Protein AF-A0A381QAP6-F1 (afdb_monomer)

Sequence (482 aa):
MGLLTARPSSTTFVVEDPYFLDIREAPDWQRQFGSNNPLNLEIGFGMGDFLIAMAKREPDSNFVGIDFSQDGIQKLLARIHSSQLKNIRVVFGDAREKLSNLFHAEELHSIYINLPDPWPKKRHIKRRLIKPELVKQITQKLAPQGKVYLATDSQTYANEILGYFNTESLLQNINGIFYERRHLPKSKYEKSFIYAGEKINYLEYYKLVGNEEKPKKEETSTFKEPTNRDEYLTQKFKTSEVNAKDACDLKQVADQLAEAGETEWARRVYKKAEEKVEDCLDLNWLAYSIASELNDKNWAIKIYKEAEDRAENSLDLNWLAYSIFESLGDKEWAKKLFQKAETQPENIRELCDLAESVSEILEDKEWQFKVYKKAEEEAKEFSEYYELADNVFAKLGDEEWASELYHKAEGKAEDCCDLITLAECFIQKLGDGEGAGRVYKKAEIRAEDSVDFSCLAESLCEILGDKEWAQRLFQKAKECKN

Radius of gyration: 24.7 Å; Cα contacts (8 Å, |Δi|>4): 762; chains: 1; bounding box: 69×60×64 Å

pLDDT: mean 89.34, std 13.61, range [26.09, 98.75]

Structure (mmCIF, N/CA/C/O backbone):
data_AF-A0A381QAP6-F1
#
_entry.id   AF-A0A381QAP6-F1
#
loop_
_atom_site.group_PDB
_atom_site.id
_atom_site.type_symbol
_atom_site.label_atom_id
_atom_site.label_alt_id
_atom_site.label_comp_id
_atom_site.label_asym_id
_atom_site.label_entity_id
_atom_site.label_seq_id
_atom_site.pdbx_PDB_ins_code
_atom_site.Cartn_x
_atom_site.Cartn_y
_atom_site.Cartn_z
_atom_site.occupancy
_atom_site.B_iso_or_equiv
_atom_site.auth_seq_id
_atom_site.auth_comp_id
_atom_site.auth_asym_id
_atom_site.auth_atom_id
_atom_site.pdbx_PDB_model_num
ATOM 1 N N . MET A 1 1 ? 2.671 7.616 5.518 1.00 26.75 1 MET A N 1
ATOM 2 C CA . MET A 1 1 ? 2.895 6.213 5.927 1.00 26.75 1 MET A CA 1
ATOM 3 C C . MET A 1 1 ? 4.040 5.661 5.088 1.00 26.75 1 MET A C 1
ATOM 5 O O . MET A 1 1 ? 4.096 5.995 3.915 1.00 26.75 1 MET A O 1
ATOM 9 N N . GLY A 1 2 ? 4.999 4.938 5.672 1.00 26.09 2 GLY A N 1
ATOM 10 C CA . GLY A 1 2 ? 6.027 4.218 4.901 1.00 26.09 2 GLY A CA 1
ATOM 11 C C . GLY A 1 2 ? 5.472 2.857 4.482 1.00 26.09 2 GLY A C 1
ATOM 12 O O . GLY A 1 2 ? 4.846 2.194 5.304 1.00 26.09 2 GLY A O 1
ATOM 13 N N . LEU A 1 3 ? 5.631 2.479 3.215 1.00 36.78 3 LEU A N 1
ATOM 14 C CA . LEU A 1 3 ? 5.000 1.295 2.623 1.00 36.78 3 LEU A CA 1
ATOM 15 C C . LEU A 1 3 ? 5.989 0.125 2.652 1.00 36.78 3 LEU A C 1
ATOM 17 O O . LEU A 1 3 ? 6.639 -0.136 1.654 1.00 36.78 3 LEU A O 1
ATOM 21 N N . LEU A 1 4 ? 6.115 -0.556 3.794 1.00 34.84 4 LEU A N 1
ATOM 22 C CA . LEU A 1 4 ? 7.104 -1.617 4.019 1.00 34.84 4 LEU A CA 1
ATOM 23 C C . LEU A 1 4 ? 7.180 -2.663 2.894 1.00 34.84 4 LEU A C 1
ATOM 25 O O . LEU A 1 4 ? 6.179 -3.230 2.462 1.00 34.84 4 LEU A O 1
ATOM 29 N N . THR A 1 5 ? 8.418 -3.033 2.568 1.00 35.34 5 THR A N 1
ATOM 30 C CA . THR A 1 5 ? 8.754 -4.374 2.079 1.00 35.34 5 THR A CA 1
ATOM 31 C C . THR A 1 5 ? 9.603 -5.056 3.146 1.00 35.34 5 THR A C 1
ATOM 33 O O . THR A 1 5 ? 10.643 -4.534 3.559 1.00 35.34 5 THR A O 1
ATOM 36 N N . ALA A 1 6 ? 9.122 -6.187 3.660 1.00 37.44 6 ALA A N 1
ATOM 37 C CA . ALA A 1 6 ? 9.920 -7.068 4.499 1.00 37.44 6 ALA A CA 1
ATOM 38 C C . ALA A 1 6 ? 11.083 -7.639 3.671 1.00 37.44 6 ALA A C 1
ATOM 40 O O . ALA A 1 6 ? 10.948 -7.880 2.468 1.00 37.44 6 ALA A O 1
ATOM 41 N N . ARG A 1 7 ? 12.235 -7.863 4.311 1.00 42.12 7 ARG A N 1
ATOM 42 C CA . ARG A 1 7 ? 13.341 -8.616 3.703 1.00 42.12 7 ARG A CA 1
ATOM 43 C C . ARG A 1 7 ? 12.898 -10.060 3.438 1.00 42.12 7 ARG A C 1
ATOM 45 O O . ARG A 1 7 ? 12.027 -10.558 4.152 1.00 42.12 7 ARG A O 1
ATOM 52 N N . PRO A 1 8 ? 13.487 -10.755 2.448 1.00 38.25 8 PRO A N 1
ATOM 53 C CA . PRO A 1 8 ? 13.191 -12.164 2.236 1.00 38.25 8 PRO A CA 1
ATOM 54 C C . PRO A 1 8 ? 13.480 -12.952 3.515 1.00 38.25 8 PRO A C 1
ATOM 56 O O . PRO A 1 8 ? 14.606 -12.958 4.012 1.00 38.25 8 PRO A O 1
ATOM 59 N N . SER A 1 9 ? 12.456 -13.634 4.030 1.00 40.16 9 SER A N 1
ATOM 60 C CA . SER A 1 9 ? 12.643 -14.654 5.056 1.00 40.16 9 SER A CA 1
ATOM 61 C C . SER A 1 9 ? 13.665 -15.676 4.555 1.00 40.16 9 SER A C 1
ATOM 63 O O . SER A 1 9 ? 13.609 -16.113 3.406 1.00 40.16 9 SER A O 1
ATOM 65 N N . SER A 1 10 ? 14.565 -16.115 5.433 1.00 41.47 10 SER A N 1
ATOM 66 C CA . SER A 1 10 ? 15.462 -17.252 5.173 1.00 41.47 10 SER A CA 1
ATOM 67 C C . SER A 1 10 ? 14.716 -18.592 5.030 1.00 41.47 10 SER A C 1
ATOM 69 O O . SER A 1 10 ? 15.327 -19.616 4.722 1.00 41.47 10 SER A O 1
ATOM 71 N N . THR A 1 11 ? 13.393 -18.594 5.223 1.00 45.53 11 THR A N 1
ATOM 72 C CA . THR A 1 11 ? 12.523 -19.758 5.049 1.00 45.53 11 THR A CA 1
ATOM 73 C C . THR A 1 11 ? 12.257 -20.013 3.568 1.00 45.53 11 THR A C 1
ATOM 75 O O . THR A 1 11 ? 11.773 -19.140 2.851 1.00 45.53 11 THR A O 1
ATOM 78 N N . THR A 1 12 ? 12.535 -21.234 3.108 1.00 55.94 12 THR A N 1
ATOM 79 C CA . THR A 1 12 ? 12.223 -21.669 1.742 1.00 55.94 12 THR A CA 1
ATOM 80 C C . THR A 1 12 ? 10.711 -21.624 1.516 1.00 55.94 12 THR A C 1
ATOM 82 O O . THR A 1 12 ? 9.965 -22.369 2.148 1.00 55.94 12 THR A O 1
ATOM 85 N N . PHE A 1 13 ? 10.261 -20.739 0.629 1.00 67.94 13 PHE A N 1
ATOM 86 C CA . PHE A 1 13 ? 8.862 -20.629 0.235 1.00 67.94 13 PHE A CA 1
ATOM 87 C C . PHE A 1 13 ? 8.586 -21.583 -0.925 1.00 67.94 13 PHE A C 1
ATOM 89 O O . PHE A 1 13 ? 9.082 -21.368 -2.027 1.00 67.94 13 PHE A O 1
ATOM 96 N N . VAL A 1 14 ? 7.828 -22.651 -0.675 1.00 70.81 14 VAL A N 1
ATOM 97 C CA . VAL A 1 14 ? 7.483 -23.651 -1.694 1.00 70.81 14 VAL A CA 1
ATOM 98 C C . VAL A 1 14 ? 5.970 -23.688 -1.848 1.00 70.81 14 VAL A C 1
ATOM 100 O O . VAL A 1 14 ? 5.256 -23.993 -0.896 1.00 70.81 14 VAL A O 1
ATOM 103 N N . VAL A 1 15 ? 5.492 -23.391 -3.055 1.00 82.19 15 VAL A N 1
ATOM 104 C CA . VAL A 1 15 ? 4.082 -23.493 -3.436 1.00 82.19 15 VAL A CA 1
ATOM 105 C C . VAL A 1 15 ? 3.998 -24.345 -4.697 1.00 82.19 15 VAL A C 1
ATOM 107 O O . VAL A 1 15 ? 4.622 -24.028 -5.706 1.00 82.19 15 VAL A O 1
ATOM 110 N N . GLU A 1 16 ? 3.244 -25.440 -4.645 1.00 86.00 16 GLU A N 1
ATOM 111 C CA . GLU A 1 16 ? 2.967 -26.266 -5.822 1.00 86.00 16 GLU A CA 1
ATOM 112 C C . GLU A 1 16 ? 1.705 -25.747 -6.523 1.00 86.00 16 GLU A C 1
ATOM 114 O O . GLU A 1 16 ? 0.592 -26.168 -6.217 1.00 86.00 16 GLU A O 1
ATOM 119 N N . ASP A 1 17 ? 1.876 -24.811 -7.460 1.00 93.06 17 ASP A N 1
ATOM 120 C CA . ASP A 1 17 ? 0.781 -24.238 -8.247 1.00 93.06 17 ASP A CA 1
ATOM 121 C C . ASP A 1 17 ? 1.219 -24.007 -9.708 1.00 93.06 17 ASP A C 1
ATOM 123 O O . ASP A 1 17 ? 2.318 -23.500 -9.933 1.00 93.06 17 ASP A O 1
ATOM 127 N N . PRO A 1 18 ? 0.399 -24.351 -10.724 1.00 92.38 18 PRO A N 1
ATOM 128 C CA . PRO A 1 18 ? 0.762 -24.175 -12.136 1.00 92.38 18 PRO A CA 1
ATOM 129 C C . PRO A 1 18 ? 0.967 -22.713 -12.564 1.00 92.38 18 PRO A C 1
ATOM 131 O O . PRO A 1 18 ? 1.575 -22.462 -13.607 1.00 92.38 18 PRO A O 1
ATOM 134 N N . TYR A 1 19 ? 0.444 -21.750 -11.804 1.00 95.62 19 TYR A N 1
ATOM 135 C CA . TYR A 1 19 ? 0.628 -20.325 -12.049 1.00 95.62 19 TYR A CA 1
ATOM 136 C C . TYR A 1 19 ? 1.825 -19.744 -11.292 1.00 95.62 19 TYR A C 1
ATOM 138 O O . TYR A 1 19 ? 2.232 -18.624 -11.599 1.00 95.62 19 TYR A O 1
ATOM 146 N N . PHE A 1 20 ? 2.408 -20.485 -10.346 1.00 95.94 20 PHE A N 1
ATOM 147 C CA . PHE A 1 20 ? 3.566 -20.064 -9.564 1.00 95.94 20 PHE A CA 1
ATOM 148 C C . PHE A 1 20 ? 4.878 -20.600 -10.147 1.00 95.94 20 PHE A C 1
ATOM 150 O O . PHE A 1 20 ? 4.991 -21.770 -10.504 1.00 95.94 20 PHE A O 1
ATOM 157 N N . LEU A 1 21 ? 5.893 -19.738 -10.220 1.00 90.88 21 LEU A N 1
ATOM 158 C CA . LEU A 1 21 ? 7.214 -20.063 -10.749 1.00 90.88 21 LEU A CA 1
ATOM 159 C C . LEU A 1 21 ? 8.308 -19.649 -9.752 1.00 90.88 21 LEU A C 1
ATOM 161 O O . LEU A 1 21 ? 8.723 -18.488 -9.714 1.00 90.88 21 LEU A O 1
ATOM 165 N N . ASP A 1 22 ? 8.834 -20.613 -8.992 1.00 86.88 22 ASP A N 1
ATOM 166 C CA . ASP A 1 22 ? 10.087 -20.441 -8.243 1.00 86.88 22 ASP A CA 1
ATOM 167 C C . ASP A 1 22 ? 11.285 -20.758 -9.146 1.00 86.88 22 ASP A C 1
ATOM 169 O O . ASP A 1 22 ? 11.829 -21.863 -9.170 1.00 86.88 22 ASP A O 1
ATOM 173 N N . ILE A 1 23 ? 11.645 -19.781 -9.977 1.00 86.06 23 ILE A N 1
ATOM 174 C CA . ILE A 1 23 ? 12.689 -19.920 -10.993 1.00 86.06 23 ILE A CA 1
ATOM 175 C C . ILE A 1 23 ? 13.747 -18.830 -10.853 1.00 86.06 23 ILE A C 1
ATOM 177 O O . ILE A 1 23 ? 13.469 -17.705 -10.429 1.00 86.06 23 ILE A O 1
ATOM 181 N N . ARG A 1 24 ? 14.989 -19.166 -11.209 1.00 86.00 24 ARG A N 1
ATOM 182 C CA . ARG A 1 24 ? 16.141 -18.246 -11.164 1.00 86.00 24 ARG A CA 1
ATOM 183 C C . ARG A 1 24 ? 16.652 -17.839 -12.539 1.00 86.00 24 ARG A C 1
ATOM 185 O O . ARG A 1 24 ? 17.405 -16.882 -12.627 1.00 86.00 24 ARG A O 1
ATOM 192 N N . GLU A 1 25 ? 16.238 -18.546 -13.581 1.00 88.56 25 GLU A N 1
ATOM 193 C CA . GLU A 1 25 ? 16.660 -18.330 -14.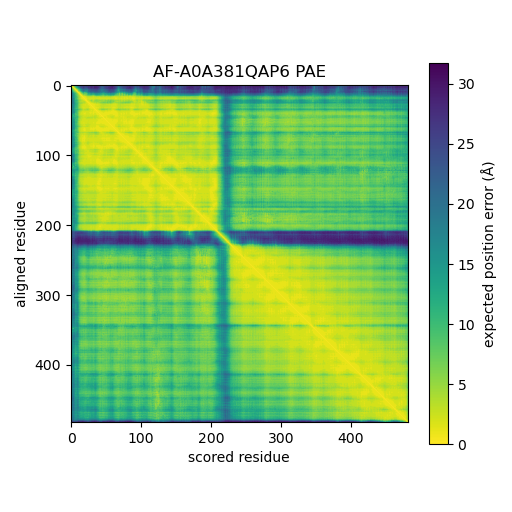963 1.00 88.56 25 GLU A CA 1
ATOM 194 C C . GLU A 1 25 ? 15.430 -18.137 -15.851 1.00 88.56 25 GLU A C 1
ATOM 196 O O . GLU A 1 25 ? 14.336 -18.596 -15.506 1.00 88.56 25 GLU A O 1
ATOM 201 N N . ALA A 1 26 ? 15.619 -17.453 -16.980 1.00 90.81 26 ALA A N 1
ATOM 202 C CA . ALA A 1 26 ? 14.567 -17.161 -17.944 1.00 90.81 26 ALA A CA 1
ATOM 203 C C . ALA A 1 26 ? 13.847 -18.445 -18.390 1.00 90.81 26 ALA A C 1
ATOM 205 O O . ALA A 1 26 ? 14.483 -19.337 -18.963 1.00 90.81 26 ALA A O 1
ATOM 206 N N . PRO A 1 27 ? 12.530 -18.565 -18.138 1.00 93.94 27 PRO A N 1
ATOM 207 C CA . PRO A 1 27 ? 11.749 -19.655 -18.686 1.00 93.94 27 PRO A CA 1
ATOM 208 C C . PRO A 1 27 ? 11.419 -19.360 -20.155 1.00 93.94 27 PRO A C 1
ATOM 210 O O . PRO A 1 27 ? 11.466 -18.222 -20.615 1.00 93.94 27 PRO A O 1
ATOM 213 N N . ASP A 1 28 ? 10.978 -20.381 -20.884 1.00 94.88 28 ASP A N 1
ATOM 214 C CA . ASP A 1 28 ? 10.279 -20.163 -22.151 1.00 94.88 28 ASP A CA 1
ATOM 215 C C . ASP A 1 28 ? 8.875 -19.613 -21.851 1.00 94.88 28 ASP A C 1
ATOM 217 O O . ASP A 1 28 ? 7.939 -20.378 -21.596 1.00 94.88 28 ASP A O 1
ATOM 221 N N . TRP A 1 29 ? 8.734 -18.284 -21.827 1.00 96.00 29 TRP A N 1
ATOM 222 C CA . TRP A 1 29 ? 7.463 -17.621 -21.526 1.00 96.00 29 TRP A CA 1
ATOM 223 C C . TRP A 1 29 ? 6.349 -18.022 -22.495 1.00 96.00 29 TRP A C 1
ATOM 225 O O . TRP A 1 29 ? 5.214 -18.225 -22.061 1.00 96.00 29 TRP A O 1
ATOM 235 N N . GLN A 1 30 ? 6.663 -18.223 -23.778 1.00 94.69 30 GLN A N 1
ATOM 236 C CA . GLN A 1 30 ? 5.677 -18.662 -24.767 1.00 94.69 30 GLN A CA 1
ATOM 237 C C . GLN A 1 30 ? 5.112 -20.029 -24.392 1.00 94.69 30 GLN A C 1
ATOM 239 O O . GLN A 1 30 ? 3.899 -20.238 -24.409 1.00 94.69 30 GLN A O 1
ATOM 244 N N . ARG A 1 31 ? 5.979 -20.953 -23.971 1.00 95.50 31 ARG A N 1
ATOM 245 C CA . ARG A 1 31 ? 5.560 -22.259 -23.462 1.00 95.50 31 ARG A CA 1
ATOM 246 C C . ARG A 1 31 ? 4.817 -22.162 -22.133 1.00 95.50 31 ARG A C 1
ATOM 248 O O . ARG A 1 31 ? 3.858 -22.907 -21.949 1.00 95.50 31 ARG A O 1
ATOM 255 N N . GLN A 1 32 ? 5.233 -21.277 -21.223 1.00 95.88 32 GLN A N 1
ATOM 256 C CA . GLN A 1 32 ? 4.550 -21.086 -19.940 1.00 95.88 32 GLN A CA 1
ATOM 257 C C . GLN A 1 32 ? 3.102 -20.649 -20.144 1.00 95.88 32 GLN A C 1
ATOM 259 O O . GLN A 1 32 ? 2.212 -21.221 -19.520 1.00 95.88 32 GLN A O 1
ATOM 264 N N . PHE A 1 33 ? 2.853 -19.682 -21.029 1.00 96.44 33 PHE A N 1
ATOM 265 C CA . PHE A 1 33 ? 1.508 -19.173 -21.309 1.00 96.44 33 PHE A CA 1
ATOM 266 C C . PHE A 1 33 ? 0.748 -19.973 -22.376 1.00 96.44 33 PHE A C 1
ATOM 268 O O . PHE A 1 33 ? -0.478 -19.894 -22.441 1.00 96.44 33 PHE A O 1
ATOM 275 N N . GLY A 1 34 ? 1.447 -20.755 -23.202 1.00 94.38 34 GLY A N 1
ATOM 276 C CA . GLY A 1 34 ? 0.871 -21.423 -24.370 1.00 94.38 34 GLY A CA 1
ATOM 277 C C . GLY A 1 34 ? 0.464 -20.449 -25.484 1.00 94.38 34 GLY A C 1
ATOM 278 O O . GLY A 1 34 ? -0.389 -20.788 -26.303 1.00 94.38 34 GLY A O 1
ATOM 279 N N . SER A 1 35 ? 1.027 -19.237 -25.500 1.00 93.94 35 SER A N 1
ATOM 280 C CA . SER A 1 35 ? 0.710 -18.163 -26.448 1.00 93.94 35 SER A CA 1
ATOM 281 C C . SER A 1 35 ? 1.925 -17.262 -26.699 1.00 93.94 35 SER A C 1
ATOM 283 O O . SER A 1 35 ? 2.828 -17.179 -25.870 1.00 93.94 35 SER A O 1
ATOM 285 N N . ASN A 1 36 ? 1.909 -16.534 -27.820 1.00 94.38 36 ASN A N 1
ATOM 286 C CA . ASN A 1 36 ? 2.915 -15.513 -28.158 1.00 94.38 36 ASN A CA 1
ATOM 287 C C . ASN A 1 36 ? 2.386 -14.090 -27.915 1.00 94.38 36 ASN A C 1
ATOM 289 O O . ASN A 1 36 ? 2.781 -13.146 -28.598 1.00 94.38 36 ASN A O 1
ATOM 293 N N . ASN A 1 37 ? 1.440 -13.957 -26.986 1.00 97.38 37 ASN A N 1
ATOM 294 C CA . ASN A 1 37 ? 0.826 -12.682 -26.637 1.00 97.38 37 ASN A CA 1
ATOM 295 C C . ASN A 1 37 ? 1.856 -11.732 -25.996 1.00 97.38 37 ASN A C 1
ATOM 297 O O . ASN A 1 37 ? 2.825 -12.211 -25.396 1.00 97.38 37 ASN A O 1
ATOM 301 N N . PRO A 1 38 ? 1.652 -10.401 -26.080 1.00 97.94 38 PRO A N 1
ATOM 302 C CA . PRO A 1 38 ? 2.536 -9.424 -25.454 1.00 97.94 38 PRO A CA 1
ATOM 303 C C . PRO A 1 38 ? 2.756 -9.725 -23.970 1.00 97.94 38 PRO A C 1
ATOM 305 O O . PRO A 1 38 ? 1.798 -9.971 -23.236 1.00 97.94 38 PRO A O 1
ATOM 308 N N . LEU A 1 39 ? 4.017 -9.705 -23.536 1.00 98.44 39 LEU A N 1
ATOM 309 C CA . LEU A 1 39 ? 4.396 -10.009 -22.161 1.00 98.44 39 LEU A CA 1
ATOM 310 C C . LEU A 1 39 ? 4.491 -8.726 -21.338 1.00 98.44 39 LEU A C 1
ATOM 312 O O . LEU A 1 39 ? 5.243 -7.816 -21.678 1.00 98.44 39 LEU A O 1
ATOM 316 N N . ASN A 1 40 ? 3.744 -8.655 -20.247 1.00 98.69 40 ASN A N 1
ATOM 317 C CA . ASN A 1 40 ? 3.706 -7.508 -19.354 1.00 98.69 40 ASN A CA 1
ATOM 318 C C . ASN A 1 40 ? 4.170 -7.913 -17.957 1.00 98.69 40 ASN A C 1
ATOM 320 O O . ASN A 1 40 ? 3.928 -9.039 -17.523 1.00 98.69 40 ASN A O 1
ATOM 324 N N . LEU A 1 41 ? 4.808 -6.990 -17.246 1.00 98.62 41 LEU A N 1
ATOM 325 C CA . LEU A 1 41 ? 5.360 -7.225 -15.916 1.00 98.62 41 LEU A CA 1
ATOM 326 C C . LEU A 1 41 ? 4.795 -6.219 -14.912 1.00 98.62 41 LEU A C 1
ATOM 328 O O . LEU A 1 41 ? 4.883 -5.017 -15.141 1.00 98.62 41 LEU A O 1
ATOM 332 N N . GLU A 1 42 ? 4.287 -6.694 -13.780 1.00 98.50 42 GLU A N 1
ATOM 333 C CA . GLU A 1 42 ? 4.065 -5.875 -12.586 1.00 98.50 42 GLU A CA 1
ATOM 334 C C . GLU A 1 42 ? 5.112 -6.213 -11.516 1.00 98.50 42 GLU A C 1
ATOM 336 O O . GLU A 1 42 ? 5.306 -7.380 -11.165 1.00 98.50 42 GLU A O 1
ATOM 341 N N . ILE A 1 43 ? 5.798 -5.186 -11.009 1.00 97.25 43 ILE A N 1
ATOM 342 C CA . ILE A 1 43 ? 6.765 -5.298 -9.914 1.00 97.25 43 ILE A CA 1
ATOM 343 C C . ILE A 1 43 ? 6.118 -4.787 -8.627 1.00 97.25 43 ILE A C 1
ATOM 345 O O . ILE A 1 43 ? 5.713 -3.626 -8.573 1.00 97.25 43 ILE A O 1
ATOM 349 N N . GLY A 1 44 ? 6.104 -5.624 -7.588 1.00 93.38 44 GLY A N 1
ATOM 350 C CA . GLY A 1 44 ? 5.481 -5.304 -6.305 1.00 93.38 44 GLY A CA 1
ATOM 351 C C . GLY A 1 44 ? 3.959 -5.285 -6.420 1.00 93.38 44 GLY A C 1
ATOM 352 O O . GLY A 1 44 ? 3.340 -4.251 -6.185 1.00 93.38 44 GLY A O 1
ATOM 353 N N . PHE A 1 45 ? 3.358 -6.397 -6.855 1.00 93.31 45 PHE A N 1
ATOM 354 C CA . PHE A 1 45 ? 1.913 -6.466 -7.101 1.00 93.31 45 PHE A CA 1
ATOM 355 C C . PHE A 1 45 ? 1.070 -6.433 -5.812 1.00 93.31 45 PHE A C 1
ATOM 357 O O . PHE A 1 45 ? -0.150 -6.254 -5.888 1.00 93.31 45 PHE A O 1
ATOM 364 N N . GLY A 1 46 ? 1.677 -6.630 -4.635 1.00 88.88 46 GLY A N 1
ATOM 365 C CA . GLY A 1 46 ? 0.991 -6.641 -3.345 1.00 88.88 46 GLY A CA 1
ATOM 366 C C . GLY A 1 46 ? -0.093 -7.719 -3.285 1.00 88.88 46 GLY A C 1
ATOM 367 O O . GLY A 1 46 ? 0.201 -8.911 -3.301 1.00 88.88 46 GLY A O 1
ATOM 368 N N . MET A 1 47 ? -1.360 -7.301 -3.237 1.00 84.94 47 MET A N 1
ATOM 369 C CA . MET A 1 47 ? -2.525 -8.204 -3.239 1.00 84.94 47 MET A CA 1
ATOM 370 C C . MET A 1 47 ? -2.974 -8.637 -4.649 1.00 84.94 47 MET A C 1
ATOM 372 O O . MET A 1 47 ? -3.854 -9.489 -4.796 1.00 84.94 47 MET A O 1
ATOM 376 N N . GLY A 1 48 ? -2.377 -8.064 -5.700 1.00 91.81 48 GLY A N 1
ATOM 377 C CA . GLY A 1 48 ? -2.595 -8.451 -7.094 1.00 91.81 48 GLY A CA 1
ATOM 378 C C . GLY A 1 48 ? -3.862 -7.888 -7.745 1.00 91.81 48 GLY A C 1
ATOM 379 O O . GLY A 1 48 ? -4.239 -8.343 -8.824 1.00 91.81 48 GLY A O 1
ATOM 380 N N . ASP A 1 49 ? -4.519 -6.896 -7.131 1.00 91.00 49 ASP A N 1
ATOM 381 C CA . ASP A 1 49 ? -5.744 -6.271 -7.661 1.00 91.00 49 ASP A CA 1
ATOM 382 C C . ASP A 1 49 ? -5.555 -5.709 -9.069 1.00 91.00 49 ASP A C 1
ATOM 384 O O . ASP A 1 49 ? -6.351 -5.980 -9.970 1.00 91.00 49 ASP A O 1
ATOM 388 N N . PHE A 1 50 ? -4.460 -4.974 -9.267 1.00 95.06 50 PHE A N 1
ATOM 389 C CA . PHE A 1 50 ? -4.114 -4.398 -10.560 1.00 95.06 50 PHE A CA 1
ATOM 390 C C . PHE A 1 50 ? -3.883 -5.495 -11.609 1.00 95.06 50 PHE A C 1
ATOM 392 O O . PHE A 1 50 ? -4.451 -5.427 -12.701 1.00 95.06 50 PHE A O 1
ATOM 399 N N . LEU A 1 51 ? -3.123 -6.539 -11.263 1.00 96.38 51 LEU A N 1
ATOM 400 C CA . LEU A 1 51 ? -2.834 -7.668 -12.146 1.00 96.38 51 LEU A CA 1
ATOM 401 C C . LEU A 1 51 ? -4.101 -8.411 -12.584 1.00 96.38 51 LEU A C 1
ATOM 403 O O . LEU A 1 51 ? -4.280 -8.677 -13.772 1.00 96.38 51 LEU A O 1
ATOM 407 N N . ILE A 1 52 ? -5.005 -8.711 -11.644 1.00 96.19 52 ILE A N 1
ATOM 408 C CA . ILE A 1 52 ? -6.293 -9.362 -11.923 1.00 96.19 52 ILE A CA 1
ATOM 409 C C . ILE A 1 52 ? -7.148 -8.488 -12.849 1.00 96.19 52 ILE A C 1
ATOM 411 O O . ILE A 1 52 ? -7.718 -8.996 -13.819 1.00 96.19 52 ILE A O 1
ATOM 415 N N . ALA A 1 53 ? -7.234 -7.184 -12.574 1.00 94.88 53 ALA A N 1
ATOM 416 C CA . ALA A 1 53 ? -8.009 -6.251 -13.387 1.00 94.88 53 ALA A CA 1
ATOM 417 C C . ALA A 1 53 ? -7.448 -6.137 -14.814 1.00 94.88 53 ALA A C 1
ATOM 419 O O . ALA A 1 53 ? -8.203 -6.210 -15.787 1.00 94.88 53 ALA A O 1
ATOM 420 N N . MET A 1 54 ? -6.124 -6.027 -14.952 1.00 97.25 54 MET A N 1
ATOM 421 C CA . MET A 1 54 ? -5.452 -5.983 -16.251 1.00 97.25 54 MET A CA 1
ATOM 422 C C . MET A 1 54 ? -5.628 -7.284 -17.035 1.00 97.25 54 MET A C 1
ATOM 424 O O . MET A 1 54 ? -6.007 -7.238 -18.203 1.00 97.25 54 MET A O 1
ATOM 428 N N . ALA A 1 55 ? -5.452 -8.442 -16.398 1.00 97.31 55 ALA A N 1
ATOM 429 C CA . ALA A 1 55 ? -5.600 -9.740 -17.051 1.00 97.31 55 ALA A CA 1
ATOM 430 C C . ALA A 1 55 ? -7.027 -10.015 -17.545 1.00 97.31 55 ALA A C 1
ATOM 432 O O . ALA A 1 55 ? -7.199 -10.620 -18.603 1.00 97.31 55 ALA A O 1
ATOM 433 N N . LYS A 1 56 ? -8.049 -9.549 -16.809 1.00 96.06 56 LYS A N 1
ATOM 434 C CA . LYS A 1 56 ? -9.456 -9.599 -17.245 1.00 96.06 56 LYS A CA 1
ATOM 435 C C . LYS A 1 56 ? -9.725 -8.659 -18.418 1.00 96.06 56 LYS A C 1
ATOM 437 O O . LYS A 1 56 ? -10.473 -9.012 -19.327 1.00 96.06 56 LYS A O 1
ATOM 442 N N . ARG A 1 57 ? -9.146 -7.456 -18.383 1.00 95.12 57 ARG A N 1
ATOM 443 C CA . ARG A 1 57 ? -9.328 -6.426 -19.412 1.00 95.12 57 ARG A CA 1
ATOM 444 C C . ARG A 1 57 ? -8.616 -6.768 -20.720 1.00 95.12 57 ARG A C 1
ATOM 446 O O . ARG A 1 57 ? -9.124 -6.428 -21.785 1.00 95.12 57 ARG A O 1
ATOM 453 N N . GLU A 1 58 ? -7.463 -7.420 -20.637 1.00 96.25 58 GLU A N 1
ATOM 454 C CA . GLU A 1 58 ? -6.612 -7.768 -21.774 1.00 96.25 58 GLU A CA 1
ATOM 455 C C . GLU A 1 58 ? -6.360 -9.286 -21.821 1.00 96.25 58 GLU A C 1
ATOM 457 O O . GLU A 1 58 ? -5.264 -9.751 -21.498 1.00 96.25 58 GLU A O 1
ATOM 462 N N . PRO A 1 59 ? -7.359 -10.092 -22.230 1.00 96.31 59 PRO A N 1
ATOM 463 C CA . PRO A 1 59 ? -7.209 -11.548 -22.307 1.00 96.31 59 PRO A CA 1
ATOM 464 C C . PRO A 1 59 ? -6.155 -11.989 -23.336 1.00 96.31 59 PRO A C 1
ATOM 466 O O . PRO A 1 59 ? -5.588 -13.074 -23.214 1.00 96.31 59 PRO A O 1
ATOM 469 N N . ASP A 1 60 ? -5.861 -11.131 -24.317 1.00 97.00 60 ASP A N 1
ATOM 470 C CA . ASP A 1 60 ? -4.846 -11.344 -25.354 1.00 97.00 60 ASP A CA 1
ATOM 471 C C . ASP A 1 60 ? -3.457 -10.800 -24.966 1.00 97.00 60 ASP A C 1
ATOM 473 O O . ASP A 1 60 ? -2.577 -10.683 -25.815 1.00 97.00 60 ASP A O 1
ATOM 477 N N . SER A 1 61 ? -3.244 -10.490 -23.684 1.00 98.00 61 SER A N 1
ATOM 478 C CA . SER A 1 61 ? -1.961 -10.102 -23.088 1.00 98.00 61 SER A CA 1
ATOM 479 C C . SER A 1 61 ? -1.557 -11.125 -22.023 1.00 98.00 61 SER A C 1
ATOM 481 O O . SER A 1 61 ? -2.412 -11.655 -21.314 1.00 98.00 61 SER A O 1
ATOM 483 N N . ASN A 1 62 ? -0.256 -11.380 -21.882 1.00 98.62 62 ASN A N 1
ATOM 484 C CA . ASN A 1 62 ? 0.318 -12.194 -20.809 1.00 98.62 62 ASN A CA 1
ATOM 485 C C . ASN A 1 62 ? 0.871 -11.289 -19.702 1.00 98.62 62 ASN A C 1
ATOM 487 O O . ASN A 1 62 ? 1.456 -10.243 -19.987 1.00 98.62 62 ASN A O 1
ATOM 491 N N . PHE A 1 63 ? 0.722 -11.704 -18.446 1.00 98.69 63 PHE A N 1
ATOM 492 C CA . PHE A 1 63 ? 1.121 -10.931 -17.274 1.00 98.69 63 PHE A CA 1
ATOM 493 C C . PHE A 1 63 ? 1.993 -11.759 -16.332 1.00 98.69 63 PHE A C 1
ATOM 495 O O . PHE A 1 63 ? 1.646 -12.882 -15.968 1.00 98.69 63 PHE A O 1
ATOM 502 N N . VAL A 1 64 ? 3.112 -11.187 -15.904 1.00 98.44 64 VAL A N 1
ATOM 503 C CA . VAL A 1 64 ? 3.970 -11.726 -14.848 1.00 98.44 64 VAL A CA 1
ATOM 504 C C . VAL A 1 64 ? 3.927 -10.765 -13.667 1.00 98.44 64 VAL A C 1
ATOM 506 O O . VAL A 1 64 ? 4.164 -9.573 -13.840 1.00 98.44 64 VAL A O 1
ATOM 509 N N . GLY A 1 65 ? 3.616 -11.269 -12.478 1.00 98.00 65 GLY A N 1
ATOM 510 C CA . GLY A 1 65 ? 3.727 -10.524 -11.226 1.00 98.00 65 GLY A CA 1
ATOM 511 C C . GLY A 1 65 ? 4.950 -10.984 -10.438 1.00 98.00 65 GLY A C 1
ATOM 512 O O . GLY A 1 65 ? 5.120 -12.187 -10.239 1.00 98.00 65 GLY A O 1
ATOM 513 N N . ILE A 1 66 ? 5.784 -10.047 -9.979 1.00 96.56 66 ILE A N 1
ATOM 514 C CA . ILE A 1 66 ? 6.917 -10.328 -9.081 1.00 96.56 66 ILE A CA 1
ATOM 515 C C . ILE A 1 66 ? 6.685 -9.642 -7.735 1.00 96.56 66 ILE A C 1
ATOM 517 O O . ILE A 1 66 ? 6.522 -8.423 -7.697 1.00 96.56 66 ILE A O 1
ATOM 521 N N . ASP A 1 67 ? 6.723 -10.405 -6.643 1.00 92.38 67 ASP A N 1
ATOM 522 C CA . ASP A 1 67 ? 6.627 -9.880 -5.274 1.00 92.38 67 ASP A CA 1
ATOM 523 C C . ASP A 1 67 ? 7.417 -10.761 -4.283 1.00 92.38 67 ASP A C 1
ATOM 525 O O . ASP A 1 67 ? 7.814 -11.887 -4.595 1.00 92.38 67 ASP A O 1
ATOM 529 N N . PHE A 1 68 ? 7.673 -10.243 -3.085 1.00 84.06 68 PHE A N 1
ATOM 530 C CA . PHE A 1 68 ? 8.331 -10.941 -1.971 1.00 84.06 68 PHE A CA 1
ATOM 531 C C . PHE A 1 68 ? 7.335 -11.296 -0.848 1.00 84.06 68 PHE A C 1
ATOM 533 O O . PHE A 1 68 ? 7.708 -11.987 0.100 1.00 84.06 68 PHE A O 1
ATOM 540 N N . SER A 1 69 ? 6.075 -10.856 -0.928 1.00 82.38 69 SER A N 1
ATOM 541 C CA . SER A 1 69 ? 5.021 -11.211 0.024 1.00 82.38 69 SER A CA 1
ATOM 542 C C . SER A 1 69 ? 4.486 -12.621 -0.240 1.00 82.38 69 SER A C 1
ATOM 544 O O . SER A 1 69 ? 3.778 -12.867 -1.217 1.00 82.38 69 SER A O 1
ATOM 546 N N . GLN A 1 70 ? 4.803 -13.563 0.654 1.00 83.00 70 GLN A N 1
ATOM 547 C CA . GLN A 1 70 ? 4.303 -14.944 0.580 1.00 83.00 70 GLN A CA 1
ATOM 548 C C . GLN A 1 70 ? 2.773 -15.010 0.670 1.00 83.00 70 GLN A C 1
ATOM 550 O O . GLN A 1 70 ? 2.141 -15.768 -0.065 1.00 83.00 70 GLN A O 1
ATOM 555 N N . ASP A 1 71 ? 2.185 -14.202 1.551 1.00 80.75 71 ASP A N 1
ATOM 556 C CA . ASP A 1 71 ? 0.736 -14.114 1.732 1.00 80.75 71 ASP A CA 1
ATOM 557 C C . ASP A 1 71 ? 0.053 -13.478 0.508 1.00 80.75 71 ASP A C 1
ATOM 559 O O . ASP A 1 71 ? -0.898 -14.041 -0.040 1.00 80.75 71 ASP A O 1
ATOM 563 N N . GLY A 1 72 ? 0.624 -12.386 -0.019 1.00 85.50 72 GLY A N 1
ATOM 564 C CA . GLY A 1 72 ? 0.155 -11.757 -1.257 1.00 85.50 72 GLY A CA 1
ATOM 565 C C . GLY A 1 72 ? 0.169 -12.721 -2.448 1.00 85.50 72 GLY A C 1
ATOM 566 O O . GLY A 1 72 ? -0.790 -12.770 -3.221 1.00 85.50 72 GLY A O 1
ATOM 567 N N . ILE A 1 73 ? 1.203 -13.566 -2.559 1.00 91.44 73 ILE A N 1
ATOM 568 C CA . ILE A 1 73 ? 1.272 -14.624 -3.577 1.00 91.44 73 ILE A CA 1
ATOM 569 C C . ILE A 1 73 ? 0.133 -15.631 -3.413 1.00 91.44 73 ILE A C 1
ATOM 571 O O . ILE A 1 73 ? -0.555 -15.921 -4.390 1.00 91.44 73 ILE A O 1
ATOM 575 N N . GLN A 1 74 ? -0.088 -16.168 -2.211 1.00 89.94 74 GLN A N 1
ATOM 576 C CA . GLN A 1 74 ? -1.138 -17.169 -1.989 1.00 89.94 74 GLN A CA 1
ATOM 577 C C . GLN A 1 74 ? -2.527 -16.616 -2.325 1.00 89.94 74 GLN A C 1
ATOM 579 O O . GLN A 1 74 ? -3.315 -17.285 -3.000 1.00 89.94 74 GLN A O 1
ATOM 584 N N . LYS A 1 75 ? -2.803 -15.370 -1.929 1.00 88.06 75 LYS A N 1
ATOM 585 C CA . LYS A 1 75 ? -4.056 -14.677 -2.250 1.00 88.06 75 LYS A CA 1
ATOM 586 C C . LYS A 1 75 ? -4.226 -14.458 -3.740 1.00 88.06 75 LYS A C 1
ATOM 588 O O . LYS A 1 75 ? -5.280 -14.784 -4.288 1.00 88.06 75 LYS A O 1
ATOM 593 N N . LEU A 1 76 ? -3.190 -13.971 -4.418 1.00 93.94 76 LEU A N 1
ATOM 594 C CA . LEU A 1 76 ? -3.231 -13.804 -5.865 1.00 93.94 76 LEU A CA 1
ATOM 595 C C . LEU A 1 76 ? -3.489 -15.146 -6.570 1.00 93.94 76 LEU A C 1
ATOM 597 O O . LEU A 1 76 ? -4.356 -15.207 -7.438 1.00 93.94 76 LEU A O 1
ATOM 601 N N . LEU A 1 77 ? -2.820 -16.233 -6.173 1.00 96.00 77 LEU A N 1
ATOM 602 C CA . LEU A 1 77 ? -3.063 -17.566 -6.741 1.00 96.00 77 LEU A CA 1
ATOM 603 C C . LEU A 1 77 ? -4.518 -18.014 -6.541 1.00 96.00 77 LEU A C 1
ATOM 605 O O . LEU A 1 77 ? -5.172 -18.425 -7.502 1.00 96.00 77 LEU A O 1
ATOM 609 N N . ALA A 1 78 ? -5.073 -17.857 -5.336 1.00 93.00 78 ALA A N 1
ATOM 610 C CA . ALA A 1 78 ? -6.479 -18.161 -5.070 1.00 93.00 78 ALA A CA 1
ATOM 611 C C . ALA A 1 78 ? -7.432 -17.349 -5.973 1.00 93.00 78 ALA A C 1
ATOM 613 O O . ALA A 1 78 ? -8.393 -17.899 -6.522 1.00 93.00 78 ALA A O 1
ATOM 614 N N . ARG A 1 79 ? -7.137 -16.061 -6.194 1.00 94.00 79 ARG A N 1
ATOM 615 C CA . ARG A 1 79 ? -7.910 -15.168 -7.077 1.00 94.00 79 ARG A CA 1
ATOM 616 C C . ARG A 1 79 ? -7.779 -15.524 -8.559 1.00 94.00 79 ARG A C 1
ATOM 618 O O . ARG A 1 79 ? -8.755 -15.408 -9.305 1.00 94.00 79 ARG A O 1
ATOM 625 N N . ILE A 1 80 ? -6.604 -15.981 -8.992 1.00 97.06 80 ILE A N 1
ATOM 626 C CA . ILE A 1 80 ? -6.374 -16.495 -10.349 1.00 97.06 80 ILE A CA 1
ATOM 627 C C . ILE A 1 80 ? -7.270 -17.712 -10.596 1.00 97.06 80 ILE A C 1
ATOM 629 O O . ILE A 1 80 ? -7.977 -17.749 -11.606 1.00 97.06 80 ILE A O 1
ATOM 633 N N . HIS A 1 81 ? -7.301 -18.668 -9.659 1.00 95.56 81 HIS A N 1
ATOM 634 C CA . HIS A 1 81 ? -8.159 -19.855 -9.753 1.00 95.56 81 HIS A CA 1
ATOM 635 C C . HIS A 1 81 ? -9.644 -19.501 -9.753 1.00 95.56 81 HIS A C 1
ATOM 637 O O . HIS A 1 81 ? -10.379 -19.969 -10.625 1.00 95.56 81 HIS A O 1
ATOM 643 N N . SER A 1 82 ? -10.089 -18.648 -8.825 1.00 93.31 82 SER A N 1
ATOM 644 C CA . SER A 1 82 ? -11.503 -18.260 -8.725 1.00 93.31 82 SER A CA 1
ATOM 645 C C . SER A 1 82 ? -11.995 -17.510 -9.967 1.00 93.31 82 SER A C 1
ATOM 647 O O . SER A 1 82 ? -13.124 -17.717 -10.407 1.00 93.31 82 SER A O 1
ATOM 649 N N . SER A 1 83 ? -11.130 -16.694 -10.578 1.00 93.62 83 SER A N 1
ATOM 650 C CA . SER A 1 83 ? -11.423 -15.960 -11.816 1.00 93.62 83 SER A CA 1
ATOM 651 C C . SER A 1 83 ? -11.107 -16.752 -13.092 1.00 93.62 83 SER A C 1
ATOM 653 O O . SER A 1 83 ? -11.324 -16.234 -14.186 1.00 93.62 83 SER A O 1
ATOM 655 N N . GLN A 1 84 ? -10.592 -17.982 -12.972 1.00 95.81 84 GLN A N 1
ATOM 656 C CA . GLN A 1 84 ? -10.184 -18.851 -14.085 1.00 95.81 84 GLN A CA 1
ATOM 657 C C . GLN A 1 84 ? -9.217 -18.178 -15.079 1.00 95.81 84 GLN A C 1
ATOM 659 O O . GLN A 1 84 ? -9.254 -18.444 -16.285 1.00 95.81 84 GLN A O 1
ATOM 664 N N . LEU A 1 85 ? -8.347 -17.299 -14.577 1.00 97.12 85 LEU A N 1
ATOM 665 C CA . LEU A 1 85 ? -7.395 -16.558 -15.400 1.00 97.12 85 LEU A CA 1
ATOM 666 C C . LEU A 1 85 ? -6.222 -17.457 -15.784 1.00 97.12 85 LEU A C 1
ATOM 668 O O . LEU A 1 85 ? -5.618 -18.111 -14.942 1.00 97.12 85 LEU A O 1
ATOM 672 N N . LYS A 1 86 ? -5.887 -17.485 -17.075 1.00 96.81 86 LYS A N 1
ATOM 673 C CA . LYS A 1 86 ? -4.802 -18.330 -17.612 1.00 96.81 86 LYS A CA 1
ATOM 674 C C . LYS A 1 86 ? -3.567 -17.534 -18.021 1.00 96.81 86 LYS A C 1
ATOM 676 O O . LYS A 1 86 ? -2.501 -18.117 -18.222 1.00 96.81 86 LYS A O 1
ATOM 681 N N . ASN A 1 87 ? -3.713 -16.218 -18.123 1.00 98.12 87 ASN A N 1
ATOM 682 C CA . ASN A 1 87 ? -2.730 -15.270 -18.630 1.00 98.12 87 ASN A CA 1
ATOM 683 C C . ASN A 1 87 ? -1.947 -14.543 -17.523 1.00 98.12 87 ASN A C 1
ATOM 685 O O . ASN A 1 87 ? -1.345 -13.511 -17.796 1.00 98.12 87 ASN A O 1
ATOM 689 N N . ILE A 1 88 ? -1.907 -15.087 -16.299 1.00 98.44 88 ILE A N 1
ATOM 690 C CA . ILE A 1 88 ? -1.056 -14.594 -15.204 1.00 98.44 88 ILE A CA 1
ATOM 691 C C . ILE A 1 88 ? -0.051 -15.675 -14.782 1.00 98.44 88 ILE A C 1
ATOM 693 O O . ILE A 1 88 ? -0.418 -16.844 -14.648 1.00 98.44 88 ILE A O 1
ATOM 697 N N . ARG A 1 89 ? 1.208 -15.297 -14.546 1.00 97.94 89 ARG A N 1
ATOM 698 C CA . ARG A 1 89 ? 2.197 -16.089 -13.795 1.00 97.94 89 ARG A CA 1
ATOM 699 C C . ARG A 1 89 ? 2.747 -15.273 -12.629 1.00 97.94 89 ARG A C 1
ATOM 701 O O . ARG A 1 89 ? 2.916 -14.063 -12.744 1.00 97.94 89 ARG A O 1
ATOM 708 N N . VAL A 1 90 ? 3.025 -15.942 -11.517 1.00 97.56 90 VAL A N 1
ATOM 709 C CA . VAL A 1 90 ? 3.461 -15.332 -10.258 1.00 97.56 90 VAL A CA 1
ATOM 710 C C . VAL A 1 90 ? 4.862 -15.820 -9.922 1.00 97.56 90 VAL A C 1
ATOM 712 O O . VAL A 1 90 ? 5.130 -17.019 -9.952 1.00 97.56 90 VAL A O 1
ATOM 715 N N . VAL A 1 91 ? 5.755 -14.894 -9.596 1.00 95.31 91 VAL A N 1
ATOM 716 C CA . VAL A 1 91 ? 7.151 -15.171 -9.256 1.00 95.31 91 VAL A CA 1
ATOM 717 C C . VAL A 1 91 ? 7.450 -14.595 -7.878 1.00 95.31 91 VAL A C 1
ATOM 719 O O . VAL A 1 91 ? 7.165 -13.430 -7.606 1.00 95.31 91 VAL A O 1
ATOM 722 N N . PHE A 1 92 ? 8.079 -15.405 -7.031 1.00 92.06 92 PHE A N 1
ATOM 723 C CA . PHE A 1 92 ? 8.603 -14.962 -5.743 1.00 92.06 92 PHE A CA 1
ATOM 724 C C . PHE A 1 92 ? 10.043 -14.449 -5.878 1.00 92.06 92 PHE A C 1
ATOM 726 O O . PHE A 1 92 ? 10.912 -15.145 -6.418 1.00 92.06 92 PHE A O 1
ATOM 733 N N . GLY A 1 93 ? 10.321 -13.255 -5.353 1.00 88.38 93 GLY A N 1
ATOM 734 C CA . GLY A 1 93 ? 11.685 -12.774 -5.126 1.00 88.38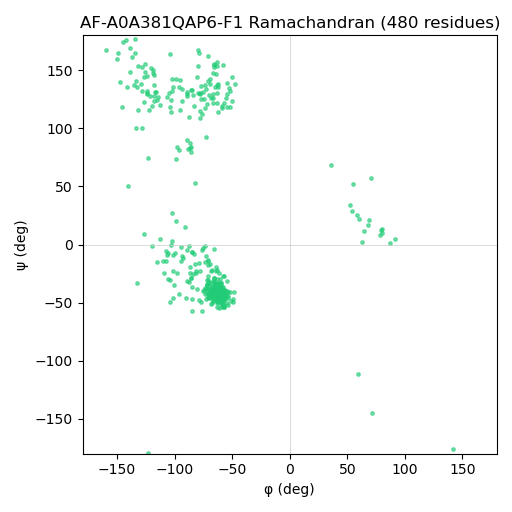 93 GLY A CA 1
ATOM 735 C C . GLY A 1 93 ? 11.912 -11.292 -5.416 1.00 88.38 93 GLY A C 1
ATOM 736 O O . GLY A 1 93 ? 10.998 -10.542 -5.746 1.00 88.38 93 GLY A O 1
ATOM 737 N N . ASP A 1 94 ? 13.173 -10.871 -5.297 1.00 88.06 94 ASP A N 1
ATOM 738 C CA . ASP A 1 94 ? 13.577 -9.485 -5.531 1.00 88.06 94 ASP A CA 1
ATOM 739 C C . ASP A 1 94 ? 13.565 -9.151 -7.027 1.00 88.06 94 ASP A C 1
ATOM 741 O O . ASP A 1 94 ? 14.337 -9.704 -7.816 1.00 88.06 94 ASP A O 1
ATOM 745 N N . ALA A 1 95 ? 12.722 -8.200 -7.423 1.00 90.06 95 ALA A N 1
ATOM 746 C CA . ALA A 1 95 ? 12.604 -7.775 -8.810 1.00 90.06 95 ALA A CA 1
ATOM 747 C C . ALA A 1 95 ? 13.920 -7.258 -9.416 1.00 90.06 95 ALA A C 1
ATOM 749 O O . ALA A 1 95 ? 14.113 -7.403 -10.621 1.00 90.06 95 ALA A O 1
ATOM 750 N N . ARG A 1 96 ? 14.848 -6.718 -8.612 1.00 88.56 96 ARG A N 1
ATOM 751 C CA . ARG A 1 96 ? 16.172 -6.257 -9.080 1.00 88.56 96 ARG A CA 1
ATOM 752 C C . ARG A 1 96 ? 17.042 -7.410 -9.584 1.00 88.56 96 ARG A C 1
ATOM 754 O O . ARG A 1 96 ? 17.818 -7.230 -10.518 1.00 88.56 96 ARG A O 1
ATOM 761 N N . GLU A 1 97 ? 16.901 -8.588 -8.977 1.00 89.50 97 GLU A N 1
ATOM 762 C CA . GLU A 1 97 ? 17.569 -9.821 -9.407 1.00 89.50 97 GLU A CA 1
ATOM 763 C C . GLU A 1 97 ? 16.766 -10.514 -10.516 1.00 89.50 97 GLU A C 1
ATOM 765 O O . GLU A 1 97 ? 17.303 -10.921 -11.549 1.00 89.50 97 GLU A O 1
ATOM 770 N N . LYS A 1 98 ? 15.449 -10.641 -10.322 1.00 92.25 98 LYS A N 1
ATOM 771 C CA . LYS A 1 98 ? 14.587 -11.393 -11.236 1.00 92.25 98 LYS A CA 1
ATOM 772 C C . LYS A 1 98 ? 14.469 -10.725 -12.605 1.00 92.25 98 LYS A C 1
ATOM 774 O O . LYS A 1 98 ? 14.467 -11.433 -13.606 1.00 92.25 98 LYS A O 1
ATOM 779 N N . LEU A 1 99 ? 14.425 -9.393 -12.694 1.00 93.69 99 LEU A N 1
ATOM 780 C CA . LEU A 1 99 ? 14.281 -8.700 -13.978 1.00 93.69 99 LEU A CA 1
ATOM 781 C C . LEU A 1 99 ? 15.447 -9.003 -14.930 1.00 93.69 99 LEU A C 1
ATOM 783 O O . LEU A 1 99 ? 15.226 -9.244 -16.118 1.00 93.69 99 LEU A O 1
ATOM 787 N N . SER A 1 100 ? 16.689 -9.018 -14.431 1.00 90.44 100 SER A N 1
ATOM 788 C CA . SER A 1 100 ? 17.853 -9.326 -15.270 1.00 90.44 100 SER A CA 1
ATOM 789 C C . SER A 1 100 ? 17.869 -10.777 -15.733 1.00 90.44 100 SER A C 1
ATOM 791 O O . SER A 1 100 ? 18.241 -11.026 -16.883 1.00 90.44 100 SER A O 1
ATOM 793 N N . ASN A 1 101 ? 17.454 -11.693 -14.856 1.00 92.56 101 ASN A N 1
ATOM 794 C CA . ASN A 1 101 ? 17.608 -13.131 -15.047 1.00 92.56 101 ASN A CA 1
ATOM 795 C C . ASN A 1 101 ? 16.438 -13.789 -15.782 1.00 92.56 101 ASN A C 1
ATOM 797 O O . ASN A 1 101 ? 16.655 -14.777 -16.477 1.00 92.56 101 ASN A O 1
ATOM 801 N N . LEU A 1 102 ? 15.215 -13.274 -15.617 1.00 95.69 102 LEU A N 1
ATOM 802 C CA . LEU A 1 102 ? 14.000 -13.938 -16.096 1.00 95.69 102 LEU A CA 1
ATOM 803 C C . LEU A 1 102 ? 13.520 -13.482 -17.474 1.00 95.69 102 LEU A C 1
ATOM 805 O O . LEU A 1 102 ? 12.671 -14.150 -18.059 1.00 95.69 102 LEU A O 1
ATOM 809 N N . PHE A 1 103 ? 14.034 -12.364 -17.985 1.00 97.06 103 PHE A N 1
ATOM 810 C CA . PHE A 1 103 ? 13.583 -11.792 -19.253 1.00 97.06 103 PHE A CA 1
ATOM 811 C C . PHE A 1 103 ? 14.750 -11.559 -20.203 1.00 97.06 103 PHE A C 1
ATOM 813 O O . PHE A 1 103 ? 15.842 -11.156 -19.792 1.00 97.06 103 PHE A O 1
ATOM 820 N N . HIS A 1 104 ? 14.527 -11.763 -21.491 1.00 96.69 104 HIS A N 1
ATOM 821 C CA . HIS A 1 104 ? 15.464 -11.414 -22.547 1.00 96.69 104 HIS A CA 1
ATOM 822 C C . HIS A 1 104 ? 15.404 -9.913 -22.875 1.00 96.69 104 HIS A C 1
ATOM 824 O O . HIS A 1 104 ? 14.542 -9.172 -22.399 1.00 96.69 104 HIS A O 1
ATOM 830 N N . ALA A 1 105 ? 16.385 -9.422 -23.636 1.00 96.88 105 ALA A N 1
ATOM 831 C CA . ALA A 1 105 ? 16.351 -8.041 -24.108 1.00 96.88 105 ALA A CA 1
ATOM 832 C C . ALA A 1 105 ? 15.130 -7.832 -25.016 1.00 96.88 105 ALA A C 1
ATOM 834 O O . ALA A 1 105 ? 14.840 -8.682 -25.853 1.00 96.88 105 ALA A O 1
ATOM 835 N N . GLU A 1 106 ? 14.458 -6.693 -24.856 1.00 96.81 106 GLU A N 1
ATOM 836 C CA . GLU A 1 106 ? 13.313 -6.287 -25.686 1.00 96.81 106 GLU A CA 1
ATOM 837 C C . GLU A 1 106 ? 12.103 -7.239 -25.669 1.00 96.81 106 GLU A C 1
ATOM 839 O O . GLU A 1 106 ? 11.280 -7.216 -26.580 1.00 96.81 106 GLU A O 1
ATOM 844 N N . GLU A 1 107 ? 11.978 -8.064 -24.629 1.00 97.31 107 GLU A N 1
ATOM 845 C CA . GLU A 1 107 ? 10.910 -9.060 -24.493 1.00 97.31 107 GLU A CA 1
ATOM 846 C C . GLU A 1 107 ? 9.623 -8.489 -23.870 1.00 97.31 107 GLU A C 1
ATOM 848 O O . GLU A 1 107 ? 8.524 -8.957 -24.167 1.00 97.31 107 GLU A O 1
ATOM 853 N N . LEU A 1 108 ? 9.738 -7.466 -23.017 1.00 98.38 108 LEU A N 1
ATOM 854 C CA . LEU A 1 108 ? 8.610 -6.917 -22.261 1.00 98.38 108 LEU A CA 1
ATOM 855 C C . LEU A 1 1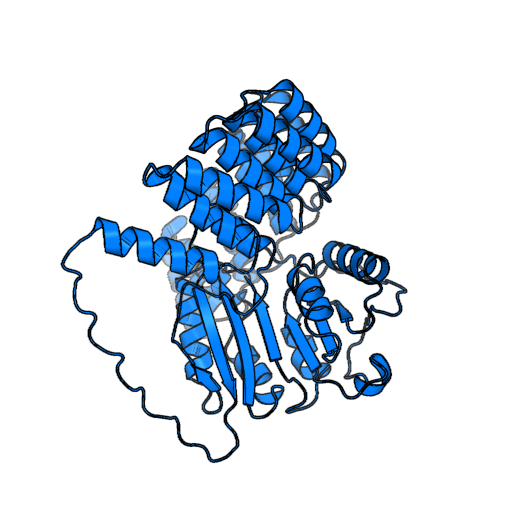08 ? 7.890 -5.812 -23.037 1.00 98.38 108 LEU A C 1
ATOM 857 O O . LEU A 1 108 ? 8.494 -4.827 -23.451 1.00 98.38 108 LEU A O 1
ATOM 861 N N . HIS A 1 109 ? 6.574 -5.933 -23.176 1.00 98.31 109 HIS A N 1
ATOM 862 C CA . HIS A 1 109 ? 5.720 -4.926 -23.797 1.00 98.31 109 HIS A CA 1
ATOM 863 C C . HIS A 1 109 ? 5.411 -3.758 -22.852 1.00 98.31 109 HIS A C 1
ATOM 865 O O . HIS A 1 109 ? 5.542 -2.598 -23.244 1.00 98.31 109 HIS A O 1
ATOM 871 N N . SER A 1 110 ? 5.018 -4.045 -21.607 1.00 98.50 110 SER A N 1
ATOM 872 C CA . SER A 1 110 ? 4.805 -3.021 -20.577 1.00 98.50 110 SER A CA 1
ATOM 873 C C . SER A 1 110 ? 5.334 -3.448 -19.213 1.00 98.50 110 SER A C 1
ATOM 875 O O . SER A 1 110 ? 5.312 -4.630 -18.871 1.00 98.50 110 SER A O 1
ATOM 877 N N . ILE A 1 111 ? 5.779 -2.467 -18.427 1.00 98.75 111 ILE A N 1
ATOM 878 C CA . ILE A 1 111 ? 6.205 -2.639 -17.034 1.00 98.75 111 ILE A CA 1
ATOM 879 C C . ILE A 1 111 ? 5.398 -1.691 -16.139 1.00 98.75 111 ILE A C 1
ATOM 881 O O . ILE A 1 111 ? 5.311 -0.493 -16.414 1.00 98.75 111 ILE A O 1
ATOM 885 N N . TYR A 1 112 ? 4.836 -2.224 -15.060 1.00 98.56 112 TYR A N 1
ATOM 886 C CA . TYR A 1 112 ? 4.042 -1.506 -14.066 1.00 98.56 112 TYR A CA 1
ATOM 887 C C . TYR A 1 112 ? 4.751 -1.547 -12.711 1.00 98.56 112 TYR A C 1
ATOM 889 O O . TYR A 1 112 ? 5.174 -2.613 -12.262 1.00 98.56 112 TYR A O 1
ATOM 897 N N . ILE A 1 113 ? 4.883 -0.390 -12.059 1.00 97.69 113 ILE A N 1
ATOM 898 C CA . ILE A 1 113 ? 5.369 -0.281 -10.676 1.00 97.69 113 ILE A CA 1
ATOM 899 C C . ILE A 1 113 ? 4.431 0.669 -9.932 1.00 97.69 113 ILE A C 1
ATOM 901 O O . ILE A 1 113 ? 4.511 1.892 -10.085 1.00 97.69 113 ILE A O 1
ATOM 905 N N . ASN A 1 114 ? 3.509 0.100 -9.160 1.00 95.44 114 ASN A N 1
ATOM 906 C CA . ASN A 1 114 ? 2.472 0.850 -8.463 1.00 95.44 114 ASN A CA 1
ATOM 907 C C . ASN A 1 114 ? 2.812 0.953 -6.970 1.00 95.44 114 ASN A C 1
ATOM 909 O O . ASN A 1 114 ? 2.873 -0.055 -6.280 1.00 95.44 114 ASN A O 1
ATOM 913 N N . LEU A 1 115 ? 2.991 2.181 -6.477 1.00 93.31 115 LEU A N 1
ATOM 914 C CA . LEU A 1 115 ? 3.187 2.520 -5.061 1.00 93.31 115 LEU A CA 1
ATOM 915 C C . LEU A 1 115 ? 4.352 1.767 -4.373 1.00 93.31 115 LEU A C 1
ATOM 917 O O . LEU A 1 115 ? 4.157 1.192 -3.303 1.00 93.31 115 LEU A O 1
ATOM 921 N N . PRO A 1 116 ? 5.578 1.778 -4.945 1.00 92.31 116 PRO A N 1
ATOM 922 C CA . PRO A 1 116 ? 6.743 1.212 -4.265 1.00 92.31 116 PRO A CA 1
ATOM 923 C C . PRO A 1 116 ? 7.089 2.018 -3.004 1.00 92.31 116 PRO A C 1
ATOM 925 O O . PRO A 1 116 ? 6.873 3.232 -2.977 1.00 92.31 116 PRO A O 1
ATOM 928 N N . ASP A 1 117 ? 7.707 1.372 -2.005 1.00 85.88 117 ASP A N 1
ATOM 929 C CA . ASP A 1 117 ? 8.044 2.017 -0.726 1.00 85.88 117 ASP A CA 1
ATOM 930 C C . ASP A 1 117 ? 8.819 3.332 -0.913 1.00 85.88 117 ASP A C 1
ATOM 932 O O . ASP A 1 117 ? 9.941 3.322 -1.449 1.00 85.88 117 ASP A O 1
ATOM 936 N N . PRO A 1 118 ? 8.269 4.472 -0.455 1.00 84.81 118 PRO A N 1
ATOM 937 C CA . PRO A 1 118 ? 8.929 5.750 -0.609 1.00 84.81 118 PRO A CA 1
ATOM 938 C C . PRO A 1 118 ? 10.123 5.949 0.317 1.00 84.81 118 PRO A C 1
ATOM 940 O O . PRO A 1 118 ? 10.881 6.885 0.061 1.00 84.81 118 PRO A O 1
ATOM 943 N N . TRP A 1 119 ? 10.315 5.150 1.377 1.00 83.62 119 TRP A N 1
ATOM 944 C CA . TRP A 1 119 ? 11.417 5.290 2.346 1.00 83.62 119 TRP A CA 1
ATOM 945 C C . TRP A 1 119 ? 11.789 6.764 2.617 1.00 83.62 119 TRP A C 1
ATOM 947 O O . TRP A 1 119 ? 12.830 7.253 2.160 1.00 83.62 119 TRP A O 1
ATOM 957 N N . PRO A 1 120 ? 10.910 7.538 3.280 1.00 75.81 120 PRO A N 1
ATOM 958 C CA . PRO A 1 120 ? 11.008 9.000 3.301 1.00 75.81 120 PRO A CA 1
ATOM 959 C C . PRO A 1 120 ? 12.231 9.522 4.071 1.00 75.81 120 PRO A C 1
ATOM 961 O O . PRO A 1 120 ? 12.676 10.646 3.834 1.00 75.81 120 PRO A O 1
ATOM 964 N N . LYS A 1 121 ? 12.798 8.721 4.982 1.00 69.25 121 LYS A N 1
ATOM 965 C CA . LYS A 1 121 ? 13.983 9.087 5.768 1.00 69.25 121 LYS A CA 1
ATOM 966 C C . LYS A 1 121 ? 15.242 8.996 4.896 1.00 69.25 121 LYS A C 1
ATOM 968 O O . LYS A 1 121 ? 15.481 7.967 4.271 1.00 69.25 121 LYS A O 1
ATOM 973 N N . LYS A 1 122 ? 16.096 10.032 4.912 1.00 70.69 122 LYS A N 1
ATOM 974 C CA . LYS A 1 122 ? 17.308 10.131 4.063 1.00 70.69 122 LYS A CA 1
ATOM 975 C C . LYS A 1 122 ? 18.193 8.880 4.093 1.00 70.69 122 LYS A C 1
ATOM 977 O O . LYS A 1 122 ? 18.558 8.355 3.049 1.00 70.69 122 LYS A O 1
ATOM 982 N N . ARG A 1 123 ? 18.466 8.356 5.287 1.00 69.94 123 ARG A N 1
ATOM 983 C CA . ARG A 1 123 ? 19.257 7.130 5.502 1.00 69.94 123 ARG A CA 1
ATOM 984 C C . ARG A 1 123 ? 18.656 5.869 4.868 1.00 69.94 123 ARG A C 1
ATOM 986 O O . ARG A 1 123 ? 19.370 4.922 4.574 1.00 69.94 123 ARG A O 1
ATOM 993 N N . HIS A 1 124 ? 17.343 5.843 4.644 1.00 77.94 124 HIS A N 1
ATOM 994 C CA . HIS A 1 124 ? 16.643 4.714 4.030 1.00 77.94 124 HIS A CA 1
ATOM 995 C C . HIS A 1 124 ? 16.478 4.871 2.521 1.00 77.94 124 HIS A C 1
ATOM 997 O O . HIS A 1 124 ? 16.027 3.935 1.870 1.00 77.94 124 HIS A O 1
ATOM 1003 N N . ILE A 1 125 ? 16.915 5.988 1.927 1.00 78.12 125 ILE A N 1
ATOM 1004 C CA . ILE A 1 125 ? 16.829 6.213 0.477 1.00 78.12 125 ILE A CA 1
ATOM 1005 C C . ILE A 1 125 ? 17.491 5.070 -0.303 1.00 78.12 125 ILE A C 1
ATOM 1007 O O . ILE A 1 125 ? 17.022 4.744 -1.392 1.00 78.12 125 ILE A O 1
ATOM 1011 N N . LYS A 1 126 ? 18.533 4.415 0.232 1.00 80.50 126 LYS A N 1
ATOM 1012 C CA . LYS A 1 126 ? 19.182 3.257 -0.411 1.00 80.50 126 LYS A CA 1
ATOM 1013 C C . LYS A 1 126 ? 18.266 2.035 -0.583 1.00 80.50 126 LYS A C 1
ATOM 1015 O O . LYS A 1 126 ? 18.513 1.219 -1.462 1.00 80.50 126 LYS A O 1
ATOM 1020 N N . ARG A 1 127 ? 17.191 1.937 0.207 1.00 83.06 127 ARG A N 1
ATOM 1021 C CA . ARG A 1 127 ? 16.204 0.845 0.163 1.00 83.06 127 ARG A CA 1
ATOM 1022 C C . ARG A 1 127 ? 15.148 1.021 -0.924 1.00 83.06 127 ARG A C 1
ATOM 1024 O O . ARG A 1 127 ? 14.492 0.050 -1.284 1.00 83.06 127 ARG A O 1
ATOM 1031 N N . ARG A 1 128 ? 14.995 2.236 -1.461 1.00 89.88 128 ARG A N 1
ATOM 1032 C CA . ARG A 1 128 ? 14.068 2.526 -2.563 1.00 89.88 128 ARG A CA 1
ATOM 1033 C C . ARG A 1 128 ? 14.333 1.597 -3.742 1.00 89.88 128 ARG A C 1
ATOM 1035 O O . ARG A 1 128 ? 15.469 1.506 -4.204 1.00 89.88 128 ARG A O 1
ATOM 1042 N N . LEU A 1 129 ? 13.269 0.972 -4.239 1.00 92.88 129 LEU A N 1
ATOM 1043 C CA . LEU A 1 129 ? 13.309 0.014 -5.342 1.00 92.88 129 LEU A CA 1
ATOM 1044 C C . LEU A 1 129 ? 13.894 0.641 -6.615 1.00 92.88 129 LEU A C 1
ATOM 1046 O O . LEU A 1 129 ? 14.846 0.130 -7.202 1.00 92.88 129 LEU A O 1
ATOM 1050 N N . ILE A 1 130 ? 13.314 1.766 -7.036 1.00 95.50 130 ILE A N 1
ATOM 1051 C CA . ILE A 1 130 ? 13.697 2.455 -8.267 1.00 95.50 130 ILE A CA 1
ATOM 1052 C C . ILE A 1 130 ? 15.004 3.219 -8.049 1.00 95.50 130 ILE A C 1
ATOM 1054 O O . ILE A 1 130 ? 15.056 4.211 -7.317 1.00 95.50 130 ILE A O 1
ATOM 1058 N N . LYS A 1 131 ? 16.046 2.740 -8.728 1.00 94.06 131 LYS A N 1
ATOM 1059 C CA . LYS A 1 131 ? 17.406 3.286 -8.787 1.00 94.06 131 LYS A CA 1
ATOM 1060 C C . LYS A 1 131 ? 17.919 3.247 -10.225 1.00 94.06 131 LYS A C 1
ATOM 1062 O O . LYS A 1 131 ? 17.389 2.451 -11.001 1.00 94.06 131 LYS A O 1
ATOM 1067 N N . PRO A 1 132 ? 18.960 4.028 -10.576 1.00 95.31 132 PRO A N 1
ATOM 1068 C CA . PRO A 1 132 ? 19.503 4.055 -11.936 1.00 95.31 132 PRO A CA 1
ATOM 1069 C C . PRO A 1 132 ? 19.761 2.666 -12.537 1.00 95.31 132 PRO A C 1
ATOM 1071 O O . PRO A 1 132 ? 19.399 2.427 -13.683 1.00 95.31 132 PRO A O 1
ATOM 1074 N N . GLU A 1 133 ? 20.287 1.723 -11.748 1.00 94.12 133 GLU A N 1
ATOM 1075 C CA . GLU A 1 133 ? 20.557 0.360 -12.225 1.00 94.12 133 GLU A CA 1
ATOM 1076 C C . GLU A 1 133 ? 19.279 -0.385 -12.645 1.00 94.12 133 GLU A C 1
ATOM 1078 O O . GLU A 1 133 ? 19.240 -0.991 -13.714 1.00 94.12 133 GLU A O 1
ATOM 1083 N N . LEU A 1 134 ? 18.198 -0.281 -11.858 1.00 96.19 134 LEU A N 1
ATOM 1084 C CA . LEU A 1 134 ? 16.908 -0.877 -12.216 1.00 96.19 134 LEU A CA 1
ATOM 1085 C C . LEU A 1 134 ? 16.307 -0.195 -13.451 1.00 96.19 134 LEU A C 1
ATOM 1087 O O . LEU A 1 134 ? 15.782 -0.878 -14.323 1.00 96.19 134 LEU A O 1
ATOM 1091 N N . VAL A 1 135 ? 16.401 1.136 -13.559 1.00 98.00 135 VAL A N 1
ATOM 1092 C CA . VAL A 1 135 ? 15.905 1.868 -14.739 1.00 98.00 135 VAL A CA 1
ATOM 1093 C C . VAL A 1 135 ? 16.629 1.398 -16.004 1.00 98.00 135 VAL A C 1
ATOM 1095 O O . VAL A 1 135 ? 15.987 1.115 -17.012 1.00 98.00 135 VAL A O 1
ATOM 1098 N N . LYS A 1 136 ? 17.948 1.216 -15.939 1.00 97.19 136 LYS A N 1
ATOM 1099 C CA . LYS A 1 136 ? 18.741 0.674 -17.045 1.00 97.19 136 LYS A CA 1
ATOM 1100 C C . LYS A 1 136 ? 18.318 -0.749 -17.419 1.00 97.19 136 LYS A C 1
ATOM 1102 O O . LYS A 1 136 ? 18.180 -1.050 -18.606 1.00 97.19 136 LYS A O 1
ATOM 1107 N N . GLN A 1 137 ? 18.081 -1.619 -16.435 1.00 97.25 137 GLN A N 1
ATOM 1108 C CA . GLN A 1 137 ? 17.544 -2.962 -16.684 1.00 97.25 137 GLN A CA 1
ATOM 1109 C C . GLN A 1 137 ? 16.170 -2.890 -17.367 1.00 97.25 137 GLN A C 1
ATOM 1111 O O . GLN A 1 137 ? 15.965 -3.547 -18.385 1.00 97.25 137 GLN A O 1
ATOM 1116 N N . ILE A 1 138 ? 15.263 -2.043 -16.873 1.00 98.12 138 ILE A N 1
ATOM 1117 C CA . ILE A 1 138 ? 13.950 -1.782 -17.480 1.00 98.12 138 ILE A CA 1
ATOM 1118 C C . ILE A 1 138 ? 14.116 -1.378 -18.952 1.00 98.12 138 ILE A C 1
ATOM 1120 O O . ILE A 1 138 ? 13.538 -2.027 -19.821 1.00 98.12 138 ILE A O 1
ATOM 1124 N N . THR A 1 139 ? 14.965 -0.392 -19.265 1.00 97.56 139 THR A N 1
ATOM 1125 C CA . THR A 1 139 ? 15.235 0.052 -20.648 1.00 97.56 139 THR A CA 1
ATOM 1126 C C . THR A 1 139 ? 15.720 -1.088 -21.553 1.00 97.56 139 THR A C 1
ATOM 1128 O O . THR A 1 139 ? 15.348 -1.164 -22.728 1.00 97.56 139 THR A O 1
ATOM 1131 N N . GLN A 1 140 ? 16.557 -1.987 -21.029 1.00 97.00 140 GLN A N 1
ATOM 1132 C CA . GLN A 1 140 ? 17.094 -3.123 -21.783 1.00 97.00 140 GLN A CA 1
ATOM 1133 C C . GLN A 1 140 ? 16.037 -4.196 -22.064 1.00 97.00 140 GLN A C 1
ATOM 1135 O O . GLN A 1 140 ? 16.004 -4.743 -23.167 1.00 97.00 140 GLN A O 1
ATOM 1140 N N . LYS A 1 141 ? 15.187 -4.512 -21.082 1.00 97.81 141 LYS A N 1
ATOM 1141 C CA . LYS A 1 141 ? 14.171 -5.569 -21.207 1.00 97.81 141 LYS A CA 1
ATOM 1142 C C . LYS A 1 141 ? 12.913 -5.108 -21.942 1.00 97.81 141 LYS A C 1
ATOM 1144 O O . LYS A 1 141 ? 12.214 -5.940 -22.507 1.00 97.81 141 LYS A O 1
ATOM 1149 N N . LEU A 1 142 ? 12.636 -3.806 -21.970 1.00 98.25 142 LEU A N 1
ATOM 1150 C CA . LEU A 1 142 ? 11.469 -3.246 -22.647 1.00 98.25 142 LEU A CA 1
ATOM 1151 C C . LEU A 1 142 ? 11.633 -3.299 -24.175 1.00 98.25 142 LEU A C 1
ATOM 1153 O O . LEU A 1 142 ? 12.686 -2.944 -24.711 1.00 98.25 142 LEU A O 1
ATOM 1157 N N . ALA A 1 143 ? 10.597 -3.736 -24.882 1.00 97.44 143 ALA A N 1
ATOM 1158 C CA . ALA A 1 143 ? 10.525 -3.738 -26.338 1.00 97.44 143 ALA A CA 1
ATOM 1159 C C . ALA A 1 143 ? 10.509 -2.300 -26.895 1.00 97.44 143 ALA A C 1
ATOM 1161 O O . ALA A 1 143 ? 10.085 -1.376 -26.192 1.00 97.44 143 ALA A O 1
ATOM 1162 N N . PRO A 1 144 ? 10.930 -2.065 -28.152 1.00 96.19 144 PRO A N 1
ATOM 1163 C CA . PRO A 1 144 ? 10.712 -0.782 -28.816 1.00 96.19 144 PRO A CA 1
ATOM 1164 C C . PRO A 1 144 ? 9.232 -0.377 -28.762 1.00 96.19 144 PRO A C 1
ATOM 1166 O O . PRO A 1 144 ? 8.353 -1.202 -29.004 1.00 96.19 144 PRO A O 1
ATOM 1169 N N . GLN A 1 145 ? 8.957 0.886 -28.432 1.00 96.38 145 GLN A N 1
ATOM 1170 C CA . GLN A 1 145 ? 7.620 1.437 -28.145 1.00 96.38 145 GLN A CA 1
ATOM 1171 C C . GLN A 1 145 ? 6.899 0.834 -26.928 1.00 96.38 145 GLN A C 1
ATOM 1173 O O . GLN A 1 145 ? 5.777 1.244 -26.623 1.00 96.38 145 GLN A O 1
ATOM 1178 N N . GLY A 1 146 ? 7.531 -0.093 -26.204 1.00 97.69 146 GLY A N 1
ATOM 1179 C CA . GLY A 1 146 ? 7.021 -0.593 -24.936 1.00 97.69 146 GLY A CA 1
ATOM 1180 C C . GLY A 1 146 ? 6.950 0.517 -23.891 1.00 97.69 146 GLY A C 1
ATOM 1181 O O . GLY A 1 146 ? 7.645 1.533 -24.001 1.00 97.69 146 GLY A O 1
ATOM 1182 N N . LYS A 1 147 ? 6.089 0.340 -22.886 1.00 98.25 147 LYS A N 1
ATOM 1183 C CA . LYS A 1 147 ? 5.737 1.396 -21.927 1.00 98.25 147 LYS A CA 1
ATOM 1184 C C . LYS A 1 147 ? 6.099 1.056 -20.489 1.00 98.25 147 LYS A C 1
ATOM 1186 O O . LYS A 1 147 ? 6.073 -0.100 -20.079 1.00 98.25 147 LYS A O 1
ATOM 1191 N N . VAL A 1 148 ? 6.396 2.088 -19.707 1.00 98.56 148 VAL A N 1
ATOM 1192 C CA . VAL A 1 148 ? 6.577 1.984 -18.257 1.00 98.56 148 VAL A CA 1
ATOM 1193 C C . VAL A 1 148 ? 5.574 2.898 -17.575 1.00 98.56 148 VAL A C 1
ATOM 1195 O O . VAL A 1 148 ? 5.510 4.086 -17.897 1.00 98.56 148 VAL A O 1
ATOM 1198 N N . TYR A 1 149 ? 4.820 2.342 -16.632 1.00 98.50 149 TYR A N 1
ATOM 1199 C CA . TYR A 1 149 ? 3.817 3.050 -15.847 1.00 98.50 149 TYR A CA 1
ATOM 1200 C C . TYR A 1 149 ? 4.199 3.014 -14.374 1.00 98.50 149 TYR A C 1
ATOM 1202 O O . TYR A 1 149 ? 4.468 1.953 -13.808 1.00 98.50 149 TYR A O 1
ATOM 1210 N N . LEU A 1 150 ? 4.227 4.190 -13.760 1.00 97.94 150 LEU A N 1
ATOM 1211 C CA . LEU A 1 150 ? 4.734 4.396 -12.410 1.00 97.94 150 LEU A CA 1
ATOM 1212 C C . LEU A 1 150 ? 3.691 5.173 -11.608 1.00 97.94 150 LEU A C 1
ATOM 1214 O O . LEU A 1 150 ? 3.124 6.141 -12.120 1.00 97.94 150 LEU A O 1
ATOM 1218 N N . ALA A 1 151 ? 3.471 4.780 -10.356 1.00 96.69 151 ALA A N 1
ATOM 1219 C CA . ALA A 1 151 ? 2.638 5.514 -9.406 1.00 96.69 151 ALA A CA 1
ATOM 1220 C C . ALA A 1 151 ? 3.336 5.590 -8.041 1.00 96.69 151 ALA A C 1
ATOM 1222 O O . ALA A 1 151 ? 3.886 4.593 -7.583 1.00 96.69 151 ALA A O 1
ATOM 1223 N N . THR A 1 152 ? 3.320 6.747 -7.377 1.00 95.62 152 THR A N 1
ATOM 1224 C CA . THR A 1 152 ? 3.813 6.905 -5.996 1.00 95.62 152 THR A CA 1
ATOM 1225 C C . THR A 1 152 ? 3.021 7.974 -5.243 1.00 95.62 152 THR A C 1
ATOM 1227 O O . THR A 1 152 ? 2.701 9.032 -5.784 1.00 95.62 152 THR A O 1
ATOM 1230 N N . ASP A 1 153 ? 2.731 7.722 -3.975 1.00 93.19 153 ASP A N 1
ATOM 1231 C CA . ASP A 1 153 ? 2.162 8.676 -3.016 1.00 93.19 153 ASP A CA 1
ATOM 1232 C C . ASP A 1 153 ? 3.188 9.737 -2.558 1.00 93.19 153 ASP A C 1
ATOM 1234 O O . ASP A 1 153 ? 2.836 10.748 -1.955 1.00 93.19 153 ASP A O 1
ATOM 1238 N N . SER A 1 154 ? 4.475 9.567 -2.887 1.00 93.31 154 SER A N 1
ATOM 1239 C CA . SER A 1 154 ? 5.545 10.480 -2.483 1.00 93.31 154 SER A CA 1
ATOM 1240 C C . SER A 1 154 ? 6.007 11.402 -3.610 1.00 93.31 154 SER A C 1
ATOM 1242 O O . SER A 1 154 ? 6.680 10.984 -4.553 1.00 93.31 154 SER A O 1
ATOM 1244 N N . GLN A 1 155 ? 5.767 12.706 -3.451 1.00 92.75 155 GLN A N 1
ATOM 1245 C CA . GLN A 1 155 ? 6.251 13.727 -4.390 1.00 92.75 155 GLN A CA 1
ATOM 1246 C C . GLN A 1 155 ? 7.784 13.729 -4.525 1.00 92.75 155 GLN A C 1
ATOM 1248 O O . GLN A 1 155 ? 8.320 13.890 -5.623 1.00 92.75 155 GLN A O 1
ATOM 1253 N N . THR A 1 156 ? 8.505 13.556 -3.413 1.00 92.56 156 THR A N 1
ATOM 1254 C CA . THR A 1 156 ? 9.974 13.504 -3.414 1.00 92.56 156 THR A CA 1
ATOM 1255 C C . THR A 1 156 ? 10.468 12.293 -4.192 1.00 92.56 156 THR A C 1
ATOM 1257 O O . THR A 1 156 ? 11.378 12.426 -5.010 1.00 92.56 156 THR A O 1
ATOM 1260 N N . TYR A 1 157 ? 9.845 11.129 -3.987 1.00 95.94 157 TYR A N 1
ATOM 1261 C CA . TYR A 1 157 ? 10.227 9.933 -4.723 1.00 95.94 157 TYR A CA 1
ATOM 1262 C C . TYR A 1 157 ? 9.888 10.061 -6.215 1.00 95.94 157 TYR A C 1
ATOM 1264 O O . TYR A 1 157 ? 10.724 9.739 -7.055 1.00 95.94 157 TYR A O 1
ATOM 1272 N N . ALA A 1 158 ? 8.733 10.643 -6.561 1.00 96.50 158 ALA A N 1
ATOM 1273 C CA . ALA A 1 158 ? 8.354 10.931 -7.946 1.00 96.50 158 ALA A CA 1
ATOM 1274 C C . ALA A 1 158 ? 9.402 11.785 -8.678 1.00 96.50 158 ALA A C 1
ATOM 1276 O O . ALA A 1 158 ? 9.747 11.497 -9.823 1.00 96.50 158 ALA A O 1
ATOM 1277 N N . ASN A 1 159 ? 9.949 12.805 -8.011 1.00 95.94 159 ASN A N 1
ATOM 1278 C CA . ASN A 1 159 ? 10.997 13.656 -8.578 1.00 95.94 159 ASN A CA 1
ATOM 1279 C C . ASN A 1 159 ? 12.318 12.901 -8.797 1.00 95.94 159 ASN A C 1
ATOM 1281 O O . ASN A 1 159 ? 12.979 13.112 -9.814 1.00 95.94 159 ASN A O 1
ATOM 1285 N N . GLU A 1 160 ? 12.702 12.007 -7.883 1.00 95.69 160 GLU A N 1
ATOM 1286 C CA . GLU A 1 160 ? 13.880 11.150 -8.074 1.00 95.69 160 GLU A CA 1
ATOM 1287 C C . GLU A 1 160 ? 13.688 10.172 -9.234 1.00 95.69 160 GLU A C 1
ATOM 1289 O O . GLU A 1 160 ? 14.570 10.049 -10.082 1.00 95.69 160 GLU A O 1
ATOM 1294 N N . ILE A 1 161 ? 12.519 9.529 -9.310 1.00 97.75 161 ILE A N 1
ATOM 1295 C CA . ILE A 1 161 ? 12.150 8.620 -10.400 1.00 97.75 161 ILE A CA 1
ATOM 1296 C C . ILE A 1 161 ? 12.214 9.360 -11.742 1.00 97.75 161 ILE A C 1
ATOM 1298 O O . ILE A 1 161 ? 12.880 8.887 -12.663 1.00 97.75 161 ILE A O 1
ATOM 1302 N N . LEU A 1 162 ? 11.594 10.543 -11.835 1.00 97.69 162 LEU A N 1
ATOM 1303 C CA . LEU A 1 162 ? 11.664 11.418 -13.010 1.00 97.69 162 LEU A CA 1
ATOM 1304 C C . LEU A 1 162 ? 13.122 11.701 -13.399 1.00 97.69 162 LEU A C 1
ATOM 1306 O O . LEU A 1 162 ? 13.482 11.604 -14.572 1.00 97.69 162 LEU A O 1
ATOM 1310 N N . GLY A 1 163 ? 13.961 12.036 -12.414 1.00 96.69 163 GLY A N 1
ATOM 1311 C CA . GLY A 1 163 ? 15.389 12.267 -12.598 1.00 96.69 163 GLY A CA 1
ATOM 1312 C C . GLY A 1 163 ? 16.099 11.060 -13.210 1.00 96.69 163 GLY A C 1
ATOM 1313 O O . GLY A 1 163 ? 16.724 11.203 -14.256 1.00 96.69 163 GLY A O 1
ATOM 1314 N N . TYR A 1 164 ? 15.961 9.876 -12.609 1.00 97.75 164 TYR A N 1
ATOM 1315 C CA . TYR A 1 164 ? 16.617 8.648 -13.072 1.00 97.75 164 TYR A CA 1
ATOM 1316 C C . TYR A 1 164 ? 16.158 8.233 -14.472 1.00 97.75 164 TYR A C 1
ATOM 1318 O O . TYR A 1 164 ? 16.989 8.000 -15.347 1.00 97.75 164 TYR A O 1
ATOM 1326 N N . PHE A 1 165 ? 14.849 8.210 -14.724 1.00 97.75 165 PHE A N 1
ATOM 1327 C CA . PHE A 1 165 ? 14.315 7.833 -16.032 1.00 97.75 165 PHE A CA 1
ATOM 1328 C C . PHE A 1 165 ? 14.718 8.815 -17.137 1.00 97.75 165 PHE A C 1
ATOM 1330 O O . PHE A 1 165 ? 14.983 8.397 -18.260 1.00 97.75 165 PHE A O 1
ATOM 1337 N N . ASN A 1 166 ? 14.835 10.111 -16.833 1.00 95.81 166 ASN A N 1
ATOM 1338 C CA . ASN A 1 166 ? 15.265 11.100 -17.823 1.00 95.81 166 ASN A CA 1
ATOM 1339 C C . ASN A 1 166 ? 16.754 10.999 -18.199 1.00 95.81 166 ASN A C 1
ATOM 1341 O O . ASN A 1 166 ? 17.153 11.607 -19.196 1.00 95.81 166 ASN A O 1
ATOM 1345 N N . THR A 1 167 ? 17.569 10.254 -17.438 1.00 95.75 167 THR A N 1
ATOM 1346 C CA . THR A 1 167 ? 18.970 9.978 -17.810 1.00 95.75 167 THR A CA 1
ATOM 1347 C C . THR A 1 167 ? 19.109 8.893 -18.876 1.00 95.75 167 THR A C 1
ATOM 1349 O O . THR A 1 167 ? 20.092 8.894 -19.616 1.00 95.75 167 THR A O 1
ATOM 1352 N N . GLU A 1 168 ? 18.115 8.013 -19.016 1.00 95.69 168 GLU A N 1
ATOM 1353 C CA . GLU A 1 168 ? 18.095 6.974 -20.043 1.00 95.69 168 GLU A CA 1
ATOM 1354 C C . GLU A 1 168 ? 17.702 7.574 -21.399 1.00 95.69 168 GLU A C 1
ATOM 1356 O O . GLU A 1 168 ? 16.588 8.059 -21.601 1.00 95.69 168 GLU A O 1
ATOM 1361 N N . SER A 1 169 ? 18.625 7.550 -22.364 1.00 93.75 169 SER A N 1
ATOM 1362 C CA . SER A 1 169 ? 18.435 8.210 -23.664 1.00 93.75 169 SER A CA 1
ATOM 1363 C C . SER A 1 169 ? 17.319 7.592 -24.509 1.00 93.75 169 SER A C 1
ATOM 1365 O O . SER A 1 169 ? 16.693 8.307 -25.290 1.00 93.75 169 SER A O 1
ATOM 1367 N N . LEU A 1 170 ? 17.065 6.292 -24.334 1.00 95.12 170 LEU A N 1
ATOM 1368 C CA . LEU A 1 170 ? 16.043 5.540 -25.062 1.00 95.12 170 LEU A CA 1
ATOM 1369 C C . LEU A 1 170 ? 14.650 5.644 -24.438 1.00 95.12 170 LEU A C 1
ATOM 1371 O O . LEU A 1 170 ? 13.705 5.148 -25.039 1.00 95.12 170 LEU A O 1
ATOM 1375 N N . LEU A 1 171 ? 14.499 6.258 -23.262 1.00 96.19 171 LEU A N 1
ATOM 1376 C CA . LEU A 1 171 ? 13.197 6.451 -22.633 1.00 96.19 171 LEU A CA 1
ATOM 1377 C C . LEU A 1 171 ? 12.719 7.889 -22.829 1.00 96.19 171 LEU A C 1
ATOM 1379 O O . LEU A 1 171 ? 13.441 8.861 -22.590 1.00 96.19 171 LEU A O 1
ATOM 1383 N N . GLN A 1 172 ? 11.463 8.023 -23.245 1.00 96.44 172 GLN A N 1
ATOM 1384 C CA . GLN A 1 172 ? 10.812 9.310 -23.427 1.00 96.44 172 GLN A CA 1
ATOM 1385 C C . GLN A 1 172 ? 9.610 9.428 -22.498 1.00 96.44 172 GLN A C 1
ATOM 1387 O O . GLN A 1 172 ? 8.695 8.608 -22.521 1.00 96.44 172 GLN A O 1
ATOM 1392 N N . ASN A 1 173 ? 9.625 10.476 -21.679 1.00 96.00 173 ASN A N 1
ATOM 1393 C CA . ASN A 1 173 ? 8.529 10.812 -20.784 1.00 96.00 173 ASN A CA 1
ATOM 1394 C C . ASN A 1 173 ? 7.349 11.405 -21.574 1.00 96.00 173 ASN A C 1
ATOM 1396 O O . ASN A 1 173 ? 7.564 12.248 -22.453 1.00 96.00 173 ASN A O 1
ATOM 1400 N N . ILE A 1 174 ? 6.124 10.988 -21.239 1.00 93.12 174 ILE A N 1
ATOM 1401 C CA . ILE A 1 174 ? 4.904 11.395 -21.953 1.00 93.12 174 ILE A CA 1
ATOM 1402 C C . ILE A 1 174 ? 4.372 12.743 -21.431 1.00 93.12 174 ILE A C 1
ATOM 1404 O O . ILE A 1 174 ? 4.263 13.691 -22.203 1.00 93.12 174 ILE A O 1
ATOM 1408 N N . ASN A 1 175 ? 4.086 12.856 -20.125 1.00 89.44 175 ASN A N 1
ATOM 1409 C CA . ASN A 1 175 ? 3.302 13.971 -19.550 1.00 89.44 175 ASN A CA 1
ATOM 1410 C C . ASN A 1 175 ? 3.980 14.720 -18.385 1.00 89.44 175 ASN A C 1
ATOM 1412 O O . ASN A 1 175 ? 3.358 15.537 -17.713 1.00 89.44 175 ASN A O 1
ATOM 1416 N N . GLY A 1 176 ? 5.248 14.452 -18.103 1.00 94.25 176 GLY A N 1
ATOM 1417 C CA . GLY A 1 176 ? 5.889 14.819 -16.841 1.00 94.25 176 GLY A CA 1
ATOM 1418 C C . GLY A 1 176 ? 5.372 13.957 -15.692 1.00 94.25 176 GLY A C 1
ATOM 1419 O O . GLY A 1 176 ? 5.084 12.773 -15.881 1.00 94.25 176 GLY A O 1
ATOM 1420 N N . ILE A 1 177 ? 5.269 14.574 -14.515 1.00 96.00 177 ILE A N 1
ATOM 1421 C CA . ILE A 1 177 ? 4.484 14.055 -13.392 1.00 96.00 177 ILE A CA 1
ATOM 1422 C C . ILE A 1 177 ? 3.064 14.601 -13.542 1.00 96.00 177 ILE A C 1
ATOM 1424 O O . ILE A 1 177 ? 2.883 15.806 -13.731 1.00 96.00 177 ILE A O 1
ATOM 1428 N N . PHE A 1 178 ? 2.067 13.730 -13.438 1.00 95.06 178 PHE A N 1
ATOM 1429 C CA . PHE A 1 178 ? 0.653 14.097 -13.492 1.00 95.06 178 PHE A CA 1
ATOM 1430 C C . PHE A 1 178 ? -0.130 13.395 -12.373 1.00 95.06 178 PHE A C 1
ATOM 1432 O O . PHE A 1 178 ? 0.380 12.471 -11.746 1.00 95.06 178 PHE A O 1
ATOM 1439 N N . TYR A 1 179 ? -1.355 13.854 -12.099 1.00 92.31 179 TYR A N 1
ATOM 1440 C CA . TYR A 1 179 ? -2.098 13.489 -10.877 1.00 92.31 179 TYR A CA 1
ATOM 1441 C C . TYR A 1 179 ? -3.434 12.779 -11.133 1.00 92.31 179 TYR A C 1
ATOM 1443 O O . TYR A 1 179 ? -4.125 12.407 -10.192 1.00 92.31 179 TYR A O 1
ATOM 1451 N N . GLU A 1 180 ? -3.808 12.577 -12.398 1.00 87.25 180 GLU A N 1
ATOM 1452 C CA . GLU A 1 180 ? -5.032 11.866 -12.779 1.00 87.25 180 GLU A CA 1
ATOM 1453 C C . GLU A 1 180 ? -4.728 10.822 -13.856 1.00 87.25 180 GLU A C 1
ATOM 1455 O O . GLU A 1 180 ? -4.373 11.166 -14.985 1.00 87.25 180 GLU A O 1
ATOM 1460 N N . ARG A 1 181 ? -4.920 9.539 -13.530 1.00 90.25 181 ARG A N 1
ATOM 1461 C CA . ARG A 1 181 ? -4.755 8.413 -14.456 1.00 90.25 181 ARG A CA 1
ATOM 1462 C C . ARG A 1 181 ? -6.055 7.621 -14.535 1.00 90.25 181 ARG A C 1
ATOM 1464 O O . ARG A 1 181 ? -6.485 7.035 -13.554 1.00 90.25 181 ARG A O 1
ATOM 1471 N N . ARG A 1 182 ? -6.683 7.605 -15.716 1.00 84.38 182 ARG A N 1
ATOM 1472 C CA . ARG A 1 182 ? -7.986 6.933 -15.929 1.00 84.38 182 ARG A CA 1
ATOM 1473 C C . ARG A 1 182 ? -7.939 5.751 -16.887 1.00 84.38 182 ARG A C 1
ATOM 1475 O O . ARG A 1 182 ? -8.901 5.004 -16.997 1.00 84.38 182 ARG A O 1
ATOM 1482 N N . HIS A 1 183 ? -6.868 5.611 -17.664 1.00 89.06 183 HIS A N 1
ATOM 1483 C CA . HIS A 1 183 ? -6.810 4.599 -18.719 1.00 89.06 183 HIS A CA 1
ATOM 1484 C C . HIS A 1 183 ? -6.264 3.250 -18.236 1.00 89.06 183 HIS A C 1
ATOM 1486 O O . HIS A 1 183 ? -6.296 2.297 -19.014 1.00 89.06 183 HIS A O 1
ATOM 1492 N N . LEU A 1 184 ? -5.817 3.153 -16.981 1.00 93.44 184 LEU A N 1
ATOM 1493 C CA . LEU A 1 184 ? -5.405 1.923 -16.307 1.00 93.44 184 LEU A CA 1
ATOM 1494 C C . LEU A 1 184 ? -6.272 1.697 -15.059 1.00 93.44 184 LEU A C 1
ATOM 1496 O O . LEU A 1 184 ? -6.747 2.683 -14.492 1.00 93.44 184 LEU A O 1
ATOM 1500 N N . PRO A 1 185 ? -6.483 0.437 -14.640 1.00 92.56 185 PRO A N 1
ATOM 1501 C CA . PRO A 1 185 ? -7.068 0.135 -13.338 1.00 92.56 185 PRO A CA 1
ATOM 1502 C C . PRO A 1 185 ? -6.237 0.746 -12.205 1.00 92.56 185 PRO A C 1
ATOM 1504 O O . PRO A 1 185 ? -5.030 0.944 -12.352 1.00 92.56 185 PRO A O 1
ATOM 1507 N N . LYS A 1 186 ? -6.880 1.008 -11.070 1.00 90.44 186 LYS A N 1
ATOM 1508 C CA . LYS A 1 186 ? -6.205 1.464 -9.851 1.00 90.44 186 LYS A CA 1
ATOM 1509 C C . LYS A 1 186 ? -5.917 0.264 -8.956 1.00 90.44 186 LYS A C 1
ATOM 1511 O O . LYS A 1 186 ? -6.750 -0.636 -8.862 1.00 90.44 186 LYS A O 1
ATOM 1516 N N . SER A 1 187 ? -4.762 0.238 -8.295 1.00 87.44 187 SER A N 1
ATOM 1517 C CA . SER A 1 187 ? -4.518 -0.770 -7.253 1.00 87.44 187 SER A CA 1
ATOM 1518 C C . SER A 1 187 ? -5.373 -0.489 -6.009 1.00 87.44 187 SER A C 1
ATOM 1520 O O . SER A 1 187 ? -5.844 0.634 -5.812 1.00 87.44 187 SER A O 1
ATOM 1522 N N . LYS A 1 188 ? -5.547 -1.483 -5.126 1.00 83.38 188 LYS A N 1
ATOM 1523 C CA . LYS A 1 188 ? -6.254 -1.300 -3.844 1.00 83.38 188 LYS A CA 1
ATOM 1524 C C . LYS A 1 188 ? -5.637 -0.175 -3.003 1.00 83.38 188 LYS A C 1
ATOM 1526 O O . LYS A 1 188 ? -6.354 0.662 -2.462 1.00 83.38 188 LYS A O 1
ATOM 1531 N N . TYR A 1 189 ? -4.307 -0.091 -2.967 1.00 83.81 189 TYR A N 1
ATOM 1532 C CA . TYR A 1 189 ? -3.594 0.984 -2.273 1.00 83.81 189 TYR A CA 1
ATOM 1533 C C . TYR A 1 189 ? -3.811 2.352 -2.936 1.00 83.81 189 TYR A C 1
ATOM 1535 O O . TYR A 1 189 ? -4.019 3.341 -2.240 1.00 83.81 189 TYR A O 1
ATOM 1543 N N . GLU A 1 190 ? -3.829 2.417 -4.271 1.00 89.19 190 GLU A N 1
ATOM 1544 C CA . GLU A 1 190 ? -4.118 3.653 -5.012 1.00 89.19 190 GLU A CA 1
ATOM 1545 C C . GLU A 1 190 ? -5.527 4.156 -4.693 1.00 89.19 190 GLU A C 1
ATOM 1547 O O . GLU A 1 190 ? -5.685 5.324 -4.339 1.00 89.19 190 GLU A O 1
ATOM 1552 N N . LYS A 1 191 ? -6.528 3.263 -4.705 1.00 88.44 191 LYS A N 1
ATOM 1553 C CA . LYS A 1 191 ? -7.892 3.574 -4.252 1.00 88.44 191 LYS A CA 1
ATOM 1554 C C . LYS A 1 191 ? -7.893 4.078 -2.803 1.00 88.44 191 LYS A C 1
ATOM 1556 O O . LYS A 1 191 ? -8.502 5.106 -2.531 1.00 88.44 191 LYS A O 1
ATOM 1561 N N . SER A 1 192 ? -7.177 3.414 -1.891 1.00 84.06 192 SER A N 1
ATOM 1562 C CA . SER A 1 192 ? -7.107 3.804 -0.473 1.00 84.06 192 SER A CA 1
ATOM 1563 C C . SER A 1 192 ? -6.580 5.228 -0.274 1.00 84.06 192 SER A C 1
ATOM 1565 O O . SER A 1 192 ? -7.192 6.005 0.456 1.00 84.06 192 SER A O 1
ATOM 1567 N N . PHE A 1 193 ? -5.475 5.595 -0.931 1.00 87.12 193 PHE A N 1
ATOM 1568 C CA . PHE A 1 193 ? -4.933 6.956 -0.855 1.00 87.12 193 PHE A CA 1
ATOM 1569 C C . PHE A 1 193 ? -5.897 7.979 -1.458 1.00 87.12 193 PHE A C 1
ATOM 1571 O O . PHE A 1 193 ? -6.146 9.023 -0.859 1.00 87.12 193 PHE A O 1
ATOM 1578 N N . ILE A 1 194 ? -6.493 7.662 -2.609 1.00 86.81 194 ILE A N 1
ATOM 1579 C CA . ILE A 1 194 ? -7.461 8.543 -3.268 1.00 86.81 194 ILE A CA 1
ATOM 1580 C C . ILE A 1 194 ? -8.688 8.778 -2.380 1.00 86.81 194 ILE A C 1
ATOM 1582 O O . ILE A 1 194 ? -9.146 9.915 -2.261 1.00 86.81 194 ILE A O 1
ATOM 1586 N N . TYR A 1 195 ? -9.211 7.732 -1.738 1.00 84.94 195 TYR A N 1
ATOM 1587 C CA . TYR A 1 195 ? -10.346 7.852 -0.829 1.00 84.94 195 TYR A CA 1
ATOM 1588 C C . TYR A 1 195 ? -10.015 8.648 0.437 1.00 84.94 195 TYR A C 1
ATOM 1590 O O . TYR A 1 195 ? -10.874 9.378 0.923 1.00 84.94 195 TYR A O 1
ATOM 1598 N N . ALA A 1 196 ? -8.766 8.592 0.906 1.00 77.31 196 ALA A N 1
ATOM 1599 C CA . ALA A 1 196 ? -8.262 9.448 1.978 1.00 77.31 196 ALA A CA 1
ATOM 1600 C C . ALA A 1 196 ? -8.010 10.911 1.542 1.00 77.31 196 ALA A C 1
ATOM 1602 O O . ALA A 1 196 ? -7.612 11.735 2.362 1.00 77.31 196 ALA A O 1
ATOM 1603 N N . GLY A 1 197 ? -8.230 11.255 0.267 1.00 80.69 197 GLY A N 1
ATOM 1604 C CA . GLY A 1 197 ? -7.996 12.598 -0.276 1.00 80.69 197 GLY A CA 1
ATOM 1605 C C . GLY A 1 197 ? -6.530 12.900 -0.609 1.00 80.69 197 GLY A C 1
ATOM 1606 O O . GLY A 1 197 ? -6.188 14.047 -0.909 1.00 80.69 197 GLY A O 1
ATOM 1607 N N . GLU A 1 198 ? -5.664 11.888 -0.582 1.00 85.81 198 GLU A N 1
ATOM 1608 C CA . GLU A 1 198 ? -4.241 12.019 -0.886 1.00 85.81 198 GLU A CA 1
ATOM 1609 C C . GLU A 1 198 ? -3.986 12.054 -2.399 1.00 85.81 198 GLU A C 1
ATOM 1611 O O . GLU A 1 198 ? -4.739 11.513 -3.216 1.00 85.81 198 GLU A O 1
ATOM 1616 N N . LYS A 1 199 ? -2.884 12.700 -2.798 1.00 89.44 199 LYS A N 1
ATOM 1617 C CA . LYS A 1 199 ? -2.483 12.793 -4.209 1.00 89.44 199 LYS A CA 1
ATOM 1618 C C . LYS A 1 199 ? -1.518 11.680 -4.579 1.00 89.44 199 LYS A C 1
ATOM 1620 O O . LYS A 1 199 ? -0.495 11.494 -3.929 1.00 89.44 199 LYS A O 1
ATOM 1625 N N . ILE A 1 200 ? -1.779 11.043 -5.715 1.00 94.94 200 ILE A N 1
ATOM 1626 C CA . ILE A 1 200 ? -0.848 10.104 -6.337 1.00 94.94 200 ILE A CA 1
ATOM 1627 C C . ILE A 1 200 ? -0.116 10.793 -7.490 1.00 94.94 200 ILE A C 1
ATOM 1629 O O . ILE A 1 200 ? -0.710 11.510 -8.295 1.00 94.94 200 ILE A O 1
ATOM 1633 N N . ASN A 1 201 ? 1.192 10.571 -7.555 1.00 96.69 201 ASN A N 1
ATOM 1634 C CA . ASN A 1 201 ? 2.073 11.038 -8.613 1.00 96.69 201 ASN A CA 1
ATOM 1635 C C . ASN A 1 201 ? 2.239 9.922 -9.640 1.00 96.69 201 ASN A C 1
ATOM 1637 O O . ASN A 1 201 ? 2.824 8.882 -9.329 1.00 96.69 201 ASN A O 1
ATOM 1641 N N . TYR A 1 202 ? 1.771 10.150 -10.861 1.00 97.88 202 TYR A N 1
ATOM 1642 C CA . TYR A 1 202 ? 1.934 9.221 -11.971 1.00 97.88 202 TYR A CA 1
ATOM 1643 C C . TYR A 1 202 ? 3.044 9.683 -12.911 1.00 97.88 202 TYR A C 1
ATOM 1645 O O . TYR A 1 202 ? 3.188 10.879 -13.184 1.00 97.88 202 TYR A O 1
ATOM 1653 N N . LEU A 1 203 ? 3.809 8.726 -13.437 1.00 98.12 203 LEU A N 1
ATOM 1654 C CA . LEU A 1 203 ? 4.759 8.949 -14.523 1.00 98.12 203 LEU A CA 1
ATOM 1655 C C . LEU A 1 203 ? 4.599 7.863 -15.583 1.00 98.12 203 LEU A C 1
ATOM 1657 O O . LEU A 1 203 ? 4.432 6.686 -15.265 1.00 98.12 203 LEU A O 1
ATOM 1661 N N . GLU A 1 204 ? 4.705 8.268 -16.845 1.00 98.12 204 GLU A N 1
ATOM 1662 C CA . GLU A 1 204 ? 4.616 7.358 -17.984 1.00 98.12 204 GLU A CA 1
ATOM 1663 C C . GLU A 1 204 ? 5.743 7.612 -18.970 1.00 98.12 204 GLU A C 1
ATOM 1665 O O . GLU A 1 204 ? 6.060 8.760 -19.309 1.00 98.12 204 GLU A O 1
ATOM 1670 N N . TYR A 1 205 ? 6.333 6.514 -19.426 1.00 98.31 205 TYR A N 1
ATOM 1671 C CA . TYR A 1 205 ? 7.426 6.497 -20.382 1.00 98.31 205 TYR A CA 1
ATOM 1672 C C . TYR A 1 205 ? 7.146 5.495 -21.490 1.00 98.31 205 TYR A C 1
ATOM 1674 O O . TYR A 1 205 ? 6.470 4.491 -21.274 1.00 98.31 205 TYR A O 1
ATOM 1682 N N . TYR A 1 206 ? 7.729 5.736 -22.658 1.00 97.31 206 TYR A N 1
ATOM 1683 C CA . TYR A 1 206 ? 7.858 4.730 -23.705 1.00 97.31 206 TYR A CA 1
ATOM 1684 C C . TYR A 1 206 ? 9.306 4.636 -24.185 1.00 97.31 206 TYR A C 1
ATOM 1686 O O . TYR A 1 206 ? 10.061 5.611 -24.096 1.00 97.31 206 TYR A O 1
ATOM 1694 N N . LYS A 1 207 ? 9.697 3.462 -24.685 1.00 97.19 207 LYS A N 1
ATOM 1695 C CA . LYS A 1 207 ? 11.014 3.252 -25.292 1.00 97.19 207 LYS A CA 1
ATOM 1696 C C . LYS A 1 207 ? 11.010 3.676 -26.757 1.00 97.19 207 LYS A C 1
ATOM 1698 O O . LYS A 1 207 ? 10.163 3.241 -27.532 1.00 97.19 207 LYS A O 1
ATOM 1703 N N . LEU A 1 208 ? 11.971 4.505 -27.142 1.00 94.06 208 LEU A N 1
ATOM 1704 C CA . LEU A 1 208 ? 12.185 4.939 -28.519 1.00 94.06 208 LEU A CA 1
ATOM 1705 C C . LEU A 1 208 ? 12.626 3.764 -29.402 1.00 94.06 208 LEU A C 1
ATOM 1707 O O . LEU A 1 208 ? 13.334 2.859 -28.952 1.00 94.06 208 LEU A O 1
ATOM 1711 N N . VAL A 1 209 ? 12.241 3.798 -30.677 1.00 87.31 209 VAL A N 1
ATOM 1712 C CA . VAL A 1 209 ? 12.809 2.905 -31.694 1.00 87.31 209 VAL A CA 1
ATOM 1713 C C . VAL A 1 209 ? 14.192 3.447 -32.066 1.00 87.31 209 VAL A C 1
ATOM 1715 O O . VAL A 1 209 ? 14.366 4.658 -32.207 1.00 87.31 209 VAL A O 1
ATOM 1718 N N . GLY A 1 210 ? 15.205 2.582 -32.186 1.00 64.62 210 GLY A N 1
ATOM 1719 C CA . GLY A 1 210 ? 16.573 3.014 -32.500 1.00 64.62 210 GLY A CA 1
ATOM 1720 C C . GLY A 1 210 ? 16.615 3.957 -33.716 1.00 64.62 210 GLY A C 1
ATOM 1721 O O . GLY A 1 210 ? 16.167 3.568 -34.791 1.00 64.62 210 GLY A O 1
ATOM 1722 N N . ASN A 1 211 ? 17.176 5.162 -33.518 1.00 54.53 211 ASN A N 1
ATOM 1723 C CA . ASN A 1 211 ? 17.261 6.337 -34.415 1.00 54.53 211 ASN A CA 1
ATOM 1724 C C . ASN A 1 211 ? 16.145 7.402 -34.347 1.00 54.53 211 ASN A C 1
ATOM 1726 O O . ASN A 1 211 ? 16.214 8.366 -35.110 1.00 54.53 211 ASN A O 1
ATOM 1730 N N . GLU A 1 212 ? 15.172 7.325 -33.438 1.00 55.41 212 GLU A N 1
ATOM 1731 C CA . GLU A 1 212 ? 14.230 8.442 -33.246 1.00 55.41 212 GLU A CA 1
ATOM 1732 C C . GLU A 1 212 ? 14.807 9.535 -32.325 1.00 55.41 212 GLU A C 1
ATOM 1734 O O . GLU A 1 212 ? 15.120 9.296 -31.158 1.00 55.41 212 GLU A O 1
ATOM 1739 N N . GLU A 1 213 ? 14.952 10.760 -32.848 1.00 52.66 213 GLU A N 1
ATOM 1740 C CA . GLU A 1 213 ? 15.209 11.953 -32.031 1.00 52.66 213 GLU A CA 1
ATOM 1741 C C . GLU A 1 213 ? 13.965 12.311 -31.199 1.00 52.66 213 GLU A C 1
ATOM 1743 O O . GLU A 1 213 ? 12.831 12.211 -31.671 1.00 52.66 213 GLU A O 1
ATOM 1748 N N . LYS A 1 214 ? 14.180 12.766 -29.955 1.00 52.09 214 LYS A N 1
ATOM 1749 C CA . LYS A 1 214 ? 13.104 13.156 -29.031 1.00 52.09 214 LYS A CA 1
ATOM 1750 C C . LYS A 1 214 ? 12.190 14.217 -29.674 1.00 52.09 214 LYS A C 1
ATOM 1752 O O . LYS A 1 214 ? 12.696 15.274 -30.065 1.00 52.09 214 LYS A O 1
ATOM 1757 N N . PRO A 1 215 ? 10.861 14.009 -29.739 1.00 47.75 215 PRO A N 1
ATOM 1758 C CA . PRO A 1 215 ? 9.952 15.040 -30.222 1.00 47.75 215 PRO A CA 1
ATOM 1759 C C . PRO A 1 215 ? 10.007 16.272 -29.305 1.00 47.75 215 PRO A C 1
ATOM 1761 O O . PRO A 1 215 ? 10.026 16.165 -28.075 1.00 47.75 215 PRO A O 1
ATOM 1764 N N . LYS A 1 216 ? 10.059 17.465 -29.908 1.00 42.62 216 LYS A N 1
ATOM 1765 C CA . LYS A 1 216 ? 10.003 18.746 -29.188 1.00 42.62 216 LYS A CA 1
ATOM 1766 C C . LYS A 1 216 ? 8.615 18.903 -28.561 1.00 42.62 216 LYS A C 1
ATOM 1768 O O . LYS A 1 216 ? 7.617 18.744 -29.254 1.00 42.62 216 LYS A O 1
ATOM 1773 N N . LYS A 1 217 ? 8.564 19.221 -27.263 1.00 42.25 217 LYS A N 1
ATOM 1774 C CA . LYS A 1 217 ? 7.315 19.512 -26.541 1.00 42.25 217 LYS A CA 1
ATOM 1775 C C . LYS A 1 217 ? 6.595 20.691 -27.205 1.00 42.25 217 LYS A C 1
ATOM 1777 O O . LYS A 1 217 ? 7.148 21.788 -27.241 1.00 42.25 217 LYS A O 1
ATOM 1782 N N . GLU A 1 218 ? 5.383 20.465 -27.699 1.00 35.47 218 GLU A N 1
ATOM 1783 C CA . GLU A 1 218 ? 4.454 21.540 -28.050 1.00 35.47 218 GLU A CA 1
ATOM 1784 C C . GLU A 1 218 ? 3.774 22.058 -26.778 1.00 35.47 218 GLU A C 1
ATOM 1786 O O . GLU A 1 218 ? 3.290 21.288 -25.946 1.00 35.47 218 GLU A O 1
ATOM 1791 N N . GLU A 1 219 ? 3.780 23.379 -26.611 1.00 33.75 219 GLU A N 1
ATOM 1792 C CA . GLU A 1 219 ? 3.116 24.075 -25.514 1.00 33.75 219 GLU A CA 1
ATOM 1793 C C . GLU A 1 219 ? 1.597 24.037 -25.716 1.00 33.75 219 GLU A C 1
ATOM 1795 O O . GLU A 1 219 ? 1.064 24.508 -26.722 1.00 33.75 219 GLU A O 1
ATOM 1800 N N . THR A 1 220 ? 0.885 23.466 -24.745 1.00 31.92 220 THR A N 1
ATOM 1801 C CA . THR A 1 220 ? -0.576 23.401 -24.750 1.00 31.92 220 THR A CA 1
ATOM 1802 C C . THR A 1 220 ? -1.220 24.763 -24.507 1.00 31.92 220 THR A C 1
ATOM 1804 O O . THR A 1 220 ? -0.795 25.553 -23.667 1.00 31.92 220 THR A O 1
ATOM 1807 N N . SER A 1 221 ? -2.301 24.966 -25.256 1.00 34.19 221 SER A N 1
ATOM 1808 C CA . SER A 1 221 ? -3.119 26.163 -25.424 1.00 34.19 221 SER A CA 1
ATOM 1809 C C . SER A 1 221 ? -3.605 26.852 -24.147 1.00 34.19 221 SER A C 1
ATOM 1811 O O . SER A 1 221 ? -4.051 26.217 -23.191 1.00 34.19 221 SER A O 1
ATOM 1813 N N . THR A 1 222 ? -3.656 28.180 -24.229 1.00 31.09 222 THR A N 1
ATOM 1814 C CA . THR A 1 222 ? -4.279 29.102 -23.280 1.00 31.09 222 THR A CA 1
ATOM 1815 C C . THR A 1 222 ? -5.775 28.825 -23.091 1.00 31.09 222 THR A C 1
ATOM 1817 O O . THR A 1 222 ? -6.585 28.962 -24.009 1.00 31.09 222 THR A O 1
ATOM 1820 N N . PHE A 1 223 ? -6.152 28.467 -21.862 1.00 35.97 223 PHE A N 1
ATOM 1821 C CA . PHE A 1 223 ? -7.544 28.379 -21.425 1.00 35.97 223 PHE A CA 1
ATOM 1822 C C . PHE A 1 223 ? -8.156 29.785 -21.313 1.00 35.97 223 PHE A C 1
ATOM 1824 O O . PHE A 1 223 ? -7.597 30.662 -20.657 1.00 35.97 223 PHE A O 1
ATOM 1831 N N . LYS A 1 224 ? -9.318 30.000 -21.943 1.00 46.09 224 LYS A N 1
ATOM 1832 C CA . LYS A 1 224 ? -10.166 31.183 -21.719 1.00 46.09 224 LYS A CA 1
ATOM 1833 C C . LYS A 1 224 ? -11.084 30.938 -20.523 1.00 46.09 224 LYS A C 1
ATOM 1835 O O . LYS A 1 224 ? -11.740 29.901 -20.462 1.00 46.09 224 LYS A O 1
ATOM 1840 N N . GLU A 1 225 ? -11.162 31.910 -19.619 1.00 40.31 225 GLU A N 1
ATOM 1841 C CA . GLU A 1 225 ? -12.120 31.898 -18.511 1.00 40.31 225 GLU A CA 1
ATOM 1842 C C . GLU A 1 225 ? -13.572 31.983 -19.026 1.00 40.31 225 GLU A C 1
ATOM 1844 O O . GLU A 1 225 ? -13.857 32.779 -19.929 1.00 40.31 225 GLU A O 1
ATOM 1849 N N . PRO A 1 226 ? -14.501 31.175 -18.483 1.00 50.56 226 PRO A N 1
ATOM 1850 C CA . PRO A 1 226 ? -15.891 31.180 -18.910 1.00 50.56 226 PRO A CA 1
ATOM 1851 C C . PRO A 1 226 ? -16.684 32.331 -18.279 1.00 50.56 226 PRO A C 1
ATOM 1853 O O . PRO A 1 226 ? -16.512 32.686 -17.117 1.00 50.56 226 PRO A O 1
ATOM 1856 N N . THR A 1 227 ? -17.614 32.876 -19.061 1.00 58.69 227 THR A N 1
ATOM 1857 C CA . THR A 1 227 ? -18.491 34.012 -18.738 1.00 58.69 227 THR A CA 1
ATOM 1858 C C . THR A 1 227 ? -19.663 33.678 -17.800 1.00 58.69 227 THR A C 1
ATOM 1860 O O . THR A 1 227 ? -20.379 34.590 -17.395 1.00 58.69 227 THR A O 1
ATOM 1863 N N . ASN A 1 228 ? -19.864 32.404 -17.431 1.00 73.50 228 ASN A N 1
ATOM 1864 C CA . ASN A 1 228 ? -20.869 31.955 -16.457 1.00 73.50 228 ASN A CA 1
ATOM 1865 C C . ASN A 1 228 ? -20.347 30.742 -15.659 1.00 73.50 228 ASN A C 1
ATOM 1867 O O . ASN A 1 228 ? -20.050 29.691 -16.233 1.00 73.50 228 ASN A O 1
ATOM 1871 N N . ARG A 1 229 ? -20.215 30.891 -14.336 1.00 69.31 229 ARG A N 1
ATOM 1872 C CA . ARG A 1 229 ? -19.579 29.903 -13.448 1.00 69.31 229 ARG A CA 1
ATOM 1873 C C . ARG A 1 229 ? -20.429 28.641 -13.255 1.00 69.31 229 ARG A C 1
ATOM 1875 O O . ARG A 1 229 ? -19.867 27.550 -13.251 1.00 69.31 229 ARG A O 1
ATOM 1882 N N . ASP A 1 230 ? -21.750 28.773 -13.165 1.00 74.31 230 ASP A N 1
ATOM 1883 C CA . ASP A 1 230 ? -22.652 27.650 -12.855 1.00 74.31 230 ASP A CA 1
ATOM 1884 C C . ASP A 1 230 ? -22.825 26.710 -14.056 1.00 74.31 230 ASP A C 1
ATOM 1886 O O . ASP A 1 230 ? -22.807 25.484 -13.927 1.00 74.31 230 ASP A O 1
ATOM 1890 N N . GLU A 1 231 ? -22.904 27.281 -15.259 1.00 79.06 231 GLU A N 1
ATOM 1891 C CA . GLU A 1 231 ? -22.971 26.522 -16.511 1.00 79.06 231 GLU A CA 1
ATOM 1892 C C . GLU A 1 231 ? -21.654 25.780 -16.786 1.00 79.06 231 GLU A C 1
ATOM 1894 O O . GLU A 1 231 ? -21.658 24.608 -17.172 1.00 79.06 231 GLU A O 1
ATOM 1899 N N . TYR A 1 232 ? -20.518 26.424 -16.494 1.00 80.00 232 TYR A N 1
ATOM 1900 C CA . TYR A 1 232 ? -19.204 25.792 -16.566 1.00 80.00 232 TYR A CA 1
ATOM 1901 C C . TYR A 1 232 ? -19.063 24.626 -15.580 1.00 80.00 232 TYR A C 1
ATOM 1903 O O . TYR A 1 232 ? -18.626 23.547 -15.979 1.00 80.00 232 TYR A O 1
ATOM 1911 N N . LEU A 1 233 ? -19.452 24.812 -14.313 1.00 78.94 233 LEU A N 1
ATOM 1912 C CA . LEU A 1 233 ? -19.399 23.752 -13.301 1.00 78.94 233 LEU A CA 1
ATOM 1913 C C . LEU A 1 233 ? -20.305 22.577 -13.677 1.00 78.94 233 LEU A C 1
ATOM 1915 O O . LEU A 1 233 ? -19.867 21.429 -13.637 1.00 78.94 233 LEU A O 1
ATOM 1919 N N . THR A 1 234 ? -21.519 22.855 -14.152 1.00 84.94 234 THR A N 1
ATOM 1920 C CA . THR A 1 234 ? -22.439 21.825 -14.651 1.00 84.94 234 THR A CA 1
ATOM 1921 C C . THR A 1 234 ? -21.814 21.028 -15.798 1.00 84.94 234 THR A C 1
ATOM 1923 O O . THR A 1 234 ? -21.860 19.796 -15.809 1.00 84.94 234 THR A O 1
ATOM 1926 N N . GLN A 1 235 ? -21.204 21.708 -16.771 1.00 85.62 235 GLN A N 1
ATOM 1927 C CA . GLN A 1 235 ? -20.559 21.041 -17.900 1.00 85.62 235 GLN A CA 1
ATOM 1928 C C . GLN A 1 235 ? -19.321 20.246 -17.467 1.00 85.62 235 GLN A C 1
ATOM 1930 O O . GLN A 1 235 ? -19.090 19.143 -17.975 1.00 85.62 235 GLN A O 1
ATOM 1935 N N . LYS A 1 236 ? -18.556 20.765 -16.501 1.00 87.06 236 LYS A N 1
ATOM 1936 C CA . LYS A 1 236 ? -17.424 20.069 -15.886 1.00 87.06 236 LYS A CA 1
ATOM 1937 C C . LYS A 1 236 ? -17.887 18.767 -15.234 1.00 87.06 236 LYS A C 1
ATOM 1939 O O . LYS A 1 236 ? -17.328 17.724 -15.555 1.00 87.06 236 LYS A O 1
ATOM 1944 N N . PHE A 1 237 ? -18.937 18.794 -14.411 1.00 89.44 237 PHE A N 1
ATOM 1945 C CA . PHE A 1 237 ? -19.465 17.591 -13.762 1.00 89.44 237 PHE A CA 1
ATOM 1946 C C . PHE A 1 237 ? -20.002 16.565 -14.755 1.00 89.44 237 PHE A C 1
ATOM 1948 O O . PHE A 1 237 ? -19.640 15.396 -14.657 1.00 89.44 237 PHE A O 1
ATOM 1955 N N . LYS A 1 238 ? -20.763 16.989 -15.775 1.00 89.12 238 LYS A N 1
ATOM 1956 C CA . LYS A 1 238 ? -21.206 16.083 -16.854 1.00 89.12 238 LYS A CA 1
ATOM 1957 C C . LYS A 1 238 ? -20.027 15.404 -17.542 1.00 89.12 238 LYS A C 1
ATOM 1959 O O . LYS A 1 238 ? -20.064 14.207 -17.804 1.00 89.12 238 LYS A O 1
ATOM 1964 N N . THR A 1 239 ? -18.978 16.170 -17.831 1.00 86.88 239 THR A N 1
ATOM 1965 C CA . THR A 1 239 ? -17.769 15.650 -18.477 1.00 86.88 239 THR A CA 1
ATOM 1966 C C . THR A 1 239 ? -17.046 14.662 -17.563 1.00 86.88 239 THR A C 1
ATOM 1968 O O . THR A 1 239 ? -16.665 13.583 -18.012 1.00 86.88 239 THR A O 1
ATOM 1971 N N . SER A 1 240 ? -16.898 14.987 -16.277 1.00 85.56 240 SER A N 1
ATOM 1972 C CA . SER A 1 240 ? -16.288 14.092 -15.292 1.00 85.56 240 SER A CA 1
ATOM 1973 C C . SER A 1 240 ? -17.073 12.793 -15.124 1.00 85.56 240 SER A C 1
ATOM 1975 O O . SER A 1 240 ? -16.458 11.732 -15.147 1.00 85.56 240 SER A O 1
ATOM 1977 N N . GLU A 1 241 ? -18.405 12.863 -15.034 1.00 90.44 241 GLU A N 1
ATOM 1978 C CA . GLU A 1 241 ? -19.290 11.698 -14.915 1.00 90.44 241 GLU A CA 1
ATOM 1979 C C . GLU A 1 241 ? -19.184 10.776 -16.140 1.00 90.44 241 GLU A C 1
ATOM 1981 O O . GLU A 1 241 ? -19.063 9.563 -15.996 1.00 90.44 241 GLU A O 1
ATOM 1986 N N . VAL A 1 242 ? -19.175 11.338 -17.354 1.00 90.44 242 VAL A N 1
ATOM 1987 C CA . VAL A 1 242 ? -19.001 10.567 -18.600 1.00 90.44 242 VAL A CA 1
ATOM 1988 C C . VAL A 1 242 ? -17.616 9.917 -18.673 1.00 90.44 242 VAL A C 1
ATOM 1990 O O . VAL A 1 242 ? -17.468 8.806 -19.187 1.00 90.44 242 VAL A O 1
ATOM 1993 N N . ASN A 1 243 ? -16.595 10.599 -18.159 1.00 86.31 243 ASN A N 1
ATOM 1994 C CA . ASN A 1 243 ? -15.219 10.119 -18.185 1.00 86.31 243 ASN A CA 1
ATOM 1995 C C . ASN A 1 243 ? -14.883 9.147 -17.045 1.00 86.31 243 ASN A C 1
ATOM 1997 O O . ASN A 1 243 ? -13.789 8.579 -17.069 1.00 86.31 243 ASN A O 1
ATOM 2001 N N . ALA A 1 244 ? -15.774 8.963 -16.070 1.00 88.69 244 ALA A N 1
ATOM 2002 C CA . ALA A 1 244 ? -15.572 8.072 -14.935 1.00 88.69 244 ALA A CA 1
ATOM 2003 C C . ALA A 1 244 ? -15.575 6.599 -15.378 1.00 88.69 244 ALA A C 1
ATOM 2005 O O . ALA A 1 244 ? -16.497 6.122 -16.056 1.00 88.69 244 ALA A O 1
ATOM 2006 N N . LYS A 1 245 ? -14.521 5.863 -15.022 1.00 87.94 245 LYS A N 1
ATOM 2007 C CA . LYS A 1 245 ? -14.307 4.482 -15.471 1.00 87.94 245 LYS A CA 1
ATOM 2008 C C . LYS A 1 245 ? -14.788 3.464 -14.453 1.00 87.94 245 LYS A C 1
ATOM 2010 O O . LYS A 1 245 ? -15.488 2.532 -14.854 1.00 87.94 245 LYS A O 1
ATOM 2015 N N . ASP A 1 246 ? -14.516 3.702 -13.180 1.00 89.81 246 ASP A N 1
ATOM 2016 C CA . ASP A 1 246 ? -14.787 2.789 -12.069 1.00 89.81 246 ASP A CA 1
ATOM 2017 C C . ASP A 1 246 ? -15.676 3.429 -10.983 1.00 89.81 246 ASP A C 1
ATOM 2019 O O . ASP A 1 246 ? -16.153 4.562 -11.130 1.00 89.81 246 ASP A O 1
ATOM 2023 N N . ALA A 1 247 ? -15.963 2.668 -9.920 1.00 92.81 247 ALA A N 1
ATOM 2024 C CA . ALA A 1 247 ? -16.731 3.147 -8.770 1.00 92.81 247 ALA A CA 1
ATOM 2025 C C . ALA A 1 247 ? -16.037 4.310 -8.048 1.00 92.81 247 ALA A C 1
ATOM 2027 O O . ALA A 1 247 ? -16.712 5.263 -7.666 1.00 92.81 247 ALA A O 1
ATOM 2028 N N . CYS A 1 248 ? -14.707 4.271 -7.927 1.00 91.31 248 CYS A N 1
ATOM 2029 C CA . CYS A 1 248 ? -13.905 5.316 -7.292 1.00 91.31 248 CYS A CA 1
ATOM 2030 C C . CYS A 1 248 ? -14.069 6.668 -8.009 1.00 91.31 248 CYS A C 1
ATOM 2032 O O . CYS A 1 248 ? -14.409 7.665 -7.370 1.00 91.31 248 CYS A O 1
ATOM 2034 N N . ASP A 1 249 ? -13.944 6.696 -9.342 1.00 91.06 249 ASP A N 1
ATOM 2035 C CA . ASP A 1 249 ? -14.144 7.905 -10.149 1.00 91.06 249 ASP A CA 1
ATOM 2036 C C . ASP A 1 249 ? -15.567 8.466 -9.976 1.00 91.06 249 ASP A C 1
ATOM 2038 O O . ASP A 1 249 ? -15.760 9.671 -9.804 1.00 91.06 249 ASP A O 1
ATOM 2042 N N . LEU A 1 250 ? -16.584 7.595 -10.036 1.00 95.38 250 LEU A N 1
ATOM 2043 C CA . LEU A 1 250 ? -17.985 8.001 -9.891 1.00 95.38 250 LEU A CA 1
ATOM 2044 C C . LEU A 1 250 ? -18.274 8.534 -8.486 1.00 95.38 250 LEU A C 1
ATOM 2046 O O . LEU A 1 250 ? -18.958 9.547 -8.356 1.00 95.38 250 LEU A O 1
ATOM 2050 N N . LYS A 1 251 ? -17.725 7.893 -7.451 1.00 95.38 251 LYS A N 1
ATOM 2051 C CA . LYS A 1 251 ? -17.829 8.324 -6.055 1.00 95.38 251 LYS A CA 1
ATOM 2052 C C . LYS A 1 251 ? -17.250 9.726 -5.877 1.00 95.38 251 LYS A C 1
ATOM 2054 O O . LYS A 1 251 ? -17.947 10.586 -5.359 1.00 95.38 251 LYS A O 1
ATOM 2059 N N . GLN A 1 252 ? -16.055 10.002 -6.403 1.00 92.38 252 GLN A N 1
ATOM 2060 C CA . GLN A 1 252 ? -15.465 11.347 -6.340 1.00 92.38 252 GLN A CA 1
ATOM 2061 C C . GLN A 1 252 ? -16.319 12.405 -7.051 1.00 92.38 252 GLN A C 1
ATOM 2063 O O . GLN A 1 252 ? -16.459 13.525 -6.564 1.00 92.38 252 GLN A O 1
ATOM 2068 N N . VAL A 1 253 ? -16.904 12.072 -8.209 1.00 93.06 253 VAL A N 1
ATOM 2069 C CA . VAL A 1 253 ? -17.828 12.986 -8.902 1.00 93.06 253 VAL A CA 1
ATOM 2070 C C . VAL A 1 253 ? -19.081 13.233 -8.061 1.00 93.06 253 VAL A C 1
ATOM 2072 O O . VAL A 1 253 ? -19.552 14.366 -7.994 1.00 93.06 253 VAL A O 1
ATOM 2075 N N . ALA A 1 254 ? -19.618 12.194 -7.423 1.00 95.50 254 ALA A N 1
ATOM 2076 C CA . ALA A 1 254 ? -20.792 12.293 -6.567 1.00 95.50 254 ALA A CA 1
ATOM 2077 C C . ALA A 1 254 ? -20.528 13.117 -5.296 1.00 95.50 254 ALA A C 1
ATOM 2079 O O . ALA A 1 254 ? -21.363 13.957 -4.967 1.00 95.50 254 ALA A O 1
ATOM 2080 N N . ASP A 1 255 ? -19.372 12.945 -4.646 1.00 93.31 255 ASP A N 1
ATOM 2081 C CA . ASP A 1 255 ? -18.952 13.766 -3.502 1.00 93.31 255 ASP A CA 1
ATOM 2082 C C . ASP A 1 255 ? -18.912 15.245 -3.903 1.00 93.31 255 ASP A C 1
ATOM 2084 O O . ASP A 1 255 ? -19.579 16.077 -3.297 1.00 93.31 255 ASP A O 1
ATOM 2088 N N . GLN A 1 256 ? -18.222 15.574 -5.003 1.00 92.31 256 GLN A N 1
ATOM 2089 C CA . GLN A 1 256 ? -18.110 16.961 -5.470 1.00 92.31 256 GLN A CA 1
ATOM 2090 C C . GLN A 1 256 ? -19.470 17.568 -5.849 1.00 92.31 256 GLN A C 1
ATOM 2092 O O . GLN A 1 256 ? -19.681 18.770 -5.688 1.00 92.31 256 GLN A O 1
ATOM 2097 N N . LEU A 1 257 ? -20.395 16.757 -6.375 1.00 93.50 257 LEU A N 1
ATOM 2098 C CA . LEU A 1 257 ? -21.770 17.185 -6.633 1.00 93.50 257 LEU A CA 1
ATOM 2099 C C . LEU A 1 257 ? -22.519 17.464 -5.326 1.00 93.50 257 LEU A C 1
ATOM 2101 O O . LEU A 1 257 ? -23.223 18.469 -5.239 1.00 93.50 257 LEU A O 1
ATOM 2105 N N . ALA A 1 258 ? -22.372 16.604 -4.317 1.00 92.81 258 ALA A N 1
ATOM 2106 C CA . ALA A 1 258 ? -23.015 16.786 -3.020 1.00 92.81 258 ALA A CA 1
ATOM 2107 C C . ALA A 1 258 ? -22.477 18.029 -2.294 1.00 92.81 258 ALA A C 1
ATOM 2109 O O . ALA A 1 258 ? -23.274 18.856 -1.851 1.00 92.81 258 ALA A O 1
ATOM 2110 N N . GLU A 1 259 ? -21.155 18.226 -2.287 1.00 89.81 259 GLU A N 1
ATOM 2111 C CA . GLU A 1 259 ? -20.490 19.432 -1.775 1.00 89.81 259 GLU A CA 1
ATOM 2112 C C . GLU A 1 259 ? -20.971 20.706 -2.488 1.00 89.81 259 GLU A C 1
ATOM 2114 O O . GLU A 1 259 ? -21.132 21.759 -1.868 1.00 89.81 259 GLU A O 1
ATOM 2119 N N . ALA A 1 260 ? -21.244 20.619 -3.795 1.00 89.88 260 ALA A N 1
ATOM 2120 C CA . ALA A 1 260 ? -21.808 21.715 -4.581 1.00 89.88 260 ALA A CA 1
ATOM 2121 C C . ALA A 1 260 ? -23.316 21.948 -4.336 1.00 89.88 260 ALA A C 1
ATOM 2123 O O . ALA A 1 260 ? -23.881 22.887 -4.894 1.00 89.88 260 ALA A O 1
ATOM 2124 N N . GLY A 1 261 ? -23.974 21.122 -3.514 1.00 90.06 261 GLY A N 1
ATOM 2125 C CA . GLY A 1 261 ? -25.405 21.198 -3.204 1.00 90.06 261 GLY A CA 1
ATOM 2126 C C . GLY A 1 261 ? -26.321 20.443 -4.178 1.00 90.06 261 GLY A C 1
ATOM 2127 O O . GLY A 1 261 ? -27.537 20.412 -3.979 1.00 90.06 261 GLY A O 1
ATOM 2128 N N . GLU A 1 262 ? -25.769 19.774 -5.194 1.00 92.50 262 GLU A N 1
ATOM 2129 C CA . GLU A 1 262 ? -26.493 19.018 -6.229 1.00 92.50 262 GLU A CA 1
ATOM 2130 C C . GLU A 1 262 ? -26.867 17.599 -5.753 1.00 92.50 262 GLU A C 1
ATOM 2132 O O . GLU A 1 262 ? -26.578 16.587 -6.397 1.00 92.50 262 GLU A O 1
ATOM 2137 N N . THR A 1 263 ? -27.531 17.514 -4.598 1.00 93.06 263 THR A N 1
ATOM 2138 C CA . THR A 1 263 ? -27.804 16.266 -3.854 1.00 93.06 263 THR A CA 1
ATOM 2139 C C . THR A 1 263 ? -28.546 15.191 -4.658 1.00 93.06 263 THR A C 1
ATOM 2141 O O . THR A 1 263 ? -28.181 14.016 -4.608 1.00 93.06 263 THR A O 1
ATOM 2144 N N . GLU A 1 264 ? -29.552 15.559 -5.454 1.00 95.44 264 GLU A N 1
ATOM 2145 C CA . GLU A 1 264 ? -30.280 14.602 -6.301 1.00 95.44 264 GLU A CA 1
ATOM 2146 C C . GLU A 1 264 ? -29.420 14.061 -7.448 1.00 95.44 264 GLU A C 1
ATOM 2148 O O . GLU A 1 264 ? -29.548 12.900 -7.848 1.00 95.44 264 GLU A O 1
ATOM 2153 N N . TRP A 1 265 ? -28.513 14.880 -7.985 1.00 96.38 265 TRP A N 1
ATOM 2154 C CA . TRP A 1 265 ? -27.578 14.413 -8.998 1.00 96.38 265 TRP A CA 1
ATOM 2155 C C . TRP A 1 265 ? -26.522 13.511 -8.367 1.00 96.38 265 TRP A C 1
ATOM 2157 O O . TRP A 1 265 ? -26.345 12.394 -8.854 1.00 96.38 265 TRP A O 1
ATOM 2167 N N . ALA A 1 266 ? -25.930 13.924 -7.244 1.00 96.19 266 ALA A N 1
ATOM 2168 C CA . ALA A 1 266 ? -25.015 13.101 -6.460 1.00 96.19 266 ALA A CA 1
ATOM 2169 C C . ALA A 1 266 ? -25.628 11.727 -6.154 1.00 96.19 266 ALA A C 1
ATOM 2171 O O . ALA A 1 266 ? -25.035 10.703 -6.480 1.00 96.19 266 ALA A O 1
ATOM 2172 N N . ARG A 1 267 ? -26.880 11.677 -5.674 1.00 97.56 267 ARG A N 1
ATOM 2173 C CA . ARG A 1 267 ? -27.628 10.431 -5.428 1.00 97.56 267 ARG A CA 1
ATOM 2174 C C . ARG A 1 267 ? -27.711 9.526 -6.660 1.00 97.56 267 ARG A C 1
ATOM 2176 O O . ARG A 1 267 ? -27.594 8.309 -6.530 1.00 97.56 267 ARG A O 1
ATOM 2183 N N . ARG A 1 268 ? -27.912 10.077 -7.862 1.00 97.31 268 ARG A N 1
ATOM 2184 C CA . ARG A 1 268 ? -27.897 9.282 -9.107 1.00 97.31 268 ARG A CA 1
ATOM 2185 C C . ARG A 1 268 ? -26.501 8.771 -9.447 1.00 97.31 268 ARG A C 1
ATOM 2187 O O . ARG A 1 268 ? -26.389 7.640 -9.907 1.00 97.31 268 ARG A O 1
ATOM 2194 N N . VAL A 1 269 ? -25.463 9.578 -9.238 1.00 96.56 269 VAL A N 1
ATOM 2195 C CA . VAL A 1 269 ? -24.078 9.174 -9.516 1.00 96.56 269 VAL A CA 1
ATOM 2196 C C . VAL A 1 269 ? -23.608 8.113 -8.515 1.00 96.56 269 VAL A C 1
ATOM 2198 O O . VAL A 1 269 ? -23.032 7.121 -8.945 1.00 96.56 269 VAL A O 1
ATOM 2201 N N . TYR A 1 270 ? -23.960 8.215 -7.229 1.00 98.06 270 TYR A N 1
ATOM 2202 C CA . TYR A 1 270 ? -23.699 7.156 -6.246 1.00 98.06 270 TYR A CA 1
ATOM 2203 C C . TYR A 1 270 ? -24.363 5.826 -6.618 1.00 98.06 270 TYR A C 1
ATOM 2205 O O . TYR A 1 270 ? -23.736 4.783 -6.484 1.00 98.06 270 TYR A O 1
ATOM 2213 N N . LYS A 1 271 ? -25.590 5.830 -7.163 1.00 97.44 271 LYS A N 1
ATOM 2214 C CA . LYS A 1 271 ? -26.215 4.592 -7.676 1.00 97.44 271 LYS A CA 1
ATOM 2215 C C . LYS A 1 271 ? -25.434 3.984 -8.840 1.00 97.44 271 LYS A C 1
ATOM 2217 O O . LYS A 1 271 ? -25.289 2.772 -8.908 1.00 97.44 271 LYS A O 1
ATOM 2222 N N . LYS A 1 272 ? -24.893 4.817 -9.734 1.00 97.00 272 LYS A N 1
ATOM 2223 C CA . LYS A 1 272 ? -23.998 4.339 -10.801 1.00 97.00 272 LYS A CA 1
ATOM 2224 C C . LYS A 1 272 ? -22.688 3.789 -10.237 1.00 97.00 272 LYS A C 1
ATOM 2226 O O . LYS A 1 272 ? -22.139 2.856 -10.810 1.00 97.00 272 LYS A O 1
ATOM 2231 N N . ALA A 1 273 ? -22.179 4.373 -9.149 1.00 96.50 273 ALA A N 1
ATOM 2232 C CA . ALA A 1 273 ? -21.008 3.855 -8.450 1.00 96.50 273 ALA A CA 1
ATOM 2233 C C . ALA A 1 273 ? -21.307 2.483 -7.822 1.00 96.50 273 ALA A C 1
ATOM 2235 O O . ALA A 1 273 ? -20.509 1.574 -8.017 1.00 96.50 273 ALA A O 1
ATOM 2236 N N . GLU A 1 274 ? -22.474 2.307 -7.179 1.00 96.25 274 GLU A N 1
ATOM 2237 C CA . GLU A 1 274 ? -22.954 1.023 -6.620 1.00 96.25 274 GLU A CA 1
ATOM 2238 C C . GLU A 1 274 ? -22.946 -0.091 -7.681 1.00 96.25 274 GLU A C 1
ATOM 2240 O O . GLU A 1 274 ? -22.502 -1.200 -7.412 1.00 96.25 274 GLU A O 1
ATOM 2245 N N . GLU A 1 275 ? -23.351 0.206 -8.919 1.00 95.44 275 GLU A N 1
ATOM 2246 C CA . GLU A 1 275 ? -23.342 -0.757 -10.034 1.00 95.44 275 GLU A CA 1
ATOM 2247 C C . GLU A 1 275 ? -21.931 -1.153 -10.513 1.00 95.44 275 GLU A C 1
ATOM 2249 O O . GLU A 1 275 ? -21.780 -2.148 -11.224 1.00 95.44 275 GLU A O 1
ATOM 2254 N N . LYS A 1 276 ? -20.902 -0.374 -10.158 1.00 94.06 276 LYS A N 1
ATOM 2255 C CA . LYS A 1 276 ? -19.513 -0.546 -10.609 1.00 94.06 276 LYS A CA 1
ATOM 2256 C C . LYS A 1 276 ? -18.540 -0.961 -9.505 1.00 94.06 276 LYS A C 1
ATOM 2258 O O . LYS A 1 276 ? -17.340 -0.995 -9.765 1.00 94.06 276 LYS A O 1
ATOM 2263 N N . VAL A 1 277 ? -19.019 -1.228 -8.293 1.00 93.81 277 VAL A N 1
ATOM 2264 C CA . VAL A 1 277 ? -18.158 -1.631 -7.171 1.00 93.81 277 VAL A CA 1
ATOM 2265 C C . VAL A 1 277 ? -17.466 -2.959 -7.458 1.00 93.81 277 VAL A C 1
ATOM 2267 O O . VAL A 1 277 ? -18.106 -3.943 -7.841 1.00 93.81 277 VAL A O 1
ATOM 2270 N N . GLU A 1 278 ? -16.153 -2.995 -7.255 1.00 88.56 278 GLU A N 1
ATOM 2271 C CA . GLU A 1 278 ? -15.348 -4.190 -7.516 1.00 88.56 278 GLU A CA 1
ATOM 2272 C C . GLU A 1 278 ? -15.039 -4.960 -6.232 1.00 88.56 278 GLU A C 1
ATOM 2274 O O . GLU A 1 278 ? -15.013 -6.190 -6.242 1.00 88.56 278 GLU A O 1
ATOM 2279 N N . ASP A 1 279 ? -14.847 -4.244 -5.125 1.00 88.44 279 ASP A N 1
ATOM 2280 C CA . ASP A 1 279 ? -14.299 -4.781 -3.883 1.00 88.44 279 ASP A CA 1
ATOM 2281 C C . ASP A 1 279 ? -14.971 -4.186 -2.626 1.00 88.44 279 ASP A C 1
ATOM 2283 O O . ASP A 1 279 ? -15.858 -3.328 -2.697 1.00 88.44 279 ASP A O 1
ATOM 2287 N N . CYS A 1 280 ? -14.577 -4.696 -1.453 1.00 92.50 280 CYS A N 1
ATOM 2288 C CA . CYS A 1 280 ? -15.056 -4.223 -0.151 1.00 92.50 280 CYS A CA 1
ATOM 2289 C C . CYS A 1 280 ? -14.709 -2.748 0.103 1.00 92.50 280 CYS A C 1
ATOM 2291 O O . CYS A 1 280 ? -15.483 -2.034 0.742 1.00 92.50 280 CYS A O 1
ATOM 2293 N N . LEU A 1 281 ? -13.563 -2.276 -0.394 1.00 90.75 281 LEU A N 1
ATOM 2294 C CA . LEU A 1 281 ? -13.094 -0.913 -0.166 1.00 90.75 281 LEU A CA 1
ATOM 2295 C C . LEU A 1 281 ? -13.978 0.100 -0.908 1.00 90.75 281 LEU A C 1
ATOM 2297 O O . LEU A 1 281 ? -14.373 1.108 -0.321 1.00 90.75 281 LEU A O 1
ATOM 2301 N N . ASP A 1 282 ? -14.347 -0.195 -2.158 1.00 94.25 282 ASP A N 1
ATOM 2302 C CA . ASP A 1 282 ? -15.295 0.603 -2.942 1.00 94.25 282 ASP A CA 1
ATOM 2303 C C . ASP A 1 282 ? -16.654 0.708 -2.235 1.00 94.25 282 ASP A C 1
ATOM 2305 O O . ASP A 1 282 ? -17.200 1.805 -2.102 1.00 94.25 282 ASP A O 1
ATOM 2309 N N . LEU A 1 283 ? -17.185 -0.415 -1.735 1.00 96.75 283 LEU A N 1
ATOM 2310 C CA . LEU A 1 283 ? -18.447 -0.441 -0.988 1.00 96.75 283 LEU A CA 1
ATOM 2311 C C . LEU A 1 283 ? -18.358 0.364 0.315 1.00 96.75 283 LEU A C 1
ATOM 2313 O O . LEU A 1 283 ? -19.265 1.142 0.610 1.00 96.75 283 LEU A O 1
ATOM 2317 N N . ASN A 1 284 ? -17.270 0.209 1.075 1.00 96.44 284 ASN A N 1
ATOM 2318 C CA . ASN A 1 284 ? -17.061 0.911 2.339 1.00 96.44 284 ASN A CA 1
ATOM 2319 C C . ASN A 1 284 ? -17.097 2.435 2.157 1.00 96.44 284 ASN A C 1
ATOM 2321 O O . ASN A 1 284 ? -17.873 3.135 2.808 1.00 96.44 284 ASN A O 1
ATOM 2325 N N . TRP A 1 285 ? -16.293 2.954 1.228 1.00 95.19 285 TRP A N 1
ATOM 2326 C CA . TRP A 1 285 ? -16.206 4.394 0.990 1.00 95.19 285 TRP A CA 1
ATOM 2327 C C . TRP A 1 285 ? -17.445 4.966 0.306 1.00 95.19 285 TRP A C 1
ATOM 2329 O O . TRP A 1 285 ? -17.812 6.113 0.566 1.00 95.19 285 TRP A O 1
ATOM 2339 N N . LEU A 1 286 ? -18.122 4.174 -0.529 1.00 97.00 286 LEU A N 1
ATOM 2340 C CA . LEU A 1 286 ? -19.419 4.545 -1.081 1.00 97.00 286 LEU A CA 1
ATOM 2341 C C . LEU A 1 286 ? -20.469 4.695 0.029 1.00 97.00 286 LEU A C 1
ATOM 2343 O O . LEU A 1 286 ? -21.170 5.705 0.078 1.00 97.00 286 LEU A O 1
ATOM 2347 N N . ALA A 1 287 ? -20.564 3.718 0.934 1.00 97.56 287 ALA A N 1
ATOM 2348 C CA . ALA A 1 287 ? -21.480 3.760 2.070 1.00 97.56 287 ALA A CA 1
ATOM 2349 C C . ALA A 1 287 ? -21.186 4.942 3.001 1.00 97.56 287 ALA A C 1
ATOM 2351 O O . ALA A 1 287 ? -22.120 5.629 3.422 1.00 97.56 287 ALA A O 1
ATOM 2352 N N . TYR A 1 288 ? -19.902 5.211 3.262 1.00 96.50 288 TYR A N 1
ATOM 2353 C CA . TYR A 1 288 ? -19.463 6.356 4.053 1.00 96.50 288 TYR A CA 1
ATOM 2354 C C . TYR A 1 288 ? -19.969 7.669 3.459 1.00 96.50 288 TYR A C 1
ATOM 2356 O O . TYR A 1 288 ? -20.685 8.396 4.143 1.00 96.50 288 TYR A O 1
ATOM 2364 N N . SER A 1 289 ? -19.707 7.922 2.173 1.00 95.62 289 SER A N 1
ATOM 2365 C CA . SER A 1 289 ? -20.176 9.135 1.495 1.00 95.62 289 SER A CA 1
ATOM 2366 C C . SER A 1 289 ? -21.701 9.236 1.422 1.00 95.62 289 SER A C 1
ATOM 2368 O O . SER A 1 289 ? -22.269 10.311 1.587 1.00 95.62 289 SER A O 1
ATOM 2370 N N . ILE A 1 290 ? -22.417 8.127 1.215 1.00 97.19 290 ILE A N 1
ATOM 2371 C CA . ILE A 1 290 ? -23.889 8.138 1.242 1.00 97.19 290 ILE A CA 1
ATOM 2372 C C . ILE A 1 290 ? -24.406 8.556 2.630 1.00 97.19 290 ILE A C 1
ATOM 2374 O O . ILE A 1 290 ? -25.382 9.307 2.734 1.00 97.19 290 ILE A O 1
ATOM 2378 N N . ALA A 1 291 ? -23.763 8.091 3.702 1.00 96.81 291 ALA A N 1
ATOM 2379 C CA . ALA A 1 291 ? -24.124 8.469 5.061 1.00 96.81 291 ALA A CA 1
ATOM 2380 C C . ALA A 1 291 ? -23.710 9.907 5.408 1.00 96.81 291 ALA A C 1
ATOM 2382 O O . ALA A 1 291 ? -24.513 10.608 6.020 1.00 96.81 291 ALA A O 1
ATOM 2383 N N . SER A 1 292 ? -22.510 10.357 5.030 1.00 93.19 292 SER A N 1
ATOM 2384 C CA . SER A 1 292 ? -22.005 11.696 5.364 1.00 93.19 292 SER A CA 1
ATOM 2385 C C . SER A 1 292 ? -22.625 12.786 4.490 1.00 93.19 292 SER A C 1
ATOM 2387 O O . SER A 1 292 ? -23.168 13.756 5.014 1.00 93.19 292 SER A O 1
ATOM 2389 N N . GLU A 1 293 ? -22.622 12.598 3.169 1.00 94.25 293 GLU A N 1
ATOM 2390 C CA . GLU A 1 293 ? -22.989 13.634 2.197 1.00 94.25 293 GLU A CA 1
ATOM 2391 C C . GLU A 1 293 ? -24.497 13.710 1.953 1.00 94.25 293 GLU A C 1
ATOM 2393 O O . GLU A 1 293 ? -25.057 14.791 1.766 1.00 94.25 293 GLU A O 1
ATOM 2398 N N . LEU A 1 294 ? -25.186 12.562 1.942 1.00 94.88 294 LEU A N 1
ATOM 2399 C CA . LEU A 1 294 ? -26.637 12.512 1.710 1.00 94.88 294 LEU A CA 1
ATOM 2400 C C . LEU A 1 294 ? -27.457 12.331 2.988 1.00 94.88 294 LEU A C 1
ATOM 2402 O O . LEU A 1 294 ? -28.687 12.409 2.925 1.00 94.88 294 LEU A O 1
ATOM 2406 N N . ASN A 1 295 ? -26.809 12.060 4.127 1.00 94.50 295 ASN A N 1
ATOM 2407 C CA . ASN A 1 295 ? -27.466 11.708 5.387 1.00 94.50 295 ASN A CA 1
ATOM 2408 C C . ASN A 1 295 ? -28.449 10.518 5.248 1.00 94.50 295 ASN A C 1
ATOM 2410 O O . ASN A 1 295 ? -29.442 10.420 5.973 1.00 94.50 295 ASN A O 1
ATOM 2414 N N . ASP A 1 296 ? -28.197 9.601 4.302 1.00 97.12 296 ASP A N 1
ATOM 2415 C CA . ASP A 1 296 ? -29.054 8.440 4.027 1.00 97.12 296 ASP A CA 1
ATOM 2416 C C . ASP A 1 296 ? -28.508 7.177 4.703 1.00 97.12 296 ASP A C 1
ATOM 2418 O O . ASP A 1 296 ? -27.958 6.266 4.079 1.00 97.12 296 ASP A O 1
ATOM 2422 N N . LYS A 1 297 ? -28.674 7.123 6.028 1.00 97.06 297 LYS A N 1
ATOM 2423 C CA . LYS A 1 297 ? -28.160 6.023 6.857 1.00 97.06 297 LYS A CA 1
ATOM 2424 C C . LYS A 1 297 ? -28.726 4.656 6.470 1.00 97.06 297 LYS A C 1
ATOM 2426 O O . LYS A 1 297 ? -28.025 3.657 6.573 1.00 97.06 297 LYS A O 1
ATOM 2431 N N . ASN A 1 298 ? -29.975 4.588 6.009 1.00 97.94 298 ASN A N 1
ATOM 2432 C CA . ASN A 1 298 ? -30.603 3.316 5.643 1.00 97.94 298 ASN A CA 1
ATOM 2433 C C . ASN A 1 298 ? -29.957 2.705 4.400 1.00 97.94 298 ASN A C 1
ATOM 2435 O O . ASN A 1 298 ? -29.723 1.495 4.358 1.00 97.94 298 ASN A O 1
ATOM 2439 N N . TRP A 1 299 ? -29.660 3.536 3.398 1.00 98.12 299 TRP A N 1
ATOM 2440 C CA . TRP A 1 299 ? -28.937 3.079 2.220 1.00 98.12 299 TRP A CA 1
ATOM 2441 C C . TRP A 1 299 ? -27.505 2.689 2.583 1.00 98.12 299 TRP A C 1
ATOM 2443 O O . TRP A 1 299 ? -27.094 1.578 2.254 1.00 98.12 299 TRP A O 1
ATOM 2453 N N . ALA A 1 300 ? -26.799 3.518 3.356 1.00 97.88 300 ALA A N 1
ATOM 2454 C CA . ALA A 1 300 ? -25.449 3.204 3.819 1.00 97.88 300 ALA A CA 1
ATOM 2455 C C . ALA A 1 300 ? -25.378 1.867 4.581 1.00 97.88 300 ALA A C 1
ATOM 2457 O O . ALA A 1 300 ? -24.531 1.040 4.271 1.00 97.88 300 ALA A O 1
ATOM 2458 N N . ILE A 1 301 ? -26.318 1.584 5.496 1.00 98.31 301 ILE A N 1
ATOM 2459 C CA . ILE A 1 301 ? -26.391 0.299 6.223 1.00 98.31 301 ILE A CA 1
ATOM 2460 C C . ILE A 1 301 ? -26.499 -0.896 5.268 1.00 98.31 301 ILE A C 1
ATOM 2462 O O . ILE A 1 301 ? -25.899 -1.939 5.523 1.00 98.31 301 ILE A O 1
ATOM 2466 N N . LYS A 1 302 ? -27.273 -0.779 4.181 1.00 98.06 302 LYS A N 1
ATOM 2467 C CA . LYS A 1 302 ? -27.386 -1.852 3.182 1.00 98.06 302 LYS A CA 1
ATOM 2468 C C . LYS A 1 302 ? -26.032 -2.107 2.514 1.00 98.06 302 LYS A C 1
ATOM 2470 O O . LYS A 1 302 ? -25.632 -3.262 2.412 1.00 98.06 302 LYS A O 1
ATOM 2475 N N . ILE A 1 303 ? -25.345 -1.043 2.100 1.00 98.06 303 ILE A N 1
ATOM 2476 C CA . ILE A 1 303 ? -24.044 -1.138 1.426 1.00 98.06 303 ILE A CA 1
ATOM 2477 C C . ILE A 1 303 ? -22.962 -1.650 2.384 1.00 98.06 303 ILE A C 1
ATOM 2479 O O . ILE A 1 303 ? -22.189 -2.519 2.004 1.00 98.06 303 ILE A O 1
ATOM 2483 N N . TYR A 1 304 ? -22.948 -1.212 3.646 1.00 98.38 304 TYR A N 1
ATOM 2484 C CA . TYR A 1 304 ? -22.005 -1.720 4.647 1.00 98.38 304 TYR A CA 1
ATOM 2485 C C . TYR A 1 304 ? -22.171 -3.214 4.937 1.00 98.38 304 TYR A C 1
ATOM 2487 O O . TYR A 1 304 ? -21.174 -3.900 5.128 1.00 98.38 304 TYR A O 1
ATOM 2495 N N . LYS A 1 305 ? -23.401 -3.748 4.936 1.00 97.94 305 LYS A N 1
ATOM 2496 C CA . LYS A 1 305 ? -23.614 -5.204 5.061 1.00 97.94 305 LYS A CA 1
ATOM 2497 C C . LYS A 1 305 ? -23.035 -5.964 3.876 1.00 97.94 305 LYS A C 1
ATOM 2499 O O . LYS A 1 305 ? -22.414 -7.000 4.059 1.00 97.94 305 LYS A O 1
ATOM 2504 N N . GLU A 1 306 ? -23.216 -5.429 2.674 1.00 97.19 306 GLU A N 1
ATOM 2505 C CA . GLU A 1 306 ? -22.613 -6.008 1.479 1.00 97.19 306 GLU A CA 1
ATOM 2506 C C . GLU A 1 306 ? -21.080 -5.914 1.513 1.00 97.19 306 GLU A C 1
ATOM 2508 O O . GLU A 1 306 ? -20.407 -6.857 1.110 1.00 97.19 306 GLU A O 1
ATOM 2513 N N . ALA A 1 307 ? -20.524 -4.814 2.032 1.00 97.00 307 ALA A N 1
ATOM 2514 C CA . ALA A 1 307 ? -19.087 -4.67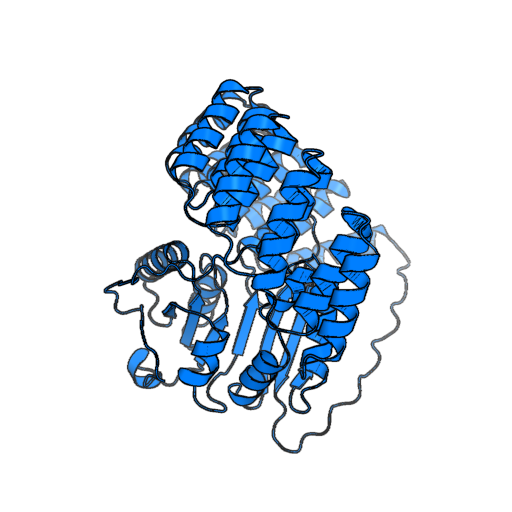2 2.254 1.00 97.00 307 ALA A CA 1
ATOM 2515 C C . ALA A 1 307 ? -18.575 -5.728 3.245 1.00 97.00 307 ALA A C 1
ATOM 2517 O O . ALA A 1 307 ? -17.596 -6.404 2.956 1.00 97.00 307 ALA A O 1
ATOM 2518 N N . GLU A 1 308 ? -19.275 -5.930 4.366 1.00 96.38 308 GLU A N 1
ATOM 2519 C CA . GLU A 1 308 ? -18.935 -6.952 5.364 1.00 96.38 308 GLU A CA 1
ATOM 2520 C C . GLU A 1 308 ? -18.892 -8.360 4.756 1.00 96.38 308 GLU A C 1
ATOM 2522 O O . GLU A 1 308 ? -17.964 -9.115 5.039 1.00 96.38 308 GLU A O 1
ATOM 2527 N N . ASP A 1 309 ? -19.852 -8.698 3.891 1.00 94.81 309 ASP A N 1
ATOM 2528 C CA . ASP A 1 309 ? -19.905 -9.995 3.205 1.00 94.81 309 ASP A CA 1
ATOM 2529 C C . ASP A 1 309 ? -18.767 -10.183 2.181 1.00 94.81 309 ASP A C 1
ATOM 2531 O O . ASP A 1 309 ? -18.432 -11.317 1.831 1.00 94.81 309 ASP A O 1
ATOM 2535 N N . ARG A 1 310 ? -18.178 -9.085 1.684 1.00 93.50 310 ARG A N 1
ATOM 2536 C CA . ARG A 1 310 ? -17.081 -9.080 0.701 1.00 93.50 310 ARG A CA 1
ATOM 2537 C C . ARG A 1 310 ? -15.703 -8.786 1.302 1.00 93.50 310 ARG A C 1
ATOM 2539 O O . ARG A 1 310 ? -14.736 -8.730 0.547 1.00 93.50 310 ARG A O 1
ATOM 2546 N N . ALA A 1 311 ? -15.597 -8.558 2.608 1.00 91.94 311 ALA A N 1
ATOM 2547 C CA . ALA A 1 311 ? -14.322 -8.270 3.254 1.00 91.94 311 ALA A CA 1
ATOM 2548 C C . ALA A 1 311 ? -13.406 -9.504 3.202 1.00 91.94 311 ALA A C 1
ATOM 2550 O O . ALA A 1 311 ? -13.794 -10.589 3.637 1.00 91.94 311 ALA A O 1
ATOM 2551 N N . GLU A 1 312 ? -12.189 -9.345 2.676 1.00 85.81 312 GLU A N 1
ATOM 2552 C CA . GLU A 1 312 ? -11.273 -10.475 2.462 1.00 85.81 312 GLU A CA 1
ATOM 2553 C C . GLU A 1 312 ? -10.235 -10.613 3.581 1.00 85.81 312 GLU A C 1
ATOM 2555 O O . GLU A 1 312 ? -9.721 -11.708 3.815 1.00 85.81 312 GLU A O 1
ATOM 2560 N N . ASN A 1 313 ? -9.923 -9.523 4.288 1.00 84.50 313 ASN A N 1
ATOM 2561 C CA . ASN A 1 313 ? -8.842 -9.492 5.267 1.00 84.50 313 ASN A CA 1
ATOM 2562 C C . ASN A 1 313 ? -9.124 -8.609 6.492 1.00 84.50 313 ASN A C 1
ATOM 2564 O O . ASN A 1 313 ? -10.171 -7.969 6.603 1.00 84.50 313 ASN A O 1
ATOM 2568 N N . SER A 1 314 ? -8.205 -8.643 7.463 1.00 88.44 314 SER A N 1
ATOM 2569 C CA . SER A 1 314 ? -8.307 -7.856 8.699 1.00 88.44 314 SER A CA 1
ATOM 2570 C C . SER A 1 314 ? -8.352 -6.354 8.419 1.00 88.44 314 SER A C 1
ATOM 2572 O O . SER A 1 314 ? -9.157 -5.645 9.023 1.00 88.44 314 SER A O 1
ATOM 2574 N N . LEU A 1 315 ? -7.571 -5.876 7.445 1.00 86.62 315 LEU A N 1
ATOM 2575 C CA . LEU A 1 315 ? -7.573 -4.471 7.053 1.00 86.62 315 LEU A CA 1
ATOM 2576 C C . LEU A 1 315 ? -8.955 -4.008 6.562 1.00 86.62 315 LEU A C 1
ATOM 2578 O O . LEU A 1 315 ? -9.464 -3.006 7.059 1.00 86.62 315 LEU A O 1
A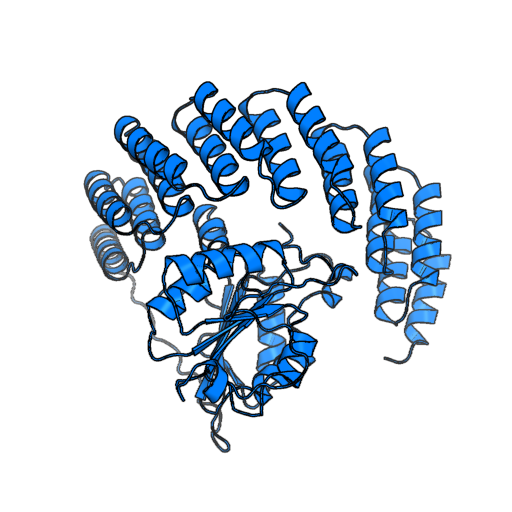TOM 2582 N N . ASP A 1 316 ? -9.596 -4.750 5.654 1.00 90.94 316 ASP A N 1
ATOM 2583 C CA . ASP A 1 316 ? -10.940 -4.431 5.152 1.00 90.94 316 ASP A CA 1
ATOM 2584 C C . ASP A 1 316 ? -11.950 -4.312 6.298 1.00 90.94 316 ASP A C 1
ATOM 2586 O O . ASP A 1 316 ? -12.704 -3.341 6.375 1.00 90.94 316 ASP A O 1
ATOM 2590 N N . LEU A 1 317 ? -11.923 -5.272 7.227 1.00 95.12 317 LEU A N 1
ATOM 2591 C CA . LEU A 1 317 ? -12.799 -5.292 8.398 1.00 95.12 317 LEU A CA 1
ATOM 2592 C C . LEU A 1 317 ? -12.535 -4.113 9.342 1.00 95.12 317 LEU A C 1
ATOM 2594 O O . LEU A 1 317 ? -13.485 -3.539 9.875 1.00 95.12 317 LEU A O 1
ATOM 2598 N N . ASN A 1 318 ? -11.269 -3.737 9.539 1.00 93.62 318 ASN A N 1
ATOM 2599 C CA . ASN A 1 318 ? -10.887 -2.621 10.398 1.00 93.62 318 ASN A CA 1
ATOM 2600 C C . ASN A 1 318 ? -11.372 -1.275 9.836 1.00 93.62 318 ASN A C 1
ATOM 2602 O O . ASN A 1 318 ? -12.017 -0.501 10.545 1.00 93.62 318 ASN A O 1
ATOM 2606 N N . TRP A 1 319 ? -11.130 -1.018 8.546 1.00 92.44 319 TRP A N 1
ATOM 2607 C CA . TRP A 1 319 ? -11.616 0.192 7.873 1.00 92.44 319 TRP A CA 1
ATOM 2608 C C . TRP A 1 319 ? -13.143 0.250 7.837 1.00 92.44 319 TRP A C 1
ATOM 2610 O O . TRP A 1 319 ? -13.725 1.307 8.076 1.00 92.44 319 TRP A O 1
ATOM 2620 N N . LEU A 1 320 ? -13.796 -0.889 7.601 1.00 96.00 320 LEU A N 1
ATOM 2621 C CA . LEU A 1 320 ? -15.250 -0.987 7.621 1.00 96.00 320 LEU A CA 1
ATOM 2622 C C . LEU A 1 320 ? -15.829 -0.648 9.000 1.00 96.00 320 LEU A C 1
ATOM 2624 O O . LEU A 1 320 ? -16.787 0.120 9.102 1.00 96.00 320 LEU A O 1
ATOM 2628 N N . ALA A 1 321 ? -15.229 -1.175 10.069 1.00 96.81 321 ALA A N 1
ATOM 2629 C CA . ALA A 1 321 ? -15.616 -0.870 11.442 1.00 96.81 321 ALA A CA 1
ATOM 2630 C C . ALA A 1 321 ? -15.484 0.626 11.755 1.00 96.81 321 ALA A C 1
ATOM 2632 O O . ALA A 1 321 ? -16.408 1.219 12.318 1.00 96.81 321 ALA A O 1
ATOM 2633 N N . TYR A 1 322 ? -14.367 1.234 11.343 1.00 93.94 322 TYR A N 1
ATOM 2634 C CA . TYR A 1 322 ? -14.128 2.666 11.486 1.00 93.94 322 TYR A CA 1
ATOM 2635 C C . TYR A 1 322 ? -15.206 3.488 10.770 1.00 93.94 322 TYR A C 1
ATOM 2637 O O . TYR A 1 322 ? -15.869 4.322 11.385 1.00 93.94 322 TYR A O 1
ATOM 2645 N N . SER A 1 323 ? -15.458 3.203 9.490 1.00 95.06 323 SER A N 1
ATOM 2646 C CA . SER A 1 323 ? -16.453 3.919 8.687 1.00 95.06 323 SER A CA 1
ATOM 2647 C C . SER A 1 323 ? -17.876 3.767 9.235 1.00 95.06 323 SER A C 1
ATOM 2649 O O . SER A 1 323 ? -18.616 4.754 9.291 1.00 95.06 323 SER A O 1
ATOM 2651 N N . ILE A 1 324 ? -18.267 2.573 9.691 1.00 97.50 324 ILE A N 1
ATOM 2652 C CA . ILE A 1 324 ? -19.573 2.333 10.327 1.00 97.50 324 ILE A CA 1
ATOM 2653 C C . ILE A 1 324 ? -19.716 3.156 11.607 1.00 97.50 324 ILE A C 1
ATOM 2655 O O . ILE A 1 324 ? -20.753 3.793 11.809 1.00 97.50 324 ILE A O 1
ATOM 2659 N N . PHE A 1 325 ? -18.693 3.178 12.461 1.00 96.38 325 PHE A N 1
ATOM 2660 C CA . PHE A 1 325 ? -18.733 3.981 13.675 1.00 96.38 325 PHE A CA 1
ATOM 2661 C C . PHE A 1 325 ? -18.838 5.475 13.359 1.00 96.38 325 PHE A C 1
ATOM 2663 O O . PHE A 1 325 ? -19.773 6.122 13.823 1.00 96.38 325 PHE A O 1
ATOM 2670 N N . GLU A 1 326 ? -17.941 6.007 12.534 1.00 94.56 326 GLU A N 1
ATOM 2671 C CA . GLU A 1 326 ? -17.891 7.440 12.232 1.00 94.56 326 GLU A CA 1
ATOM 2672 C C . GLU A 1 326 ? -19.177 7.938 11.561 1.00 94.56 326 GLU A C 1
ATOM 2674 O O . GLU A 1 326 ? -19.714 8.989 11.908 1.00 94.56 326 GLU A O 1
ATOM 2679 N N . SER A 1 327 ? -19.716 7.170 10.611 1.00 95.44 327 SER A N 1
ATOM 2680 C CA . SER A 1 327 ? -20.873 7.609 9.823 1.00 95.44 327 SER A CA 1
ATOM 2681 C C . SER A 1 327 ? -22.229 7.280 10.464 1.00 95.44 327 SER A C 1
ATOM 2683 O O . SER A 1 327 ? -23.203 8.027 10.301 1.00 95.44 327 SER A O 1
ATOM 2685 N N . LEU A 1 328 ? -22.334 6.174 11.211 1.00 96.69 328 LEU A N 1
ATOM 2686 C CA . LEU A 1 328 ? -23.600 5.713 11.795 1.00 96.69 328 LEU A CA 1
ATOM 2687 C C . LEU A 1 328 ? -23.666 5.865 13.317 1.00 96.69 328 LEU A C 1
ATOM 2689 O O . LEU A 1 328 ? -24.773 5.993 13.845 1.00 96.69 328 LEU A O 1
ATOM 2693 N N . GLY A 1 329 ? -22.526 5.891 14.007 1.00 95.81 329 GLY A N 1
ATOM 2694 C CA . GLY A 1 329 ? -22.421 5.865 15.468 1.00 95.81 329 GLY A CA 1
ATOM 2695 C C . GLY A 1 329 ? -22.584 4.468 16.082 1.00 95.81 329 GLY A C 1
ATOM 2696 O O . GLY A 1 329 ? -22.788 4.356 17.291 1.00 95.81 329 GLY A O 1
ATOM 2697 N N . ASP A 1 330 ? -22.542 3.398 15.278 1.00 97.31 330 ASP A N 1
ATOM 2698 C CA . ASP A 1 330 ? -22.810 2.027 15.735 1.00 97.31 330 ASP A CA 1
ATOM 2699 C C . ASP A 1 330 ? -21.548 1.348 16.298 1.00 97.31 330 ASP A C 1
ATOM 2701 O O . ASP A 1 330 ? -20.852 0.589 15.617 1.00 97.31 330 ASP A O 1
ATOM 2705 N N . LYS A 1 331 ? -21.257 1.623 17.578 1.00 96.56 331 LYS A N 1
ATOM 2706 C CA . LYS A 1 331 ? -20.120 1.024 18.302 1.00 96.56 331 LYS A CA 1
ATOM 2707 C C . LYS A 1 331 ? -20.207 -0.507 18.403 1.00 96.56 331 LYS A C 1
ATOM 2709 O O . LYS A 1 331 ? -19.176 -1.175 18.394 1.00 96.56 331 LYS A O 1
ATOM 2714 N N . GLU A 1 332 ? -21.407 -1.082 18.492 1.00 97.81 332 GLU A N 1
ATOM 2715 C CA . GLU A 1 332 ? -21.582 -2.532 18.664 1.00 97.81 332 GLU A CA 1
ATOM 2716 C C . GLU A 1 332 ? -21.281 -3.304 17.378 1.00 97.81 332 GLU A C 1
ATOM 2718 O O . GLU A 1 332 ? -20.701 -4.393 17.419 1.00 97.81 332 GLU A O 1
ATOM 2723 N N . TRP A 1 333 ? -21.647 -2.748 16.223 1.00 98.06 333 TRP A N 1
ATOM 2724 C CA . TRP A 1 333 ? -21.277 -3.335 14.940 1.00 98.06 333 TRP A CA 1
ATOM 2725 C C . TRP A 1 333 ? -19.775 -3.205 14.684 1.00 98.06 333 TRP A C 1
ATOM 2727 O O . TRP A 1 333 ? -19.131 -4.214 14.388 1.00 98.06 333 TRP A O 1
ATOM 2737 N N . ALA A 1 334 ? -19.196 -2.020 14.912 1.00 97.75 334 ALA A N 1
ATOM 2738 C CA . ALA A 1 334 ? -17.751 -1.813 14.812 1.00 97.75 334 ALA A CA 1
ATOM 2739 C C . ALA A 1 334 ? -16.973 -2.814 15.687 1.00 97.75 334 ALA A C 1
ATOM 2741 O O . ALA A 1 334 ? -16.058 -3.483 15.212 1.00 97.75 334 ALA A O 1
ATOM 2742 N N . LYS A 1 335 ? -17.415 -3.034 16.933 1.00 98.00 335 LYS A N 1
ATOM 2743 C CA . LYS A 1 335 ? -16.831 -4.032 17.839 1.00 98.00 335 LYS A CA 1
ATOM 2744 C C . LYS A 1 335 ? -16.816 -5.449 17.265 1.00 98.00 335 LYS A C 1
ATOM 2746 O O . LYS A 1 335 ? -15.800 -6.130 17.369 1.00 98.00 335 LYS A O 1
ATOM 2751 N N . LYS A 1 336 ? -17.912 -5.910 16.657 1.00 97.69 336 LYS A N 1
ATOM 2752 C CA . LYS A 1 336 ? -17.966 -7.248 16.036 1.00 97.69 336 LYS A CA 1
ATOM 2753 C C . LYS A 1 336 ? -16.992 -7.375 14.869 1.00 97.69 336 LYS A C 1
ATOM 2755 O O . LYS A 1 336 ? -16.397 -8.433 14.688 1.00 97.69 336 LYS A O 1
ATOM 2760 N N . LEU A 1 337 ? -16.833 -6.312 14.088 1.00 97.44 337 LEU A N 1
ATOM 2761 C CA . LEU A 1 337 ? -15.898 -6.281 12.969 1.00 97.44 337 LEU A CA 1
ATOM 2762 C C . LEU A 1 337 ? -14.444 -6.285 13.451 1.00 97.44 337 LEU A C 1
ATOM 2764 O O . LEU A 1 337 ? -13.661 -7.076 12.939 1.00 97.44 337 LEU A O 1
ATOM 2768 N N . PHE A 1 338 ? -14.107 -5.528 14.499 1.00 97.31 338 PHE A N 1
ATOM 2769 C CA . PHE A 1 338 ? -12.784 -5.599 15.130 1.00 97.31 338 PHE A CA 1
ATOM 2770 C C . PHE A 1 338 ? -12.464 -6.997 15.674 1.00 97.31 338 PHE A C 1
ATOM 2772 O O . PHE A 1 338 ? -11.361 -7.494 15.469 1.00 97.31 338 PHE A O 1
ATOM 2779 N N . GLN A 1 339 ? -13.437 -7.683 16.289 1.00 96.50 339 GLN A N 1
ATOM 2780 C CA . GLN A 1 339 ? -13.256 -9.076 16.725 1.00 96.50 339 GLN A CA 1
ATOM 2781 C C . GLN A 1 339 ? -12.956 -10.012 15.552 1.00 96.50 339 GLN A C 1
ATOM 2783 O O . GLN A 1 339 ? -12.116 -10.898 15.682 1.00 96.50 339 GLN A O 1
ATOM 2788 N N . LYS A 1 340 ? -13.629 -9.829 14.409 1.00 95.38 340 LYS A N 1
ATOM 2789 C CA . LYS A 1 340 ? -13.339 -10.600 13.193 1.00 95.38 340 LYS A CA 1
ATOM 2790 C C . LYS A 1 340 ? -11.945 -10.269 12.653 1.00 95.38 340 LYS A C 1
ATOM 2792 O O . LYS A 1 340 ? -11.195 -11.197 12.359 1.00 95.38 340 LYS A O 1
ATOM 2797 N N . ALA A 1 341 ? -11.590 -8.985 12.581 1.00 94.31 341 ALA A N 1
ATOM 2798 C CA . ALA A 1 341 ? -10.290 -8.512 12.108 1.00 94.31 341 ALA A CA 1
ATOM 2799 C C . ALA A 1 341 ? -9.137 -9.133 12.915 1.00 94.31 341 ALA A C 1
ATOM 2801 O O . ALA A 1 341 ? -8.203 -9.691 12.345 1.00 94.31 341 ALA A O 1
ATOM 2802 N N . GLU A 1 342 ? -9.272 -9.179 14.245 1.00 93.88 342 GLU A N 1
ATOM 2803 C CA . GLU A 1 342 ? -8.275 -9.772 15.144 1.00 93.88 342 GLU A CA 1
ATOM 2804 C C . GLU A 1 342 ? -7.963 -11.245 14.831 1.00 93.88 342 GLU A C 1
ATOM 2806 O O . GLU A 1 342 ? -6.868 -11.723 15.134 1.00 93.88 342 GLU A O 1
ATOM 2811 N N . THR A 1 343 ? -8.900 -11.995 14.241 1.00 89.75 343 THR A N 1
ATOM 2812 C CA . THR A 1 343 ? -8.712 -13.431 13.971 1.00 89.75 343 THR A CA 1
ATOM 2813 C C . THR A 1 343 ? -7.863 -13.736 12.740 1.00 89.75 343 THR A C 1
ATOM 2815 O O . THR A 1 343 ? -7.387 -14.863 12.614 1.00 89.75 343 THR A O 1
ATOM 2818 N N . GLN A 1 344 ? -7.644 -12.756 11.862 1.00 85.00 344 GLN A N 1
ATOM 2819 C CA . GLN A 1 344 ? -7.001 -12.956 10.561 1.00 85.00 344 GLN A CA 1
ATOM 2820 C C . GLN A 1 344 ? -6.037 -11.815 10.167 1.00 85.00 344 GLN A C 1
ATOM 2822 O O . GLN A 1 344 ? -6.165 -11.278 9.064 1.00 85.00 344 GLN A O 1
ATOM 2827 N N . PRO A 1 345 ? -5.091 -11.411 11.041 1.00 83.94 345 PRO A N 1
ATOM 2828 C CA . PRO A 1 345 ? -4.101 -10.397 10.692 1.00 83.94 345 PRO A CA 1
ATOM 2829 C C . PRO A 1 345 ? -3.113 -10.940 9.652 1.00 83.94 345 PRO A C 1
ATOM 2831 O O . PRO A 1 345 ? -2.639 -12.070 9.764 1.00 83.94 345 PRO A O 1
ATOM 2834 N N . GLU A 1 346 ? -2.769 -10.127 8.659 1.00 78.44 346 GLU A N 1
ATOM 2835 C CA . GLU A 1 346 ? -1.747 -10.481 7.664 1.00 78.44 346 GLU A CA 1
ATOM 2836 C C . GLU A 1 346 ? -0.333 -10.131 8.136 1.00 78.44 346 GLU A C 1
ATOM 2838 O O . GLU A 1 346 ? 0.652 -10.735 7.710 1.00 78.44 346 GLU A O 1
ATOM 2843 N N . ASN A 1 347 ? -0.217 -9.107 8.981 1.00 81.31 347 ASN A N 1
ATOM 2844 C CA . ASN A 1 347 ? 1.054 -8.566 9.438 1.00 81.31 347 ASN A CA 1
ATOM 2845 C C . ASN A 1 347 ? 0.884 -7.767 10.742 1.00 81.31 347 ASN A C 1
ATOM 2847 O O . ASN A 1 347 ? -0.221 -7.406 11.151 1.00 81.31 347 ASN A O 1
ATOM 2851 N N . ILE A 1 348 ? 2.011 -7.449 11.382 1.00 85.94 348 ILE A N 1
ATOM 2852 C CA . ILE A 1 348 ? 2.049 -6.698 12.647 1.00 85.94 348 ILE A CA 1
ATOM 2853 C C . ILE A 1 348 ? 1.439 -5.301 12.530 1.00 85.94 348 ILE A C 1
ATOM 2855 O O . ILE A 1 348 ? 0.873 -4.798 13.502 1.00 85.94 348 ILE A O 1
ATOM 2859 N N . ARG A 1 349 ? 1.509 -4.677 11.351 1.00 84.69 349 ARG A N 1
ATOM 2860 C CA . ARG A 1 349 ? 0.913 -3.361 11.128 1.00 84.69 349 ARG A CA 1
ATOM 2861 C C . ARG A 1 349 ? -0.607 -3.420 11.242 1.00 84.69 349 ARG A C 1
ATOM 2863 O O . ARG A 1 349 ? -1.169 -2.585 11.934 1.00 84.69 349 ARG A O 1
ATOM 2870 N N . GLU A 1 350 ? -1.256 -4.425 10.661 1.00 88.12 350 GLU A N 1
ATOM 2871 C CA . GLU A 1 350 ? -2.709 -4.592 10.794 1.00 88.12 350 GLU A CA 1
ATOM 2872 C C . GLU A 1 350 ? -3.143 -4.803 12.247 1.00 88.12 350 GLU A C 1
ATOM 2874 O O . GLU A 1 350 ? -4.171 -4.275 12.661 1.00 88.12 350 GLU A O 1
ATOM 2879 N N . LEU A 1 351 ? -2.347 -5.521 13.048 1.00 92.25 351 LEU A N 1
ATOM 2880 C CA . LEU A 1 351 ? -2.593 -5.624 14.489 1.00 92.25 351 LEU A CA 1
ATOM 2881 C C . LEU A 1 351 ? -2.430 -4.270 15.188 1.00 92.25 351 LEU A C 1
ATOM 2883 O O . LEU A 1 351 ? -3.221 -3.943 16.070 1.00 92.25 351 LEU A O 1
ATOM 2887 N N . CYS A 1 352 ? -1.438 -3.466 14.799 1.00 91.94 352 CYS A N 1
ATOM 2888 C CA . CYS A 1 352 ? -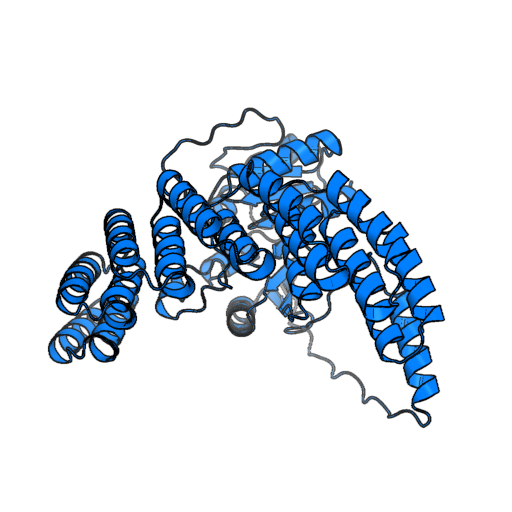1.255 -2.134 15.371 1.00 91.94 352 CYS A CA 1
ATOM 2889 C C . CYS A 1 352 ? -2.399 -1.180 15.002 1.00 91.94 352 CYS A C 1
ATOM 2891 O O . CYS A 1 352 ? -2.939 -0.522 15.893 1.00 91.94 352 CYS A O 1
ATOM 2893 N N . ASP A 1 353 ? -2.802 -1.164 13.729 1.00 90.69 353 ASP A N 1
ATOM 2894 C CA . ASP A 1 353 ? -3.912 -0.358 13.212 1.00 90.69 353 ASP A CA 1
ATOM 2895 C C . ASP A 1 353 ? -5.240 -0.769 13.888 1.00 90.69 353 ASP A C 1
ATOM 2897 O O . ASP A 1 353 ? -6.043 0.086 14.275 1.00 90.69 353 ASP A O 1
ATOM 2901 N N . LEU A 1 354 ? -5.450 -2.074 14.112 1.00 94.25 354 LEU A N 1
ATOM 2902 C CA . LEU A 1 354 ? -6.587 -2.602 14.872 1.00 94.25 354 LEU A CA 1
ATOM 2903 C C . LEU A 1 354 ? -6.563 -2.143 16.333 1.00 94.25 354 LEU A C 1
ATOM 2905 O O . LEU A 1 354 ? -7.579 -1.684 16.853 1.00 94.25 354 LEU A O 1
ATOM 2909 N N . ALA A 1 355 ? -5.417 -2.261 17.007 1.00 95.44 355 ALA A N 1
ATOM 2910 C CA . ALA A 1 355 ? -5.267 -1.861 18.403 1.00 95.44 355 ALA A CA 1
ATOM 2911 C C . ALA A 1 355 ? -5.557 -0.363 18.593 1.00 95.44 355 ALA A C 1
ATOM 2913 O O . ALA A 1 355 ? -6.219 0.026 19.558 1.00 95.44 355 ALA A O 1
ATOM 2914 N N . GLU A 1 356 ? -5.094 0.472 17.660 1.00 93.31 356 GLU A N 1
ATOM 2915 C CA . GLU A 1 356 ? -5.397 1.903 17.618 1.00 93.31 356 GLU A CA 1
ATOM 2916 C C . GLU A 1 356 ? -6.894 2.146 17.410 1.00 93.31 356 GLU A C 1
ATOM 2918 O O . GLU A 1 356 ? -7.518 2.820 18.228 1.00 93.31 356 GLU A O 1
ATOM 2923 N N . SER A 1 357 ? -7.497 1.507 16.406 1.00 93.69 357 SER A N 1
ATOM 2924 C CA . SER A 1 357 ? -8.923 1.667 16.089 1.00 93.69 357 SER A CA 1
ATOM 2925 C C . SER A 1 357 ? -9.824 1.257 17.261 1.00 93.69 357 SER A C 1
ATOM 2927 O O . SER A 1 357 ? -10.758 1.975 17.616 1.00 93.69 357 SER A O 1
ATOM 2929 N N . VAL A 1 358 ? -9.517 0.139 17.927 1.00 95.44 358 VAL A N 1
ATOM 2930 C CA . VAL A 1 358 ? -10.216 -0.319 19.141 1.00 95.44 358 VAL A CA 1
ATOM 2931 C C . VAL A 1 358 ? -10.110 0.717 20.261 1.00 95.44 358 VAL A C 1
ATOM 2933 O O . VAL A 1 358 ? -11.101 1.023 20.926 1.00 95.44 358 VAL A O 1
ATOM 2936 N N . SER A 1 359 ? -8.923 1.284 20.456 1.00 94.62 359 SER A N 1
ATOM 2937 C CA . SER A 1 359 ? -8.668 2.304 21.470 1.00 94.62 359 SER A CA 1
ATOM 2938 C C . SER A 1 359 ? -9.434 3.599 21.206 1.00 94.62 359 SER A C 1
ATOM 2940 O O . SER A 1 359 ? -10.016 4.166 22.125 1.00 94.62 359 SER A O 1
ATOM 2942 N N . GLU A 1 360 ? -9.444 4.066 19.959 1.00 92.88 360 GLU A N 1
ATOM 2943 C CA . GLU A 1 360 ? -10.050 5.341 19.573 1.00 92.88 360 GLU A CA 1
ATOM 2944 C C . GLU A 1 360 ? -11.579 5.263 19.523 1.00 92.88 360 GLU A C 1
ATOM 2946 O O . GLU A 1 360 ? -12.262 6.170 19.995 1.00 92.88 360 GLU A O 1
ATOM 2951 N N . ILE A 1 361 ? -12.127 4.160 19.011 1.00 94.38 361 ILE A N 1
ATOM 2952 C CA . ILE A 1 361 ? -13.569 4.023 18.769 1.00 94.38 361 ILE A CA 1
ATOM 2953 C C . ILE A 1 361 ? -14.300 3.450 19.983 1.00 94.38 361 ILE A C 1
ATOM 2955 O O . ILE A 1 361 ? -15.369 3.934 20.387 1.00 94.38 361 ILE A O 1
ATOM 2959 N N . LEU A 1 362 ? -13.746 2.385 20.566 1.00 95.44 362 LEU A N 1
ATOM 2960 C CA . LEU A 1 362 ? -14.375 1.681 21.683 1.00 95.44 362 LEU A CA 1
ATOM 2961 C C . LEU A 1 362 ? -13.893 2.177 23.043 1.00 95.44 362 LEU A C 1
ATOM 2963 O O . LEU A 1 362 ? -14.498 1.805 24.045 1.00 95.44 362 LEU A O 1
ATOM 2967 N N . GLU A 1 363 ? -12.849 3.012 23.082 1.00 95.38 363 GLU A N 1
ATOM 2968 C CA . GLU A 1 363 ? -12.221 3.486 24.323 1.00 95.38 363 GLU A CA 1
ATOM 2969 C C . GLU A 1 363 ? -11.702 2.314 25.189 1.00 95.38 363 GLU A C 1
ATOM 2971 O O . GLU A 1 363 ? -11.559 2.425 26.407 1.00 95.38 363 GLU A O 1
ATOM 2976 N N . ASP A 1 364 ? -11.397 1.172 24.555 1.00 96.50 364 ASP A N 1
ATOM 2977 C CA . ASP A 1 364 ? -11.017 -0.083 25.213 1.00 96.50 364 ASP A CA 1
ATOM 2978 C C . ASP A 1 364 ? -9.490 -0.262 25.234 1.00 96.50 364 ASP A C 1
ATOM 2980 O O . ASP A 1 364 ? -8.878 -0.925 24.390 1.00 96.50 364 ASP A O 1
ATOM 2984 N N . LYS A 1 365 ? -8.857 0.359 26.234 1.00 95.31 365 LYS A N 1
ATOM 2985 C CA . LYS A 1 365 ? -7.403 0.277 26.450 1.00 95.31 365 LYS A CA 1
ATOM 2986 C C . LYS A 1 365 ? 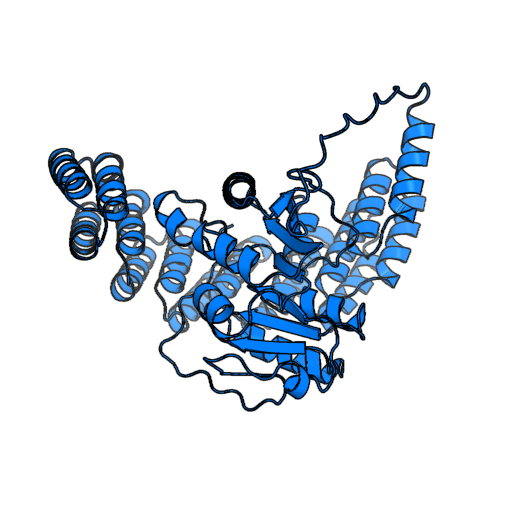-6.928 -1.132 26.818 1.00 95.31 365 LYS A C 1
ATOM 2988 O O . LYS A 1 365 ? -5.793 -1.489 26.505 1.00 95.31 365 LYS A O 1
ATOM 2993 N N . GLU A 1 366 ? -7.770 -1.941 27.462 1.00 97.06 366 GLU A N 1
ATOM 2994 C CA . GLU A 1 366 ? -7.405 -3.316 27.819 1.00 97.06 366 GLU A CA 1
ATOM 2995 C C . GLU A 1 366 ? -7.301 -4.199 26.577 1.00 97.06 366 GLU A C 1
ATOM 2997 O O . GLU A 1 366 ? -6.388 -5.021 26.465 1.00 97.06 366 GLU A O 1
ATOM 3002 N N . TRP A 1 367 ? -8.226 -4.036 25.633 1.00 97.56 367 TRP A N 1
ATOM 3003 C CA . TRP A 1 367 ? -8.179 -4.760 24.374 1.00 97.56 367 TRP A CA 1
ATOM 3004 C C . TRP A 1 367 ? -7.042 -4.261 23.480 1.00 97.56 367 TRP A C 1
ATOM 3006 O O . TRP A 1 367 ? -6.294 -5.095 22.973 1.00 97.56 367 TRP A O 1
ATOM 3016 N N . GLN A 1 368 ? -6.806 -2.944 23.394 1.00 97.38 368 GLN A N 1
ATOM 3017 C CA . GLN A 1 368 ? -5.613 -2.396 22.730 1.00 97.38 368 GLN A CA 1
ATOM 3018 C C . GLN A 1 368 ? -4.327 -3.082 23.226 1.00 97.38 368 GLN A C 1
ATOM 3020 O O . GLN A 1 368 ? -3.525 -3.565 22.427 1.00 97.38 368 GLN A O 1
ATOM 3025 N N . PHE A 1 369 ? -4.149 -3.182 24.548 1.00 97.00 369 PHE A N 1
ATOM 3026 C CA . PHE A 1 369 ? -2.984 -3.836 25.146 1.00 97.00 369 PHE A CA 1
ATOM 3027 C C . PHE A 1 369 ? -2.874 -5.319 24.757 1.00 97.00 369 PHE A C 1
ATOM 3029 O O . PHE A 1 369 ? -1.789 -5.792 24.419 1.00 97.00 369 PHE A O 1
ATOM 3036 N N . LYS A 1 370 ? -3.991 -6.060 24.763 1.00 97.31 370 LYS A N 1
ATOM 3037 C CA . LYS A 1 370 ? -4.021 -7.476 24.351 1.00 97.31 370 LYS A CA 1
ATOM 3038 C C . LYS A 1 370 ? -3.614 -7.661 22.891 1.00 97.31 370 LYS A C 1
ATOM 3040 O O . LYS A 1 370 ? -2.833 -8.564 22.602 1.00 97.31 370 LYS A O 1
ATOM 3045 N N . VAL A 1 371 ? -4.093 -6.798 21.994 1.00 96.88 371 VAL A N 1
ATOM 3046 C CA . VAL A 1 371 ? -3.741 -6.858 20.568 1.00 96.88 371 VAL A CA 1
ATOM 3047 C C . VAL A 1 371 ? -2.251 -6.570 20.365 1.00 96.88 371 VAL A C 1
ATOM 3049 O O . VAL A 1 371 ? -1.588 -7.311 19.644 1.00 96.88 371 VAL A O 1
ATOM 3052 N N . TYR A 1 372 ? -1.675 -5.584 21.062 1.00 97.44 372 TYR A N 1
ATOM 3053 C CA . TYR A 1 372 ? -0.223 -5.359 21.018 1.00 97.44 372 TYR A CA 1
ATOM 3054 C C . TYR A 1 372 ? 0.585 -6.527 21.601 1.00 97.44 372 TYR A C 1
ATOM 3056 O O . TYR A 1 372 ? 1.640 -6.859 21.065 1.00 97.44 372 TYR A O 1
ATOM 3064 N N . LYS A 1 373 ? 0.099 -7.199 22.654 1.00 96.94 373 LYS A N 1
ATOM 3065 C CA . LYS A 1 373 ? 0.753 -8.413 23.173 1.00 96.94 373 LYS A CA 1
ATOM 3066 C C . LYS A 1 373 ? 0.723 -9.558 22.166 1.00 96.94 373 LYS A C 1
ATOM 3068 O O . LYS A 1 373 ? 1.743 -10.208 21.965 1.00 96.94 373 LYS A O 1
ATOM 3073 N N . LYS A 1 374 ? -0.399 -9.754 21.475 1.00 95.12 374 LYS A N 1
ATOM 3074 C CA . LYS A 1 374 ? -0.484 -10.701 20.358 1.00 95.12 374 LYS A CA 1
ATOM 3075 C C . LYS A 1 374 ? 0.508 -10.343 19.244 1.00 95.12 374 LYS A C 1
ATOM 3077 O O . LYS A 1 374 ? 1.231 -11.210 18.766 1.00 95.12 374 LYS A O 1
ATOM 3082 N N . ALA A 1 375 ? 0.603 -9.063 18.882 1.00 94.81 375 ALA A N 1
ATOM 3083 C CA . ALA A 1 375 ? 1.566 -8.589 17.890 1.00 94.81 375 ALA A CA 1
ATOM 3084 C C . ALA A 1 375 ? 3.023 -8.870 18.303 1.00 94.81 375 ALA A C 1
ATOM 3086 O O . ALA A 1 375 ? 3.842 -9.266 17.478 1.00 94.81 375 ALA A O 1
ATOM 3087 N N . GLU A 1 376 ? 3.349 -8.725 19.588 1.00 95.94 376 GLU A N 1
ATOM 3088 C CA . GLU A 1 376 ? 4.672 -9.053 20.128 1.00 95.94 376 GLU A CA 1
ATOM 3089 C C . GLU A 1 376 ? 5.017 -10.546 19.995 1.00 95.94 376 GLU A C 1
ATOM 3091 O O . GLU A 1 376 ? 6.171 -10.882 19.716 1.00 95.94 376 GLU A O 1
ATOM 3096 N N . GLU A 1 377 ? 4.039 -11.433 20.200 1.00 94.06 377 GLU A N 1
ATOM 3097 C CA . GLU A 1 377 ? 4.200 -12.889 20.072 1.00 94.06 377 GLU A CA 1
ATOM 3098 C C . GLU A 1 377 ? 4.398 -13.333 18.615 1.00 94.06 377 GLU A C 1
ATOM 3100 O O . GLU A 1 377 ? 5.114 -14.303 18.354 1.00 94.06 377 GLU A O 1
ATOM 3105 N N . GLU A 1 378 ? 3.787 -12.621 17.666 1.00 91.25 378 GLU A N 1
ATOM 3106 C CA . GLU A 1 378 ? 3.857 -12.936 16.236 1.00 91.25 378 GLU A CA 1
ATOM 3107 C C . GLU A 1 378 ? 5.073 -12.316 15.529 1.00 91.25 378 GLU A C 1
ATOM 3109 O O . GLU A 1 378 ? 5.530 -12.865 14.521 1.00 91.25 378 GLU A O 1
ATOM 3114 N N . ALA A 1 379 ? 5.623 -11.220 16.066 1.00 91.44 379 ALA A N 1
ATOM 3115 C CA . ALA A 1 379 ? 6.754 -10.500 15.488 1.00 91.44 379 ALA A CA 1
ATOM 3116 C C . ALA A 1 379 ? 8.032 -11.356 15.435 1.00 91.44 379 ALA A C 1
ATOM 3118 O O . ALA A 1 379 ? 8.400 -12.052 16.386 1.00 91.44 379 ALA A O 1
ATOM 3119 N N . LYS A 1 380 ? 8.748 -11.280 14.312 1.00 89.19 380 LYS A N 1
ATOM 3120 C CA . LYS A 1 380 ? 9.946 -12.074 13.993 1.00 89.19 380 LYS A CA 1
ATOM 3121 C C . LYS A 1 380 ? 11.095 -11.228 13.458 1.00 89.19 380 LYS A C 1
ATOM 3123 O O . LYS A 1 380 ? 12.255 -11.566 13.730 1.00 89.19 380 LYS A O 1
ATOM 3128 N N . GLU A 1 381 ? 10.776 -10.163 12.731 1.00 87.69 381 GLU A N 1
ATOM 3129 C CA . GLU A 1 381 ? 11.722 -9.326 11.996 1.00 87.69 381 GLU A CA 1
ATOM 3130 C C . GLU A 1 381 ? 11.996 -7.983 12.688 1.00 87.69 381 GLU A C 1
ATOM 3132 O O . GLU A 1 381 ? 11.253 -7.534 13.563 1.00 87.69 381 GLU A O 1
ATOM 3137 N N . PHE A 1 382 ? 13.073 -7.304 12.275 1.00 89.50 382 PHE A N 1
ATOM 3138 C CA . PHE A 1 382 ? 13.410 -5.967 12.781 1.00 89.50 382 PHE A CA 1
ATOM 3139 C C . PHE A 1 382 ? 12.253 -4.975 12.614 1.00 89.50 382 PHE A C 1
ATOM 3141 O O . PHE A 1 382 ? 11.902 -4.292 13.574 1.00 89.50 382 PHE A O 1
ATOM 3148 N N . SER A 1 383 ? 11.672 -4.882 11.409 1.00 84.69 383 SER A N 1
ATOM 3149 C CA . SER A 1 383 ? 10.633 -3.882 11.118 1.00 84.69 383 SER A CA 1
ATOM 3150 C C . SER A 1 383 ? 9.386 -4.087 11.967 1.00 84.69 383 SER A C 1
ATOM 3152 O O . SER A 1 383 ? 8.778 -3.111 12.383 1.00 84.69 383 SER A O 1
ATOM 3154 N N . GLU A 1 384 ? 9.041 -5.337 12.260 1.00 89.88 384 GLU A N 1
ATOM 3155 C CA . GLU A 1 384 ? 7.882 -5.704 13.068 1.00 89.88 384 GLU A CA 1
ATOM 3156 C C . GLU A 1 384 ? 8.047 -5.277 14.530 1.00 89.88 384 GLU A C 1
ATOM 3158 O O . GLU A 1 384 ? 7.188 -4.580 15.069 1.00 89.88 384 GLU A O 1
ATOM 3163 N N . TYR A 1 385 ? 9.179 -5.620 15.159 1.00 94.50 385 TYR A N 1
ATOM 3164 C CA . TYR A 1 385 ? 9.458 -5.176 16.528 1.00 94.50 385 TYR A CA 1
ATOM 3165 C C . TYR A 1 385 ? 9.591 -3.657 16.625 1.00 94.50 385 TYR A C 1
ATOM 3167 O O . TYR A 1 385 ? 9.126 -3.062 17.594 1.00 94.50 385 TYR A O 1
ATOM 3175 N N . TYR A 1 386 ? 10.218 -3.027 15.629 1.00 92.31 386 TYR A N 1
ATOM 3176 C CA . TYR A 1 386 ? 10.367 -1.577 15.575 1.00 92.31 386 TYR A CA 1
ATOM 3177 C C . TYR A 1 386 ? 9.015 -0.858 15.478 1.00 92.31 386 TYR A C 1
ATOM 3179 O O . TYR A 1 386 ? 8.771 0.072 16.244 1.00 92.31 386 TYR A O 1
ATOM 3187 N N . GLU A 1 387 ? 8.141 -1.290 14.563 1.00 90.75 387 GLU A N 1
ATOM 3188 C CA . GLU A 1 387 ? 6.799 -0.722 14.380 1.00 90.75 387 GLU A CA 1
ATOM 3189 C C . GLU A 1 387 ? 5.978 -0.857 15.668 1.00 90.75 387 GLU A C 1
ATOM 3191 O O . GLU A 1 387 ? 5.366 0.111 16.124 1.00 90.75 387 GLU A O 1
ATOM 3196 N N . LEU A 1 388 ? 6.012 -2.037 16.296 1.00 95.50 388 LEU A N 1
ATOM 3197 C CA . LEU A 1 388 ? 5.300 -2.279 17.545 1.00 95.50 388 LEU A CA 1
ATOM 3198 C C . LEU A 1 388 ? 5.844 -1.412 18.688 1.00 95.50 388 LEU A C 1
ATOM 3200 O O . LEU A 1 388 ? 5.060 -0.814 19.418 1.00 95.50 388 LEU A O 1
ATOM 3204 N N . ALA A 1 389 ? 7.168 -1.293 18.824 1.00 95.44 389 ALA A N 1
ATOM 3205 C CA . ALA A 1 389 ? 7.796 -0.444 19.836 1.00 95.44 389 ALA A CA 1
ATOM 3206 C C . ALA A 1 389 ? 7.408 1.032 19.676 1.00 95.44 389 ALA A C 1
ATOM 3208 O O . ALA A 1 389 ? 7.156 1.719 20.667 1.00 95.44 389 ALA A O 1
ATOM 3209 N N . ASP A 1 390 ? 7.346 1.522 18.433 1.00 92.56 390 ASP A N 1
ATOM 3210 C CA . ASP A 1 390 ? 6.928 2.894 18.152 1.00 92.56 390 ASP A CA 1
ATOM 3211 C C . ASP A 1 390 ? 5.471 3.124 18.564 1.00 92.56 390 ASP A C 1
ATOM 3213 O O . ASP A 1 390 ? 5.160 4.096 19.250 1.00 92.56 390 ASP A O 1
ATOM 3217 N N . ASN A 1 391 ? 4.590 2.180 18.230 1.00 93.56 391 ASN A N 1
ATOM 3218 C CA . ASN A 1 391 ? 3.185 2.239 18.618 1.00 93.56 391 ASN A CA 1
ATOM 3219 C C . ASN A 1 391 ? 2.991 2.155 20.136 1.00 93.56 391 ASN A C 1
ATOM 3221 O O . ASN A 1 391 ? 2.264 2.972 20.698 1.00 93.56 391 ASN A O 1
ATOM 3225 N N . VAL A 1 392 ? 3.668 1.232 20.824 1.00 96.19 392 VAL A N 1
ATOM 3226 C CA . VAL A 1 392 ? 3.609 1.112 22.291 1.00 96.19 392 VAL A CA 1
ATOM 3227 C C . VAL A 1 392 ? 4.064 2.414 22.954 1.00 96.19 392 VAL A C 1
ATOM 3229 O O . VAL A 1 392 ? 3.354 2.947 23.808 1.00 96.19 392 VAL A O 1
ATOM 3232 N N . PHE A 1 393 ? 5.178 2.995 22.503 1.00 94.81 393 PHE A N 1
ATOM 3233 C CA . PHE A 1 393 ? 5.646 4.285 23.009 1.00 94.81 393 PHE A CA 1
ATOM 3234 C C . PHE A 1 393 ? 4.634 5.408 22.737 1.00 94.81 393 PHE A C 1
ATOM 3236 O O . PHE A 1 393 ? 4.203 6.098 23.657 1.00 94.81 393 PHE A O 1
ATOM 3243 N N . ALA A 1 394 ? 4.226 5.590 21.480 1.00 92.38 394 ALA A N 1
ATOM 3244 C CA . ALA A 1 394 ? 3.417 6.732 21.068 1.00 92.38 394 ALA A CA 1
ATOM 3245 C C . ALA A 1 394 ? 1.966 6.665 21.569 1.00 92.38 394 ALA A C 1
ATOM 3247 O O . ALA A 1 394 ? 1.361 7.706 21.829 1.00 92.38 394 ALA A O 1
ATOM 3248 N N . LYS A 1 395 ? 1.389 5.461 21.674 1.00 93.19 395 LYS A N 1
ATOM 3249 C CA . LYS A 1 395 ? -0.042 5.258 21.951 1.00 93.19 395 LYS A CA 1
ATOM 3250 C C . LYS A 1 395 ? -0.334 4.822 23.382 1.00 93.19 395 LYS A C 1
ATOM 3252 O O . LYS A 1 395 ? -1.408 5.156 23.887 1.00 93.19 395 LYS A O 1
ATOM 3257 N N . LEU A 1 396 ? 0.579 4.094 24.031 1.00 93.25 396 LEU A N 1
ATOM 3258 C CA . LEU A 1 396 ? 0.433 3.703 25.439 1.00 93.25 396 LEU A CA 1
ATOM 3259 C C . LEU A 1 396 ? 1.271 4.564 26.390 1.00 93.25 396 LEU A C 1
ATOM 3261 O O . LEU A 1 396 ? 0.931 4.644 27.567 1.00 93.25 396 LEU A O 1
ATOM 3265 N N . GLY A 1 397 ? 2.338 5.209 25.905 1.00 93.38 397 GLY A N 1
ATOM 3266 C CA . GLY A 1 397 ? 3.296 5.906 26.769 1.00 93.38 397 GLY A CA 1
ATOM 3267 C C . GLY A 1 397 ? 4.116 4.957 27.649 1.00 93.38 397 GLY A C 1
ATOM 3268 O O . GLY A 1 397 ? 4.686 5.390 28.646 1.00 93.38 397 GLY A O 1
ATOM 3269 N N . ASP A 1 398 ? 4.147 3.663 27.313 1.00 95.88 398 ASP A N 1
ATOM 3270 C CA . ASP A 1 398 ? 4.872 2.638 28.065 1.00 95.88 398 ASP A CA 1
ATOM 3271 C C . ASP A 1 398 ? 6.327 2.569 27.579 1.00 95.88 398 ASP A C 1
ATOM 3273 O O . ASP A 1 398 ? 6.676 1.840 26.646 1.00 95.88 398 ASP A O 1
ATOM 3277 N N . GLU A 1 399 ? 7.172 3.405 28.182 1.00 96.06 399 GLU A N 1
ATOM 3278 C CA . GLU A 1 399 ? 8.592 3.519 27.836 1.00 96.06 399 GLU A CA 1
ATOM 3279 C C . GLU A 1 399 ? 9.379 2.236 28.140 1.00 96.06 399 GLU A C 1
ATOM 3281 O O . GLU A 1 399 ? 10.306 1.89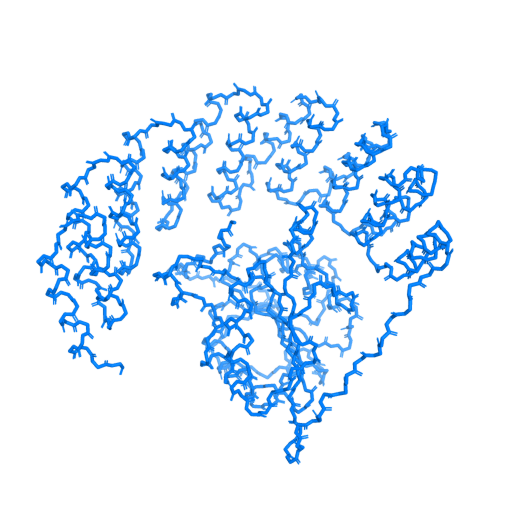4 27.403 1.00 96.06 399 GLU A O 1
ATOM 3286 N N . GLU A 1 400 ? 9.001 1.508 29.196 1.00 96.56 400 GLU A N 1
ATOM 3287 C CA . GLU A 1 400 ? 9.672 0.273 29.611 1.00 96.56 400 GLU A CA 1
ATOM 3288 C C . GLU A 1 400 ? 9.436 -0.828 28.576 1.00 96.56 400 GLU A C 1
ATOM 3290 O O . GLU A 1 400 ? 10.391 -1.394 28.038 1.00 96.56 400 GLU A O 1
ATOM 3295 N N . TRP A 1 401 ? 8.177 -1.060 28.200 1.00 97.69 401 TRP A N 1
ATOM 3296 C CA . TRP A 1 401 ? 7.849 -2.064 27.194 1.00 97.69 401 TRP A CA 1
ATOM 3297 C C . TRP A 1 401 ? 8.366 -1.680 25.801 1.00 97.69 401 TRP A C 1
ATOM 3299 O O . TRP A 1 401 ? 8.904 -2.527 25.080 1.00 97.69 401 TRP A O 1
ATOM 3309 N N . ALA A 1 402 ? 8.291 -0.399 25.426 1.00 97.00 402 ALA A N 1
ATOM 3310 C CA . ALA A 1 402 ? 8.894 0.075 24.182 1.00 97.00 402 ALA A CA 1
ATOM 3311 C C . ALA A 1 402 ? 10.410 -0.191 24.146 1.00 97.00 402 ALA A C 1
ATOM 3313 O O . ALA A 1 402 ? 10.929 -0.631 23.119 1.00 97.00 402 ALA A O 1
ATOM 3314 N N . SER A 1 403 ? 11.117 0.015 25.262 1.00 95.81 403 SER A N 1
ATOM 3315 C CA . SER A 1 403 ? 12.545 -0.300 25.391 1.00 95.81 403 SER A CA 1
ATOM 3316 C C . SER A 1 403 ? 12.835 -1.789 25.187 1.00 95.81 403 SER A C 1
ATOM 3318 O O . SER A 1 403 ? 13.718 -2.150 24.403 1.00 95.81 403 SER A O 1
ATOM 3320 N N . GLU A 1 404 ? 12.053 -2.678 25.810 1.00 96.69 404 GLU A N 1
ATOM 3321 C CA . GLU A 1 404 ? 12.182 -4.128 25.611 1.00 96.69 404 GLU A CA 1
ATOM 3322 C C . GLU A 1 404 ? 12.009 -4.526 24.138 1.00 96.69 404 GLU A C 1
ATOM 3324 O O . GLU A 1 404 ? 12.799 -5.308 23.596 1.00 96.69 404 GLU A O 1
ATOM 3329 N N . LEU A 1 405 ? 11.007 -3.960 23.462 1.00 97.19 405 LEU A N 1
ATOM 3330 C CA . LEU A 1 405 ? 10.751 -4.206 22.044 1.00 97.19 405 LEU A CA 1
ATOM 3331 C C . LEU A 1 405 ? 11.862 -3.638 21.151 1.00 97.19 405 LEU A C 1
ATOM 3333 O O . LEU A 1 405 ? 12.296 -4.312 20.215 1.00 97.19 405 LEU A O 1
ATOM 3337 N N . TYR A 1 406 ? 12.399 -2.456 21.463 1.00 96.50 406 TYR A N 1
ATOM 3338 C CA . TYR A 1 406 ? 13.565 -1.915 20.763 1.00 96.50 406 TYR A CA 1
ATOM 3339 C C . TYR A 1 406 ? 14.799 -2.804 20.934 1.00 96.50 406 TYR A C 1
ATOM 3341 O O . TYR A 1 406 ? 15.539 -2.999 19.973 1.00 96.50 406 TYR A O 1
ATOM 3349 N N . HIS A 1 407 ? 15.012 -3.415 22.099 1.00 95.06 407 HIS A N 1
ATOM 3350 C CA . HIS A 1 407 ? 16.081 -4.402 22.272 1.00 95.06 407 HIS A CA 1
ATOM 3351 C C . HIS A 1 407 ? 15.847 -5.683 21.461 1.00 95.06 407 HIS A C 1
ATOM 3353 O O . HIS A 1 407 ? 16.799 -6.236 20.902 1.00 95.06 407 HIS A O 1
ATOM 3359 N N . LYS A 1 408 ? 14.597 -6.148 21.340 1.00 96.06 408 LYS A N 1
ATOM 3360 C CA . LYS A 1 408 ? 14.257 -7.258 20.433 1.00 96.06 408 LYS A CA 1
ATOM 3361 C C . LYS A 1 408 ? 14.549 -6.887 18.979 1.00 96.06 408 LYS A C 1
ATOM 3363 O O . LYS A 1 408 ? 15.195 -7.672 18.283 1.00 96.06 408 LYS A O 1
ATOM 3368 N N . ALA A 1 409 ? 14.184 -5.675 18.554 1.00 94.50 409 ALA A N 1
ATOM 3369 C CA . ALA A 1 409 ? 14.546 -5.139 17.245 1.00 94.50 409 ALA A CA 1
ATOM 3370 C C . ALA A 1 409 ? 16.077 -5.076 17.072 1.00 94.50 409 ALA A C 1
ATOM 3372 O O . ALA A 1 409 ? 16.593 -5.542 16.062 1.00 94.50 409 ALA A O 1
ATOM 3373 N N . GLU A 1 410 ? 16.832 -4.611 18.076 1.00 94.00 410 GLU A N 1
ATOM 3374 C CA . GLU A 1 410 ? 18.308 -4.579 18.072 1.00 94.00 410 GLU A CA 1
ATOM 3375 C C . GLU A 1 410 ? 18.911 -5.947 17.727 1.00 94.00 410 GLU A C 1
ATOM 3377 O O . GLU A 1 410 ? 19.878 -6.027 16.970 1.00 94.00 410 GLU A O 1
ATOM 3382 N N . GLY A 1 411 ? 18.334 -7.026 18.267 1.00 92.62 411 GLY A N 1
ATOM 3383 C CA . GLY A 1 411 ? 18.761 -8.403 18.011 1.00 92.62 411 GLY A CA 1
ATOM 3384 C C . GLY A 1 411 ? 18.452 -8.917 16.601 1.00 92.62 411 GLY A C 1
ATOM 3385 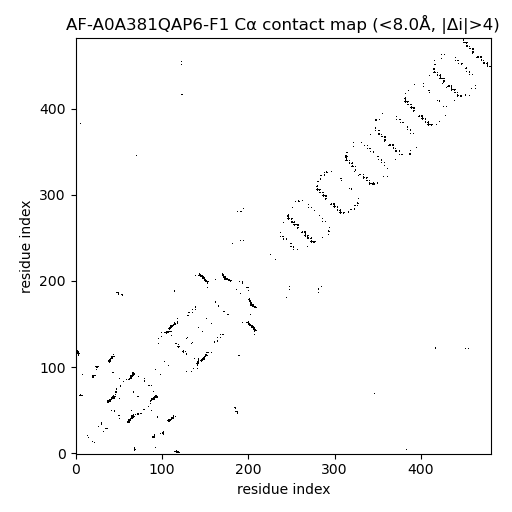O O . GLY A 1 411 ? 19.044 -9.908 16.177 1.00 92.62 411 GLY A O 1
ATOM 3386 N N . LYS A 1 412 ? 17.546 -8.252 15.878 1.00 93.12 412 LYS A N 1
ATOM 3387 C CA . LYS A 1 412 ? 17.134 -8.573 14.503 1.00 93.12 412 LYS A CA 1
ATOM 3388 C C . LYS A 1 412 ? 17.696 -7.606 13.463 1.00 93.12 412 LYS A C 1
ATOM 3390 O O . LYS A 1 412 ? 17.524 -7.834 12.273 1.00 93.12 412 LYS A O 1
ATOM 3395 N N . ALA A 1 413 ? 18.342 -6.523 13.890 1.00 90.50 413 ALA A N 1
ATOM 3396 C CA . ALA A 1 413 ? 18.869 -5.511 12.990 1.00 90.50 413 ALA A CA 1
ATOM 3397 C C . ALA A 1 413 ? 20.010 -6.078 12.133 1.00 90.50 413 ALA A C 1
ATOM 3399 O O . ALA A 1 413 ? 21.042 -6.528 12.636 1.00 90.50 413 ALA A O 1
ATOM 3400 N N . GLU A 1 414 ? 19.833 -6.016 10.818 1.00 85.12 414 GLU A N 1
ATOM 3401 C CA . GLU A 1 414 ? 20.757 -6.619 9.863 1.00 85.12 414 GLU A CA 1
ATOM 3402 C C . GLU A 1 414 ? 21.622 -5.605 9.120 1.00 85.12 414 GLU A C 1
ATOM 3404 O O . GLU A 1 414 ? 22.559 -6.023 8.443 1.00 85.12 414 GLU A O 1
ATOM 3409 N N . ASP A 1 415 ? 21.374 -4.302 9.225 1.00 86.12 415 ASP A N 1
ATOM 3410 C CA . ASP A 1 415 ? 22.209 -3.288 8.582 1.00 86.12 415 ASP A CA 1
ATOM 3411 C C . ASP A 1 415 ? 22.475 -2.064 9.471 1.00 86.12 415 ASP A C 1
ATOM 3413 O O . ASP A 1 415 ? 21.891 -1.887 10.543 1.00 86.12 415 ASP A O 1
ATOM 3417 N N . CYS A 1 416 ? 23.404 -1.221 9.015 1.00 90.19 416 CYS A N 1
ATOM 3418 C CA . CYS A 1 416 ? 23.768 0.024 9.683 1.00 90.19 416 CYS A CA 1
ATOM 3419 C C . CYS A 1 416 ? 22.571 0.980 9.855 1.00 90.19 416 CYS A C 1
ATOM 3421 O O . CYS A 1 416 ? 22.423 1.609 10.901 1.00 90.19 416 CYS A O 1
ATOM 3423 N N . CYS A 1 417 ? 21.677 1.080 8.870 1.00 87.56 417 CYS A N 1
ATOM 3424 C CA . CYS A 1 417 ? 20.562 2.027 8.891 1.00 87.56 417 CYS A CA 1
ATOM 3425 C C . CYS A 1 417 ? 19.459 1.649 9.889 1.00 87.56 417 CYS A C 1
ATOM 3427 O O . CYS A 1 417 ? 18.840 2.545 10.477 1.00 87.56 417 CYS A O 1
ATOM 3429 N N . ASP A 1 418 ? 19.206 0.354 10.080 1.00 89.81 418 ASP A N 1
ATOM 3430 C CA . ASP A 1 418 ? 18.320 -0.176 11.118 1.00 89.81 418 ASP A CA 1
ATOM 3431 C C . ASP A 1 418 ? 18.866 0.199 12.499 1.00 89.81 418 ASP A C 1
ATOM 3433 O O . ASP A 1 418 ? 18.154 0.786 13.314 1.00 89.81 418 ASP A O 1
ATOM 3437 N N . LEU A 1 419 ? 20.167 -0.014 12.717 1.00 93.88 419 LEU A N 1
ATOM 3438 C CA . LEU A 1 419 ? 20.840 0.321 13.974 1.00 93.88 419 LEU A CA 1
ATOM 3439 C C . LEU A 1 419 ? 20.883 1.833 14.238 1.00 93.88 419 LEU A C 1
ATOM 3441 O O . LEU A 1 419 ? 20.592 2.251 15.354 1.00 93.88 419 LEU A O 1
ATOM 3445 N N . ILE A 1 420 ? 21.164 2.672 13.235 1.00 92.56 420 ILE A N 1
ATOM 3446 C CA . ILE A 1 420 ? 21.079 4.140 13.378 1.00 92.56 420 ILE A CA 1
ATOM 3447 C C . ILE A 1 420 ? 19.662 4.547 13.792 1.00 92.56 420 ILE A C 1
ATOM 3449 O O . ILE A 1 420 ? 19.484 5.299 14.744 1.00 92.56 420 ILE A O 1
ATOM 3453 N N . THR A 1 421 ? 18.643 4.021 13.104 1.00 90.81 421 THR A N 1
ATOM 3454 C CA . THR A 1 421 ? 17.237 4.336 13.407 1.00 90.81 421 THR A CA 1
ATOM 3455 C C . THR A 1 421 ? 16.876 3.966 14.838 1.00 90.81 421 THR A C 1
ATOM 3457 O O . THR A 1 421 ? 16.165 4.709 15.513 1.00 90.81 421 THR A O 1
ATOM 3460 N N . LEU A 1 422 ? 17.370 2.822 15.293 1.00 93.56 422 LEU A N 1
ATOM 3461 C CA . LEU A 1 422 ? 17.127 2.337 16.634 1.00 93.56 422 LEU A CA 1
ATOM 3462 C C . LEU A 1 422 ? 17.858 3.179 17.689 1.00 93.56 422 LEU A C 1
ATOM 3464 O O . LEU A 1 422 ? 17.257 3.546 18.695 1.00 93.56 422 LEU A O 1
ATOM 3468 N N . ALA A 1 423 ? 19.118 3.548 17.442 1.00 94.12 423 ALA A N 1
ATOM 3469 C CA . ALA A 1 423 ? 19.896 4.413 18.328 1.00 94.12 423 ALA A CA 1
ATOM 3470 C C . ALA A 1 423 ? 19.241 5.793 18.507 1.00 94.12 423 ALA A C 1
ATOM 3472 O O . ALA A 1 423 ? 19.151 6.297 19.625 1.00 94.12 423 ALA A O 1
ATOM 3473 N N . GLU A 1 424 ? 18.720 6.376 17.423 1.00 93.38 424 GLU A N 1
ATOM 3474 C CA . GLU A 1 424 ? 17.934 7.612 17.485 1.00 93.38 424 GLU A CA 1
ATOM 3475 C C . GLU A 1 424 ? 16.713 7.457 18.398 1.00 93.38 424 GLU A C 1
ATOM 3477 O O . GLU A 1 424 ? 16.438 8.353 19.192 1.00 93.38 424 GLU A O 1
ATOM 3482 N N . CYS A 1 425 ? 16.010 6.319 18.335 1.00 92.75 425 CYS A N 1
ATOM 3483 C CA . CYS A 1 425 ? 14.840 6.068 19.180 1.00 92.75 425 CYS A CA 1
ATOM 3484 C C . CYS A 1 425 ? 15.212 5.955 20.665 1.00 92.75 425 CYS A C 1
ATOM 3486 O O . CYS A 1 425 ? 14.529 6.559 21.489 1.00 92.75 425 CYS A O 1
ATOM 3488 N N . PHE A 1 426 ? 16.312 5.273 21.010 1.00 92.75 426 PHE A N 1
ATOM 3489 C CA . PHE A 1 426 ? 16.793 5.204 22.398 1.00 92.75 426 PHE A CA 1
ATOM 3490 C C . PHE A 1 426 ? 17.026 6.602 22.996 1.00 92.75 426 PHE A C 1
ATOM 3492 O O . PHE A 1 426 ? 16.592 6.859 24.112 1.00 92.75 426 PHE A O 1
ATOM 3499 N N . ILE A 1 427 ? 17.608 7.548 22.250 1.00 92.50 427 ILE A N 1
ATOM 3500 C CA . ILE A 1 427 ? 17.783 8.930 22.741 1.00 92.50 427 ILE A CA 1
ATOM 3501 C C . ILE A 1 427 ? 16.483 9.727 22.697 1.00 92.50 427 ILE A C 1
ATOM 3503 O O . ILE A 1 427 ? 16.072 10.296 23.702 1.00 92.50 427 ILE A O 1
ATOM 3507 N N . GLN A 1 428 ? 15.866 9.839 21.521 1.00 91.56 428 GLN A N 1
ATOM 3508 C CA . GLN A 1 428 ? 14.799 10.813 21.286 1.00 91.56 428 GLN A CA 1
ATOM 3509 C C . GLN A 1 428 ? 13.505 10.448 22.006 1.00 91.56 428 GLN A C 1
ATOM 3511 O O . GLN A 1 428 ? 12.739 11.343 22.352 1.00 91.56 428 GLN A O 1
ATOM 3516 N N . LYS A 1 429 ? 13.254 9.147 22.191 1.00 92.56 429 LYS A N 1
ATOM 3517 C CA . LYS A 1 429 ? 12.031 8.645 22.817 1.00 92.56 429 LYS A CA 1
ATOM 3518 C C . LYS A 1 429 ? 12.264 8.249 24.268 1.00 92.56 429 LYS A C 1
ATOM 3520 O O . LYS A 1 429 ? 11.481 8.644 25.114 1.00 92.56 429 LYS A O 1
ATOM 3525 N N . LEU A 1 430 ? 13.346 7.522 24.555 1.00 92.56 430 LEU A N 1
ATOM 3526 C CA . LEU A 1 430 ? 13.591 6.971 25.896 1.00 92.56 430 LEU A CA 1
ATOM 3527 C C . LEU A 1 430 ? 14.582 7.789 26.740 1.00 92.56 430 LEU A C 1
ATOM 3529 O O . LEU A 1 430 ? 14.807 7.468 27.902 1.00 92.56 430 LEU A O 1
ATOM 3533 N N . GLY A 1 431 ? 15.232 8.811 26.171 1.00 92.38 431 GLY A N 1
ATOM 3534 C CA . GLY A 1 431 ? 16.287 9.560 26.865 1.00 92.38 431 GLY A CA 1
ATOM 3535 C C . GLY A 1 431 ? 17.537 8.730 27.199 1.00 92.38 431 GLY A C 1
ATOM 3536 O O . GLY A 1 431 ? 18.395 9.191 27.954 1.00 92.38 431 GLY A O 1
ATOM 3537 N N . ASP A 1 432 ? 17.671 7.524 26.642 1.00 92.06 432 ASP A N 1
ATOM 3538 C CA . ASP A 1 432 ? 18.738 6.570 26.938 1.00 92.06 432 ASP A CA 1
ATOM 3539 C C . ASP A 1 432 ? 19.964 6.805 26.040 1.00 92.06 432 ASP A C 1
ATOM 3541 O O . ASP A 1 432 ? 20.180 6.158 25.007 1.00 92.06 432 ASP A O 1
ATOM 3545 N N . GLY A 1 433 ? 20.791 7.769 26.449 1.00 91.25 433 GLY A N 1
ATOM 3546 C CA . GLY A 1 433 ? 22.046 8.089 25.766 1.00 91.25 433 GLY A CA 1
ATOM 3547 C C . GLY A 1 433 ? 23.080 6.957 25.814 1.00 91.25 433 GLY A C 1
ATOM 3548 O O . GLY A 1 433 ? 23.832 6.771 24.853 1.00 91.25 433 GLY A O 1
ATOM 3549 N N . GLU A 1 434 ? 23.111 6.168 26.893 1.00 90.50 434 GLU A N 1
ATOM 3550 C CA . GLU A 1 434 ? 24.034 5.033 27.014 1.00 90.50 434 GLU A CA 1
ATOM 3551 C C . GLU A 1 434 ? 23.637 3.901 26.060 1.00 90.50 434 GLU A C 1
ATOM 3553 O O . GLU A 1 434 ? 24.486 3.353 25.342 1.00 90.50 434 GLU A O 1
ATOM 3558 N N . GLY A 1 435 ? 22.339 3.592 25.995 1.00 91.12 435 GLY A N 1
ATOM 3559 C CA . GLY A 1 435 ? 21.774 2.622 25.071 1.00 91.12 435 GLY A CA 1
ATOM 3560 C C . GLY A 1 435 ? 21.991 3.008 23.622 1.00 91.12 435 GLY A C 1
ATOM 3561 O O . GLY A 1 435 ? 22.522 2.207 22.849 1.00 91.12 435 GLY A O 1
ATOM 3562 N N . ALA A 1 436 ? 21.704 4.254 23.258 1.00 93.50 436 ALA A N 1
ATOM 3563 C CA . ALA A 1 436 ? 21.983 4.730 21.913 1.00 93.50 436 ALA A CA 1
ATOM 3564 C C . ALA A 1 436 ? 23.474 4.682 21.569 1.00 93.50 436 ALA A C 1
ATOM 3566 O O . ALA A 1 436 ? 23.833 4.226 20.486 1.00 93.50 436 ALA A O 1
ATOM 3567 N N . GLY A 1 437 ? 24.360 5.066 22.494 1.00 92.75 437 GLY A N 1
ATOM 3568 C CA . GLY A 1 437 ? 25.806 4.951 22.303 1.00 92.75 437 GLY A CA 1
ATOM 3569 C C . GLY A 1 437 ? 26.249 3.513 22.009 1.00 92.75 437 GLY A C 1
ATOM 3570 O O . GLY A 1 437 ? 27.085 3.286 21.130 1.00 92.75 437 GLY A O 1
ATOM 3571 N N . ARG A 1 438 ? 25.666 2.516 22.688 1.00 94.31 438 ARG A N 1
ATOM 3572 C CA . ARG A 1 438 ? 25.901 1.089 22.401 1.00 94.31 438 ARG A CA 1
ATOM 3573 C C . ARG A 1 438 ? 25.418 0.706 21.000 1.00 94.31 438 ARG A C 1
ATOM 3575 O O . ARG A 1 438 ? 26.160 0.041 20.274 1.00 94.31 438 ARG A O 1
ATOM 3582 N N . VAL A 1 439 ? 24.211 1.115 20.614 1.00 95.75 439 VAL A N 1
ATOM 3583 C CA . VAL A 1 439 ? 23.633 0.782 19.302 1.00 95.75 439 VAL A CA 1
ATOM 3584 C C . VAL A 1 439 ? 24.404 1.469 18.166 1.00 95.75 439 VAL A C 1
ATOM 3586 O O . VAL A 1 439 ? 24.719 0.819 17.171 1.00 95.75 439 VAL A O 1
ATOM 3589 N N . TYR A 1 440 ? 24.835 2.723 18.333 1.00 96.31 440 TYR A N 1
ATOM 3590 C CA . TYR A 1 440 ? 25.693 3.412 17.362 1.00 96.31 440 TYR A CA 1
ATOM 3591 C C . TYR A 1 440 ? 27.038 2.709 17.149 1.00 96.31 440 TYR A C 1
ATOM 3593 O O . TYR A 1 440 ? 27.509 2.629 16.017 1.00 96.31 440 TYR A O 1
ATOM 3601 N N . LYS A 1 441 ? 27.647 2.131 18.197 1.00 95.06 441 LYS A N 1
ATOM 3602 C CA . LYS A 1 441 ? 28.868 1.317 18.030 1.00 95.06 441 LYS A CA 1
ATOM 3603 C C . LYS A 1 441 ? 28.609 0.096 17.151 1.00 95.06 441 LYS A C 1
ATOM 3605 O O . LYS A 1 441 ? 29.450 -0.245 16.324 1.00 95.06 441 LYS A O 1
ATOM 3610 N N . LYS A 1 442 ? 27.449 -0.552 17.304 1.00 95.19 442 LYS A N 1
ATOM 3611 C CA . LYS A 1 442 ? 27.045 -1.659 16.425 1.00 95.19 442 LYS A CA 1
ATOM 3612 C C . LYS A 1 442 ? 26.834 -1.176 14.990 1.00 95.19 442 LYS A C 1
ATOM 3614 O O . LYS A 1 442 ? 27.271 -1.860 14.069 1.00 95.19 442 LYS A O 1
ATOM 3619 N N . ALA A 1 443 ? 26.222 -0.004 14.806 1.00 94.31 443 ALA A N 1
ATOM 3620 C CA . ALA A 1 443 ? 26.047 0.604 13.489 1.00 94.31 443 ALA A CA 1
ATOM 3621 C C . ALA A 1 443 ? 27.398 0.877 12.808 1.00 94.31 443 ALA A C 1
ATOM 3623 O O . ALA A 1 443 ? 27.571 0.501 11.657 1.00 94.31 443 ALA A O 1
ATOM 3624 N N . GLU A 1 444 ? 28.388 1.426 13.528 1.00 94.62 444 GLU A N 1
ATOM 3625 C CA . GLU A 1 444 ? 29.740 1.659 12.988 1.00 94.62 444 GLU A CA 1
ATOM 3626 C C . GLU A 1 444 ? 30.403 0.365 12.504 1.00 94.62 444 GLU A C 1
ATOM 3628 O O . GLU A 1 444 ? 31.026 0.356 11.447 1.00 94.62 444 GLU A O 1
ATOM 3633 N N . ILE A 1 445 ? 30.267 -0.729 13.261 1.00 93.44 445 ILE A N 1
ATOM 3634 C CA . ILE A 1 445 ? 30.820 -2.042 12.885 1.00 93.44 445 ILE A CA 1
ATOM 3635 C C . ILE A 1 445 ? 30.179 -2.565 11.593 1.00 93.44 445 ILE A C 1
ATOM 3637 O O . ILE A 1 445 ? 30.813 -3.311 10.849 1.00 93.44 445 ILE A O 1
ATOM 3641 N N . ARG A 1 446 ? 28.923 -2.193 11.344 1.00 91.81 446 ARG A N 1
ATOM 3642 C CA . ARG A 1 446 ? 28.093 -2.702 10.250 1.00 91.81 446 ARG A CA 1
ATOM 3643 C C . ARG A 1 446 ? 27.975 -1.737 9.071 1.00 91.81 446 ARG A C 1
ATOM 3645 O O . ARG A 1 446 ? 27.230 -2.020 8.142 1.00 91.81 446 ARG A O 1
ATOM 3652 N N . ALA A 1 447 ? 28.662 -0.600 9.130 1.00 91.38 447 ALA A N 1
ATOM 3653 C CA . ALA A 1 447 ? 28.751 0.352 8.036 1.00 91.38 447 ALA A CA 1
ATOM 3654 C C . ALA A 1 447 ? 29.685 -0.198 6.953 1.00 91.38 447 ALA A C 1
ATOM 3656 O O . ALA A 1 447 ? 30.831 -0.552 7.238 1.00 91.38 447 ALA A O 1
ATOM 3657 N N . GLU A 1 448 ? 29.190 -0.270 5.719 1.00 88.12 448 GLU A N 1
ATOM 3658 C CA . GLU A 1 448 ? 29.917 -0.903 4.610 1.00 88.12 448 GLU A CA 1
ATOM 3659 C C . GLU A 1 448 ? 30.492 0.119 3.623 1.00 88.12 448 GLU A C 1
ATOM 3661 O O . GLU A 1 448 ? 31.546 -0.114 3.030 1.00 88.12 448 GLU A O 1
ATOM 3666 N N . ASP A 1 449 ? 29.837 1.270 3.472 1.00 86.06 449 ASP A N 1
ATOM 3667 C CA . ASP A 1 449 ? 30.147 2.248 2.434 1.00 86.06 449 ASP A CA 1
ATOM 3668 C C . ASP A 1 449 ? 30.204 3.699 2.952 1.00 86.06 449 ASP A C 1
ATOM 3670 O O . ASP A 1 449 ? 29.967 4.008 4.124 1.00 86.06 449 ASP A O 1
ATOM 3674 N N . SER A 1 450 ? 30.555 4.617 2.046 1.00 87.44 450 SER A N 1
ATOM 3675 C CA . SER A 1 450 ? 30.651 6.051 2.341 1.00 87.44 450 SER A CA 1
ATOM 3676 C C . SER A 1 450 ? 29.324 6.650 2.827 1.00 87.44 450 SER A C 1
ATOM 3678 O O . SER A 1 450 ? 29.320 7.554 3.669 1.00 87.44 450 SER A O 1
ATOM 3680 N N . VAL A 1 451 ? 28.193 6.141 2.329 1.00 86.19 451 VAL A N 1
ATOM 3681 C CA . VAL A 1 451 ? 26.855 6.629 2.681 1.00 86.19 451 VAL A CA 1
ATOM 3682 C C . VAL A 1 451 ? 26.518 6.225 4.111 1.00 86.19 451 VAL A C 1
ATOM 3684 O O . VAL A 1 451 ? 26.088 7.075 4.887 1.00 86.19 451 VAL A O 1
ATOM 3687 N N . ASP A 1 452 ? 26.789 4.980 4.493 1.00 89.56 452 ASP A N 1
ATOM 3688 C CA . ASP A 1 452 ? 26.576 4.485 5.851 1.00 89.56 452 ASP A CA 1
ATOM 3689 C C . ASP A 1 452 ? 27.391 5.272 6.875 1.00 89.56 452 ASP A C 1
ATOM 3691 O O . ASP A 1 452 ? 26.840 5.742 7.873 1.00 89.56 452 ASP A O 1
ATOM 3695 N N . PHE A 1 453 ? 28.686 5.483 6.613 1.00 91.94 453 PHE A N 1
ATOM 3696 C CA . PHE A 1 453 ? 29.529 6.290 7.498 1.00 91.94 453 PHE A CA 1
ATOM 3697 C C . PHE A 1 453 ? 29.061 7.745 7.584 1.00 91.94 453 PHE A C 1
ATOM 3699 O O . PHE A 1 453 ? 29.088 8.321 8.672 1.00 91.94 453 PHE A O 1
ATOM 3706 N N . SER A 1 454 ? 28.607 8.333 6.472 1.00 90.62 454 SER A N 1
ATOM 3707 C CA . SER A 1 454 ? 28.093 9.707 6.453 1.00 90.62 454 SER A CA 1
ATOM 3708 C C . SER A 1 454 ? 26.791 9.833 7.244 1.00 90.62 454 SER A C 1
ATOM 3710 O O . SER A 1 454 ? 26.686 10.701 8.105 1.00 90.62 454 SER A O 1
ATOM 3712 N N . CYS A 1 455 ? 25.826 8.936 7.023 1.00 89.31 455 CYS A N 1
ATOM 3713 C CA . CYS A 1 455 ? 24.562 8.926 7.759 1.00 89.31 455 CYS A CA 1
ATOM 3714 C C . CYS A 1 455 ? 24.771 8.686 9.259 1.00 89.31 455 CYS A C 1
ATOM 3716 O O . CYS A 1 455 ? 24.119 9.327 10.083 1.00 89.31 455 CYS A O 1
ATOM 3718 N N . LEU A 1 456 ? 25.691 7.789 9.625 1.00 92.38 456 LEU A N 1
ATOM 3719 C CA . LEU A 1 456 ? 26.048 7.555 11.021 1.00 92.38 456 LEU A CA 1
ATOM 3720 C C . LEU A 1 456 ? 26.675 8.803 11.656 1.00 92.38 456 LEU A C 1
ATOM 3722 O O . LEU A 1 456 ? 26.316 9.170 12.772 1.00 92.38 456 LEU A O 1
ATOM 3726 N N . ALA A 1 457 ? 27.593 9.464 10.947 1.00 92.19 457 ALA A N 1
ATOM 3727 C CA . ALA A 1 457 ? 28.251 10.679 11.416 1.00 92.19 457 ALA A CA 1
ATOM 3728 C C . ALA A 1 457 ? 27.264 11.838 11.616 1.00 92.19 457 ALA A C 1
ATOM 3730 O O . ALA A 1 457 ? 27.325 12.522 12.638 1.00 92.19 457 ALA A O 1
ATOM 3731 N N . GLU A 1 458 ? 26.346 12.041 10.666 1.00 91.69 458 GLU A N 1
ATOM 3732 C CA . GLU A 1 458 ? 25.268 13.032 10.768 1.00 91.69 458 GLU A CA 1
ATOM 3733 C C . GLU A 1 458 ? 24.422 12.777 12.019 1.00 91.69 458 GLU A C 1
ATOM 3735 O O . GLU A 1 458 ? 24.293 13.663 12.863 1.00 91.69 458 GLU A O 1
ATOM 3740 N N . SER A 1 459 ? 23.940 11.544 12.196 1.00 92.06 459 SER A N 1
ATOM 3741 C CA . SER A 1 459 ? 23.084 11.182 13.330 1.00 92.06 459 SER A CA 1
ATOM 3742 C C . SER A 1 459 ? 23.810 11.304 14.682 1.00 92.06 459 SER A C 1
ATOM 3744 O O . SER A 1 459 ? 23.270 11.869 15.633 1.00 92.06 459 SER A O 1
ATOM 3746 N N . LEU A 1 460 ? 25.082 10.895 14.777 1.00 92.00 460 LEU A N 1
ATOM 3747 C CA . LEU A 1 460 ? 25.897 11.089 15.987 1.00 92.00 460 LEU A CA 1
ATOM 3748 C C . LEU A 1 460 ? 26.099 12.567 16.335 1.00 92.00 460 LEU A C 1
ATOM 3750 O O . LEU A 1 460 ? 26.055 12.936 17.508 1.00 92.00 460 LEU A O 1
ATOM 3754 N N . CYS A 1 461 ? 26.314 13.414 15.329 1.00 90.62 461 CYS A N 1
ATOM 3755 C CA . CYS A 1 461 ? 26.510 14.845 15.524 1.00 90.62 461 CYS A CA 1
ATOM 3756 C C . CYS A 1 461 ? 25.213 15.544 15.952 1.00 90.62 461 CYS A C 1
ATOM 3758 O O . CYS A 1 461 ? 25.231 16.360 16.873 1.00 90.62 461 CYS A O 1
ATOM 3760 N N . GLU A 1 462 ? 24.102 15.233 15.283 1.00 90.19 462 GLU A N 1
ATOM 3761 C CA . GLU A 1 462 ? 22.815 15.904 15.482 1.00 90.19 462 GLU A CA 1
ATOM 3762 C C . GLU A 1 462 ? 22.057 15.386 16.706 1.00 90.19 462 GLU A C 1
ATOM 3764 O O . GLU A 1 462 ? 21.437 16.180 17.412 1.00 90.19 462 GLU A O 1
ATOM 3769 N N . ILE A 1 463 ? 22.103 14.075 16.964 1.00 89.94 463 ILE A N 1
ATOM 3770 C CA . ILE A 1 463 ? 21.256 13.420 17.968 1.00 89.94 463 ILE A CA 1
ATOM 3771 C C . ILE A 1 463 ? 22.031 13.087 19.243 1.00 89.94 463 ILE A C 1
ATOM 3773 O O . ILE A 1 463 ? 21.571 13.426 20.330 1.00 89.94 463 ILE A O 1
ATOM 3777 N N . LEU A 1 464 ? 23.205 12.450 19.140 1.00 88.12 464 LEU A N 1
ATOM 3778 C CA . LEU A 1 464 ? 24.026 12.135 20.323 1.00 88.12 464 LEU A CA 1
ATOM 3779 C C . LEU A 1 464 ? 24.862 13.344 20.790 1.00 88.12 464 LEU A C 1
ATOM 3781 O O . LEU A 1 464 ? 25.232 13.430 21.957 1.00 88.12 464 LEU A O 1
ATOM 3785 N N . GLY A 1 465 ? 25.165 14.281 19.887 1.00 88.50 465 GLY A N 1
ATOM 3786 C CA . GLY A 1 465 ? 26.013 15.443 20.159 1.00 88.50 465 GLY A CA 1
ATOM 3787 C C . GLY A 1 465 ? 27.520 15.146 20.167 1.00 88.50 465 GLY A C 1
ATOM 3788 O O . GLY A 1 465 ? 28.312 16.030 20.506 1.00 88.50 465 GLY A O 1
ATOM 3789 N N . ASP A 1 466 ? 27.943 13.938 19.774 1.00 91.19 466 ASP A N 1
ATOM 3790 C CA . ASP A 1 466 ? 29.353 13.524 19.763 1.00 91.19 466 ASP A CA 1
ATOM 3791 C C . ASP A 1 466 ? 30.048 13.948 18.459 1.00 91.19 466 ASP A C 1
ATOM 3793 O O . ASP A 1 466 ? 30.173 13.203 17.480 1.00 91.19 466 ASP A O 1
ATOM 3797 N N . LYS A 1 467 ? 30.503 15.203 18.449 1.00 92.44 467 LYS A N 1
ATOM 3798 C CA . LYS A 1 467 ? 31.168 15.818 17.292 1.00 92.44 467 LYS A CA 1
ATOM 3799 C C . LYS A 1 467 ? 32.514 15.179 16.963 1.00 92.44 467 LYS A C 1
ATOM 3801 O O . LYS A 1 467 ? 32.899 15.169 15.795 1.00 92.44 467 LYS A O 1
ATOM 3806 N N . GLU A 1 468 ? 33.236 14.674 17.959 1.00 94.12 468 GLU A N 1
ATOM 3807 C CA . GLU A 1 468 ? 34.548 14.061 17.740 1.00 94.12 468 GLU A CA 1
ATOM 3808 C C . GLU A 1 468 ? 34.393 12.721 17.028 1.00 94.12 468 GLU A C 1
ATOM 3810 O O . GLU A 1 468 ? 35.067 12.461 16.026 1.00 94.12 468 GLU A O 1
ATOM 3815 N N . TRP A 1 469 ? 33.453 11.889 17.479 1.00 94.94 469 TRP A N 1
ATOM 3816 C CA . TRP A 1 469 ? 33.153 10.631 16.810 1.00 94.94 469 TRP A CA 1
ATOM 3817 C C . TRP A 1 469 ? 32.623 10.865 15.394 1.00 94.94 469 TRP A C 1
ATOM 3819 O O . TRP A 1 469 ? 33.141 10.264 14.448 1.00 94.94 469 TRP A O 1
ATOM 3829 N N . ALA A 1 470 ? 31.689 11.802 15.218 1.00 93.25 470 ALA A N 1
ATOM 3830 C CA . ALA A 1 470 ? 31.176 12.165 13.900 1.00 93.25 470 ALA A CA 1
ATOM 3831 C C . ALA A 1 470 ? 32.294 12.587 12.928 1.00 93.25 470 ALA A C 1
ATOM 3833 O O . ALA A 1 470 ? 32.342 12.110 11.795 1.00 93.25 470 ALA A O 1
ATOM 3834 N N . GLN A 1 471 ? 33.253 13.412 13.364 1.00 93.00 471 GLN A N 1
ATOM 3835 C CA . GLN A 1 471 ? 34.388 13.820 12.524 1.00 93.00 471 GLN A CA 1
ATOM 3836 C C . GLN A 1 471 ? 35.242 12.635 12.060 1.00 93.00 471 GLN A C 1
ATOM 3838 O O . GLN A 1 471 ? 35.622 12.580 10.887 1.00 93.00 471 GLN A O 1
ATOM 3843 N N . ARG A 1 472 ? 35.514 11.662 12.943 1.00 95.44 472 ARG A N 1
ATOM 3844 C CA . ARG A 1 472 ? 36.249 10.442 12.559 1.00 95.44 472 ARG A CA 1
ATOM 3845 C C . ARG A 1 472 ? 35.500 9.651 11.490 1.00 95.44 472 ARG A C 1
ATOM 3847 O O . ARG A 1 472 ? 36.123 9.133 10.568 1.00 95.44 472 ARG A O 1
ATOM 3854 N N . LEU A 1 473 ? 34.178 9.556 11.603 1.00 93.19 473 LEU A N 1
ATOM 3855 C CA . LEU A 1 473 ? 33.351 8.821 10.649 1.00 93.19 473 LEU A CA 1
ATOM 3856 C C . LEU A 1 473 ? 33.221 9.543 9.308 1.00 93.19 473 LEU A C 1
ATOM 3858 O O . LEU A 1 473 ? 33.335 8.894 8.275 1.00 93.19 473 LEU A O 1
ATOM 3862 N N . PHE A 1 474 ? 33.102 10.874 9.290 1.00 92.00 474 PHE A N 1
ATOM 3863 C CA . PHE A 1 474 ? 33.172 11.641 8.041 1.00 92.00 474 PHE A CA 1
ATOM 3864 C C . PHE A 1 474 ? 34.512 11.464 7.327 1.00 92.00 474 PHE A C 1
ATOM 3866 O O . PHE A 1 474 ? 34.563 11.444 6.097 1.00 92.00 474 PHE A O 1
ATOM 3873 N N . GLN A 1 475 ? 35.605 11.330 8.080 1.00 90.81 475 GLN A N 1
ATOM 3874 C CA . GLN A 1 475 ? 36.905 11.039 7.493 1.00 90.81 475 GLN A CA 1
ATOM 3875 C C . GLN A 1 475 ? 36.939 9.627 6.887 1.00 90.81 475 GLN A C 1
ATOM 3877 O O . GLN A 1 475 ? 37.334 9.487 5.732 1.00 90.81 475 GLN A O 1
ATOM 3882 N N . LYS A 1 476 ? 36.419 8.613 7.595 1.00 90.88 476 LYS A N 1
ATOM 3883 C CA . LYS A 1 476 ? 36.250 7.257 7.040 1.00 90.88 476 LYS A CA 1
ATOM 3884 C C . LYS A 1 476 ? 35.386 7.250 5.776 1.00 90.88 476 LYS A C 1
ATOM 3886 O O . LYS A 1 476 ? 35.757 6.619 4.794 1.00 90.88 476 LYS A O 1
ATOM 3891 N N . ALA A 1 477 ? 34.287 8.004 5.763 1.00 89.12 477 ALA A N 1
ATOM 3892 C CA . ALA A 1 477 ? 33.406 8.110 4.604 1.00 89.12 477 ALA A CA 1
ATOM 3893 C C . ALA A 1 477 ? 34.142 8.618 3.353 1.00 89.12 477 ALA A C 1
ATOM 3895 O O . ALA A 1 477 ? 33.895 8.126 2.256 1.00 89.12 477 ALA A O 1
ATOM 3896 N N . LYS A 1 478 ? 35.072 9.572 3.504 1.00 88.19 478 LYS A N 1
ATOM 3897 C CA . LYS A 1 478 ? 35.904 10.080 2.396 1.00 88.19 478 LYS A CA 1
ATOM 3898 C C . LYS A 1 478 ? 36.951 9.076 1.913 1.00 88.19 478 LYS A C 1
ATOM 3900 O O . LYS A 1 478 ? 37.403 9.170 0.776 1.00 88.19 478 LYS A O 1
ATOM 3905 N N . GLU A 1 479 ? 37.381 8.178 2.792 1.00 87.31 479 GLU A N 1
ATOM 3906 C CA . GLU A 1 479 ? 38.392 7.157 2.507 1.00 87.31 479 GLU A CA 1
ATOM 3907 C C . GLU A 1 479 ? 37.786 5.907 1.851 1.00 87.31 479 GLU A C 1
ATOM 3909 O O . GLU A 1 479 ? 38.477 5.216 1.097 1.00 87.31 479 GLU A O 1
ATOM 3914 N N . CYS A 1 480 ? 36.493 5.646 2.071 1.00 80.12 480 CYS A N 1
ATOM 3915 C CA . CYS A 1 480 ? 35.730 4.641 1.338 1.00 80.12 480 CYS A CA 1
ATOM 3916 C C . CYS A 1 480 ? 35.650 5.010 -0.151 1.00 80.12 480 CYS A C 1
ATOM 3918 O O . CYS A 1 480 ? 35.152 6.073 -0.522 1.00 80.12 480 CYS A O 1
ATOM 3920 N N . LYS A 1 481 ? 36.135 4.120 -1.022 1.00 57.94 481 LYS A N 1
ATOM 3921 C CA . LYS A 1 481 ? 35.920 4.235 -2.469 1.00 57.94 481 LYS A CA 1
ATOM 3922 C C . LYS A 1 481 ? 34.503 3.758 -2.795 1.00 57.94 481 LYS A C 1
ATOM 3924 O O . LYS A 1 481 ? 34.136 2.680 -2.337 1.00 57.94 481 LYS A O 1
ATOM 3929 N N . ASN A 1 482 ? 33.763 4.576 -3.549 1.00 52.16 482 ASN A N 1
ATOM 3930 C CA . ASN A 1 482 ? 32.430 4.261 -4.079 1.00 52.16 482 ASN A CA 1
ATOM 3931 C C . ASN A 1 482 ? 32.396 2.947 -4.853 1.00 52.16 482 ASN A C 1
ATOM 3933 O O . ASN A 1 482 ? 33.356 2.710 -5.630 1.00 52.16 482 ASN A O 1
#

Solvent-accessible surface area (backbone atoms only — not comparable to full-atom values): 25958 Å² total; per-residue (Å²): 135,77,50,83,77,79,75,83,68,92,64,87,84,82,73,95,45,99,47,49,46,93,67,81,56,53,66,63,59,43,70,73,61,73,44,89,46,54,34,28,38,32,47,54,46,60,68,28,55,38,58,54,53,48,42,70,76,35,72,75,34,31,38,37,36,29,30,72,52,67,66,27,48,55,51,32,52,54,50,33,60,77,67,67,57,70,40,56,36,38,32,72,43,60,56,82,60,44,54,69,38,45,50,53,74,44,56,29,39,35,40,38,37,58,56,65,41,56,38,85,53,76,76,39,48,83,72,33,76,84,41,61,70,50,51,54,51,49,64,46,26,34,16,73,65,14,37,39,44,39,35,25,73,38,69,70,49,45,53,51,50,53,53,47,48,67,68,40,86,53,45,43,73,74,71,60,75,44,72,82,81,76,92,57,80,68,36,70,66,55,50,51,39,48,74,72,70,48,68,47,39,33,39,41,34,33,28,52,52,95,89,64,75,83,78,79,85,77,84,79,78,86,82,76,86,73,97,48,68,67,63,48,50,52,50,49,50,54,50,50,56,72,66,38,80,49,21,66,50,24,38,54,50,16,51,55,28,31,76,72,65,41,47,73,58,14,55,52,34,41,53,56,15,66,77,43,51,86,50,29,65,51,29,36,55,48,18,35,46,36,21,66,69,66,63,37,54,72,61,17,54,56,35,41,52,53,16,62,76,50,43,86,46,21,61,51,26,38,53,42,18,50,43,43,26,74,53,71,64,41,58,69,61,21,50,54,28,44,58,55,18,71,75,46,59,91,47,53,62,50,34,49,55,44,22,48,49,40,30,73,74,68,66,34,60,69,58,22,52,51,37,50,52,53,34,61,73,71,45,82,50,28,69,41,25,42,54,50,19,50,47,37,32,76,75,69,64,39,60,67,62,18,48,54,29,42,53,55,14,60,76,44,47,85,47,25,59,53,26,45,54,49,17,50,43,30,35,78,73,66,67,31,57,69,60,16,52,55,33,42,54,53,15,61,75,48,40,87,48,34,65,46,25,37,49,50,17,51,47,31,37,74,72,74,58,42,54,70,63,16,53,56,28,46,51,49,20,70,69,42,81,132

Mean predicted aligned error: 8.06 Å

Foldseek 3Di:
DFDDDDDADPDDQDDPDLQEDADQAADPVCVSLVHPAAEEEEEACQLVPQVLQVCVVCVSHAYEYEGQQSVSQVNVRVVCVVVVRRRYHYYHDQCLRCLQGHAAFQRHQEYEYEAFGPLVDPLCNVVTNDDLSVLVSVLGRHHAFGKYKYKHLDPVSLVVNLVSNVVDQQKDKDPRWDFDDQPGDARPVRLVCVLVVGTMTMTMITGHDPPDDHDDDDDDDDDDDDPDDVVVVVVVLVVQLVSHDALSSLLVSLLVCLVVVVNVVSVVSLVVSVVRDDALSSLQSSLLCCLPRVVCNVVSVVSLVVSVVRDDALVSLQSSLLSCCVRPVPLPSSVVSLVVSLVGHSALVSLLSSLVSCCVRVVCPVVSVVSLVVLVVVDDALVSLQVSLVSCCPPVVPLPVSVVSLVVSLVRDDALSSLLVSLLCCCPRVVNLVVSVVSLVVSVVRQDALSSLQSSLVSCCPGSVPNVSSVVSNVVSVVGDD

Secondary structure (DSSP, 8-state):
-----PPPPSS------TTEE--SS---HHHHHTS-PPEEEEES-TT-HHHHHHHHH-TTSEEEEEES-HHHHHHHHHHHHHTT--SEEEEES-HHHHHHHH--TT-EEEEEEES-----SGGGGGG-S--HHHHHHHHHHEEEEEEEEEEES-HHHHHHHHHHHHH-TTEEEEEEEES---SSPPPHHHHHHHHTTPPPEEEEEEEPPTTPPPPPPPPPPPPPPPS-HHHHHHHHHHHHHHH--SHHHHHHHHHHHHHTT-HHHHHHHHHHHHTT--SHHHHHHHHHHHHHHS--HHHHHHHHHHHHHH--SHHHHHHHHHHHHHHH--HHHHHHHHHHHHTS-SSHHHHHHHHHHHHHHH--HHHHHHHHHHHHHH--SHHHHHHHHHHIIIII--HHHHHHHHHHHHHH--SHHHHHHHHHHHHHTT--HHHHHHHHHHHHHT--SHHHHHHHHHHIIIII--HHHHHHHHHHHHHS--

Nearest PDB structures (foldseek):
  3dxz-assembly1_A  TM=9.255E-01  e=1.525E-15  Escherichia coli K-12
  3dxy-assembly1_A  TM=9.111E-01  e=1.854E-15  Escherichia coli K-12
  8cti-assembly1_A  TM=8.329E-01  e=1.461E-10  Homo sapiens
  8eg0-assembly1_A  TM=7.921E-01  e=1.776E-10  Homo sapiens
  8tau-assembly1_Y  TM=3.619E-01  e=8.364E-03  Homo sapiens

InterPro domains:
  IPR003358 tRNA (guanine-N-7) methyltransferase, Trmb type [PF02390] (37-200)
  IPR003358 tRNA (guanine-N-7) methyltransferase, Trmb type [PS51625] (1-207)
  IPR003358 tRNA (guanine-N-7) methyltransferase, Trmb type [PTHR23417] (25-176)
  IPR003358 tRNA (guanine-N-7) methyltransferase, Trmb type [TIGR00091] (25-175)
  IPR011990 Tetratricopeptide-like helical domain superfamily [G3DSA:1.25.40.10] (222-481)
  IPR011990 Tetratricopeptide-like helical domain superfamily [SSF48452] (246-478)
  IPR029063 S-adenosyl-L-methionine-dependent methyltransferase superfamily [G3DSA:3.40.50.150] (18-214)
  IPR029063 S-adenosyl-L-methionine-dependent methyltransferase superfamily [SSF53335] (28-206)
  IPR055361 tRNA (guanine-N(7)-)-methyltransferase TrmB, bacteria [MF_01057] (2-208)

Organism: NCBI:txid408172